Protein AF-A0A836VSX6-F1 (afdb_monomer)

Radius of gyration: 25.81 Å; Cα contacts (8 Å, |Δi|>4): 920; chains: 1; bounding box: 56×52×123 Å

Sequence (506 aa):
MKRWFGWLCLVAILVPVVARAAGPRTLFKAQDIARARQNIARYPWAQEIVAQWRRSVQKVMQEGRPFVEEMISELTPWPTYGQNCPVCVGKLSSMGECGIYRWTPDDPDKLVCKYCKTTYPNPKFPETGRLVCPRMGQSFTYYETDAERAHPEDPSGRYAFRWVRWPVHTSWSGLIRTYKTRYVVSKALPLAKLYALTGDVRYAERAAWILDRLARVYPNYLFHSYNGTYADWPPAKVAKELGRHPRAGRFPNEVIINAFGLHQRKDYAELCNGFWGAGRYSCSGGDGRVLLDMTVAYDLIREARYADSQRVLTPEMERRVVHDLILAGYEDCRNWQDINNKCGPGRALSAAVGILFNRPEGVRWAYEGFQQLMERCFHFDGCCKESPSYASMHLTLMRDIPEILRGCDAPSSAHPSPGDRTEPLRPFQHITRYRLALESMVRILAPGRRYPVIGDTHAGSGIRPIRAEILTARYGPRYAGLLEQVQGKKLSEAGSEYALWYRDPD

pLDDT: mean 92.08, std 13.98, range [32.06, 98.94]

Structure (mmCIF, N/CA/C/O backbone):
data_AF-A0A836VSX6-F1
#
_entry.id   AF-A0A836VSX6-F1
#
loop_
_atom_site.group_PDB
_atom_site.id
_atom_site.type_symbol
_atom_site.label_atom_id
_atom_site.label_alt_id
_atom_site.label_comp_id
_atom_site.label_asym_id
_atom_site.label_entity_id
_atom_site.label_seq_id
_atom_site.pdbx_PDB_ins_code
_atom_site.Cartn_x
_atom_site.Cartn_y
_atom_site.Cartn_z
_atom_site.occupancy
_atom_site.B_iso_or_equiv
_atom_site.auth_seq_id
_atom_site.auth_comp_id
_atom_site.auth_asym_id
_atom_site.auth_atom_id
_atom_site.pdbx_PDB_model_num
ATOM 1 N N . MET A 1 1 ? 4.079 -10.551 88.130 1.00 39.88 1 MET A N 1
ATOM 2 C CA . MET A 1 1 ? 3.853 -9.778 86.887 1.00 39.88 1 MET A CA 1
ATOM 3 C C . MET A 1 1 ? 4.478 -10.524 85.713 1.00 39.88 1 MET A C 1
ATOM 5 O O . MET A 1 1 ? 5.687 -10.481 85.558 1.00 39.88 1 MET A O 1
ATOM 9 N N . LYS A 1 2 ? 3.682 -11.268 84.932 1.00 35.62 2 LYS A N 1
ATOM 10 C CA . LYS A 1 2 ? 4.118 -11.909 83.678 1.00 35.62 2 LYS A CA 1
ATOM 11 C C . LYS A 1 2 ? 3.599 -11.052 82.519 1.00 35.62 2 LYS A C 1
ATOM 13 O O . LYS A 1 2 ? 2.390 -10.878 82.415 1.00 35.62 2 LYS A O 1
ATOM 18 N N . ARG A 1 3 ? 4.481 -10.509 81.676 1.00 37.66 3 ARG A N 1
ATOM 19 C CA . ARG A 1 3 ? 4.112 -9.890 80.393 1.00 37.66 3 ARG A CA 1
ATOM 20 C C . ARG A 1 3 ? 4.665 -10.751 79.263 1.00 37.66 3 ARG A C 1
ATOM 22 O O . ARG A 1 3 ? 5.870 -10.935 79.154 1.00 37.66 3 ARG A O 1
ATOM 29 N N . TRP A 1 4 ? 3.745 -11.303 78.481 1.00 34.66 4 TRP A N 1
ATOM 30 C CA . TRP A 1 4 ? 3.986 -11.963 77.204 1.00 34.66 4 TRP A CA 1
ATOM 31 C C . TRP A 1 4 ? 4.269 -10.904 76.131 1.00 34.66 4 TRP A C 1
ATOM 33 O O . TRP A 1 4 ? 3.495 -9.960 75.996 1.00 34.66 4 TRP A O 1
ATOM 43 N N . PHE A 1 5 ? 5.338 -11.076 75.355 1.00 36.16 5 PHE A N 1
ATOM 44 C CA . PHE A 1 5 ? 5.541 -10.372 74.088 1.00 36.16 5 PHE A CA 1
ATOM 45 C C . PHE A 1 5 ? 5.280 -11.369 72.957 1.00 36.16 5 PHE A C 1
ATOM 47 O O . PHE A 1 5 ? 6.060 -12.293 72.745 1.00 36.16 5 PHE A O 1
ATOM 54 N N . GLY A 1 6 ? 4.149 -11.203 72.269 1.00 34.34 6 GLY A N 1
ATOM 55 C CA . GLY A 1 6 ? 3.833 -11.934 71.047 1.00 34.34 6 GLY A CA 1
ATOM 56 C C . GLY A 1 6 ? 4.539 -11.290 69.857 1.00 34.34 6 GLY A C 1
ATOM 57 O O . GLY A 1 6 ? 4.351 -10.106 69.588 1.00 34.34 6 GLY A O 1
ATOM 58 N N . TRP A 1 7 ? 5.354 -12.069 69.152 1.00 33.53 7 TRP A N 1
ATOM 59 C CA . TRP A 1 7 ? 5.876 -11.712 67.837 1.00 33.53 7 TRP A CA 1
ATOM 60 C C . TRP A 1 7 ? 4.795 -11.969 66.780 1.00 33.53 7 TRP A C 1
ATOM 62 O O . TRP A 1 7 ? 4.388 -13.107 66.557 1.00 33.53 7 TRP A O 1
ATOM 72 N N . LEU A 1 8 ? 4.322 -10.901 66.139 1.00 33.81 8 LEU A N 1
ATOM 73 C CA . LEU A 1 8 ? 3.452 -10.951 64.966 1.00 33.81 8 LEU A CA 1
ATOM 74 C C . LEU A 1 8 ? 4.330 -11.074 63.714 1.00 33.81 8 LEU A C 1
ATOM 76 O O . LEU A 1 8 ? 4.928 -10.099 63.263 1.00 33.81 8 LEU A O 1
ATOM 80 N N . CYS A 1 9 ? 4.408 -12.280 63.151 1.00 32.19 9 CYS A N 1
ATOM 81 C CA . CYS A 1 9 ? 4.974 -12.506 61.824 1.00 32.19 9 CYS A CA 1
ATOM 82 C C . CYS A 1 9 ? 4.018 -11.948 60.758 1.00 32.19 9 CYS A C 1
ATOM 84 O O . CYS A 1 9 ? 2.983 -12.541 60.459 1.00 32.19 9 CYS A O 1
ATOM 86 N N . LEU A 1 10 ? 4.377 -10.804 60.173 1.00 33.06 10 LEU A N 1
ATOM 87 C CA . LEU A 1 10 ? 3.760 -10.263 58.963 1.00 33.06 10 LEU A CA 1
ATOM 88 C C . LEU A 1 10 ? 4.160 -11.137 57.765 1.00 33.06 10 LEU A C 1
ATOM 90 O O . LEU A 1 10 ? 5.238 -10.987 57.193 1.00 33.06 10 LEU A O 1
ATOM 94 N N . VAL A 1 11 ? 3.285 -12.069 57.388 1.00 35.38 11 VAL A N 1
ATOM 95 C CA . VAL A 1 11 ? 3.381 -12.784 56.111 1.00 35.38 11 VAL A CA 1
ATOM 96 C C . VAL A 1 11 ? 2.953 -11.815 55.011 1.00 35.38 11 VAL A C 1
ATOM 98 O O . VAL A 1 11 ? 1.766 -11.571 54.800 1.00 35.38 11 VAL A O 1
ATOM 101 N N . ALA A 1 12 ? 3.930 -11.226 54.323 1.00 34.59 12 ALA A N 1
ATOM 102 C CA . ALA A 1 12 ? 3.692 -10.474 53.101 1.00 34.59 12 ALA A CA 1
ATOM 103 C C . ALA A 1 12 ? 3.230 -11.448 52.007 1.00 34.59 12 ALA A C 1
ATOM 105 O O . ALA A 1 12 ? 4.029 -12.185 51.429 1.00 34.59 12 ALA A O 1
ATOM 106 N N . ILE A 1 13 ? 1.925 -11.467 51.733 1.00 36.47 13 ILE A N 1
ATOM 107 C CA . ILE A 1 13 ? 1.360 -12.145 50.566 1.00 36.47 13 ILE A CA 1
ATOM 108 C C . ILE A 1 13 ? 1.821 -11.357 49.336 1.00 36.47 13 ILE A C 1
ATOM 110 O O . ILE A 1 13 ? 1.217 -10.359 48.947 1.00 36.47 13 ILE A O 1
ATOM 114 N N . LEU A 1 14 ? 2.936 -11.788 48.746 1.00 33.69 14 LEU A N 1
ATOM 115 C CA . LEU A 1 14 ? 3.373 -11.364 47.422 1.00 33.69 14 LEU A CA 1
ATOM 116 C C . LEU A 1 14 ? 2.356 -11.892 46.408 1.00 33.69 14 LEU A C 1
ATOM 118 O O . LEU A 1 14 ? 2.472 -13.007 45.906 1.00 33.69 14 LEU A O 1
ATOM 122 N N . VAL A 1 15 ? 1.331 -11.088 46.121 1.00 34.12 15 VAL A N 1
ATOM 123 C CA . VAL A 1 15 ? 0.516 -11.275 44.921 1.00 34.12 15 VAL A CA 1
ATOM 124 C C . VAL A 1 15 ? 1.473 -11.111 43.740 1.00 34.12 15 VAL A C 1
ATOM 126 O O . VAL A 1 15 ? 2.077 -10.041 43.611 1.00 34.12 15 VAL A O 1
ATOM 129 N N . PRO A 1 16 ? 1.666 -12.131 42.886 1.00 32.41 16 PRO A N 1
ATOM 130 C CA . PRO A 1 16 ? 2.479 -11.956 41.702 1.00 32.41 16 PRO A CA 1
ATOM 131 C C . PRO A 1 16 ? 1.800 -10.880 40.860 1.00 32.41 16 PRO A C 1
ATOM 133 O O . PRO A 1 16 ? 0.673 -11.050 40.391 1.00 32.41 16 PRO A O 1
ATOM 136 N N . VAL A 1 17 ? 2.480 -9.747 40.684 1.00 32.06 17 VAL A N 1
ATOM 137 C CA . VAL A 1 17 ? 2.141 -8.793 39.635 1.00 32.06 17 VAL A CA 1
ATOM 138 C C . VAL A 1 17 ? 2.388 -9.541 38.334 1.00 32.06 17 VAL A C 1
ATOM 140 O O . VAL A 1 17 ? 3.502 -9.576 37.818 1.00 32.06 17 VAL A O 1
ATOM 143 N N . VAL A 1 18 ? 1.353 -10.208 37.824 1.00 32.25 18 VAL A N 1
ATOM 144 C CA . VAL A 1 18 ? 1.332 -10.669 36.443 1.00 32.25 18 VAL A CA 1
ATOM 145 C C . VAL A 1 18 ? 1.478 -9.397 35.629 1.00 32.25 18 VAL A C 1
ATOM 147 O O . VAL A 1 18 ? 0.542 -8.598 35.552 1.00 32.25 18 VAL A O 1
ATOM 150 N N . ALA A 1 19 ? 2.680 -9.158 35.105 1.00 32.47 19 ALA A N 1
ATOM 151 C CA . ALA A 1 19 ? 2.935 -8.080 34.172 1.00 32.47 19 ALA A CA 1
ATOM 152 C C . ALA A 1 19 ? 1.917 -8.239 33.044 1.00 32.47 19 ALA A C 1
ATOM 154 O O . ALA A 1 19 ? 1.994 -9.159 32.229 1.00 32.47 19 ALA A O 1
ATOM 155 N N . ARG A 1 20 ? 0.879 -7.402 33.074 1.00 38.28 20 ARG A N 1
ATOM 156 C CA . ARG A 1 20 ? -0.204 -7.432 32.104 1.00 38.28 20 ARG A CA 1
ATOM 157 C C . ARG A 1 20 ? 0.456 -7.169 30.759 1.00 38.28 20 ARG A C 1
ATOM 159 O O . ARG A 1 20 ? 0.987 -6.078 30.560 1.00 38.28 20 ARG A O 1
ATOM 166 N N . ALA A 1 21 ? 0.494 -8.183 29.893 1.00 51.09 21 ALA A N 1
ATOM 167 C CA . ALA A 1 21 ? 1.103 -8.069 28.574 1.00 51.09 21 ALA A CA 1
ATOM 168 C C . ALA A 1 21 ? 0.609 -6.773 27.922 1.00 51.09 21 ALA A C 1
ATOM 170 O O . ALA A 1 21 ? -0.602 -6.524 27.867 1.00 51.09 21 ALA A O 1
ATOM 171 N N . ALA A 1 22 ? 1.540 -5.904 27.522 1.00 67.69 22 ALA A N 1
ATOM 172 C CA . ALA A 1 22 ? 1.193 -4.607 26.964 1.00 67.69 22 ALA A CA 1
ATOM 173 C C . ALA A 1 22 ? 0.372 -4.849 25.692 1.00 67.69 22 ALA A C 1
ATOM 175 O O . ALA A 1 22 ? 0.904 -5.370 24.714 1.00 67.69 22 ALA A O 1
ATOM 176 N N . GLY A 1 23 ? -0.923 -4.519 25.725 1.00 82.50 23 GLY A N 1
ATOM 177 C CA . GLY A 1 23 ? -1.818 -4.706 24.583 1.00 82.50 23 GLY A CA 1
ATOM 178 C C . GLY A 1 23 ? -1.388 -3.879 23.361 1.00 82.50 23 GLY A C 1
ATOM 179 O O . GLY A 1 23 ? -0.467 -3.067 23.467 1.00 82.50 23 GLY A O 1
ATOM 180 N N . PRO A 1 24 ? -2.051 -4.050 22.206 1.00 93.00 24 PRO A N 1
ATOM 181 C CA . PRO A 1 24 ? -1.761 -3.268 21.006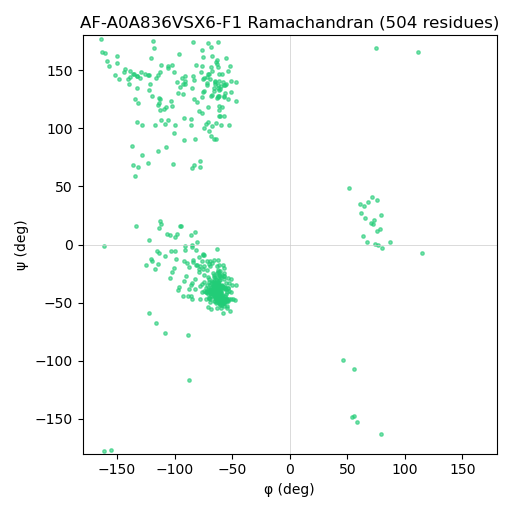 1.00 93.00 24 PRO A CA 1
ATOM 182 C C . PRO A 1 24 ? -1.847 -1.756 21.262 1.00 93.00 24 PRO A C 1
ATOM 184 O O . PRO A 1 24 ? -2.746 -1.290 21.976 1.00 93.00 24 PRO A O 1
ATOM 187 N N . ARG A 1 25 ? -0.896 -0.991 20.713 1.00 92.69 25 ARG A N 1
ATOM 188 C CA . ARG A 1 25 ? -0.694 0.440 21.031 1.00 92.69 25 ARG A CA 1
ATOM 189 C C . ARG A 1 25 ? -0.821 1.371 19.827 1.00 92.69 25 ARG A C 1
ATOM 191 O O . ARG A 1 25 ? -0.914 2.580 20.018 1.00 92.69 25 ARG A O 1
ATOM 198 N N . THR A 1 26 ? -0.837 0.835 18.609 1.00 95.06 26 THR A N 1
ATOM 199 C CA . THR A 1 26 ? -0.843 1.618 17.365 1.00 95.06 26 THR A CA 1
ATOM 200 C C . THR A 1 26 ? -2.271 1.986 16.917 1.00 95.06 26 THR A C 1
ATOM 202 O O . THR A 1 26 ? -2.973 2.738 17.604 1.00 95.06 26 THR A O 1
ATOM 205 N N . LEU A 1 27 ? -2.715 1.498 15.751 1.00 96.88 27 LEU A N 1
ATOM 206 C CA . LEU A 1 27 ? -3.986 1.868 15.116 1.00 96.88 27 LEU A CA 1
ATOM 207 C C . LEU A 1 27 ? -5.207 1.340 15.883 1.00 96.88 27 LEU A C 1
ATOM 209 O O . LEU A 1 27 ? -6.195 2.059 16.049 1.00 96.88 27 LEU A O 1
ATOM 213 N N . PHE A 1 28 ? -5.133 0.099 16.365 1.00 97.06 28 PHE A N 1
ATOM 214 C CA . PHE A 1 28 ? -6.177 -0.522 17.177 1.00 97.06 28 PHE A CA 1
ATOM 215 C C . PHE A 1 28 ? -5.675 -0.651 18.604 1.00 97.06 28 PHE A C 1
ATOM 217 O O . PHE A 1 28 ? -4.697 -1.348 18.855 1.00 97.06 28 PHE A O 1
ATOM 224 N N . LYS A 1 29 ? -6.338 0.028 19.538 1.00 94.19 29 LYS A N 1
ATOM 225 C CA . LYS A 1 29 ? -6.005 -0.029 20.965 1.00 94.19 29 LYS A CA 1
ATOM 226 C C . LYS A 1 29 ? -6.902 -1.053 21.658 1.00 94.19 29 LYS A C 1
ATOM 228 O O . LYS A 1 29 ? -7.953 -1.419 21.131 1.00 94.19 29 LYS A O 1
ATOM 233 N N . ALA A 1 30 ? -6.543 -1.483 22.868 1.00 94.19 30 ALA A N 1
ATOM 234 C CA . ALA A 1 30 ? -7.316 -2.483 23.622 1.00 94.19 30 ALA A CA 1
ATOM 235 C C . ALA A 1 30 ? -8.822 -2.148 23.724 1.00 94.19 30 ALA A C 1
ATOM 237 O O . ALA A 1 30 ? -9.672 -3.013 23.525 1.00 94.19 30 ALA A O 1
ATOM 238 N N . GLN A 1 31 ? -9.151 -0.873 23.951 1.00 94.50 31 GLN A N 1
ATOM 239 C CA . GLN A 1 31 ? -10.531 -0.377 23.986 1.00 94.50 31 GLN A CA 1
ATOM 240 C C . GLN A 1 31 ? -11.266 -0.491 22.640 1.00 94.50 31 GLN A C 1
ATOM 242 O O . GLN A 1 31 ? -12.469 -0.726 22.615 1.00 94.50 31 GLN A O 1
ATOM 247 N N . ASP A 1 32 ? -10.560 -0.350 21.516 1.00 97.19 32 ASP A N 1
ATOM 248 C CA . ASP A 1 32 ? -11.158 -0.453 20.182 1.00 97.19 32 ASP A CA 1
ATOM 249 C C . ASP A 1 32 ? -11.429 -1.926 19.833 1.00 97.19 32 ASP A C 1
ATOM 251 O O . ASP A 1 32 ? -12.450 -2.242 19.231 1.00 97.19 32 ASP A O 1
ATOM 255 N N . ILE A 1 33 ? -10.570 -2.848 20.290 1.00 97.94 33 ILE A N 1
ATOM 256 C CA . ILE A 1 33 ? -10.801 -4.299 20.187 1.00 97.94 33 ILE A CA 1
ATOM 257 C C . ILE A 1 33 ? -12.011 -4.720 21.028 1.00 97.94 33 ILE A C 1
ATOM 259 O O . ILE A 1 33 ? -12.853 -5.487 20.558 1.00 97.94 33 ILE A O 1
ATOM 263 N N . ALA A 1 34 ? -12.128 -4.206 22.257 1.00 97.31 34 ALA A N 1
ATOM 264 C CA . ALA A 1 34 ? -13.293 -4.453 23.105 1.00 97.31 34 ALA A CA 1
ATOM 265 C C . ALA A 1 34 ? -14.586 -3.941 22.447 1.00 97.31 34 ALA A C 1
ATOM 267 O O . ALA A 1 34 ? -15.565 -4.685 22.366 1.00 97.31 34 ALA A O 1
ATOM 268 N N . ARG A 1 35 ? -14.557 -2.721 21.893 1.00 97.94 35 ARG A N 1
ATOM 269 C CA . ARG A 1 35 ? -15.685 -2.138 21.156 1.00 97.94 35 ARG A CA 1
ATOM 270 C C . ARG A 1 35 ? -16.070 -2.972 19.936 1.00 97.94 35 ARG A C 1
ATOM 272 O O . ARG A 1 35 ? -17.243 -3.273 19.744 1.00 97.94 35 ARG A O 1
ATOM 279 N N . ALA A 1 36 ? -15.093 -3.423 19.153 1.00 98.56 36 ALA A N 1
ATOM 280 C CA . ALA A 1 36 ? -15.349 -4.288 18.008 1.00 98.56 36 ALA A CA 1
ATOM 281 C C . ALA A 1 36 ? -16.025 -5.603 18.402 1.00 98.56 36 ALA A C 1
ATOM 283 O O . ALA A 1 36 ? -16.973 -6.018 17.740 1.00 98.56 36 ALA A O 1
ATOM 284 N N . ARG A 1 37 ? -15.611 -6.228 19.510 1.00 98.56 37 ARG A N 1
ATOM 285 C CA . ARG A 1 37 ? -16.280 -7.429 20.038 1.00 98.56 37 ARG A CA 1
ATOM 286 C C . ARG A 1 37 ? -17.730 -7.157 20.446 1.00 98.56 37 ARG A C 1
ATOM 288 O O . ARG A 1 37 ? -18.593 -7.974 20.138 1.00 98.56 37 ARG A O 1
ATOM 295 N N . GLN A 1 38 ? -18.015 -6.014 21.070 1.00 98.31 38 GLN A N 1
ATOM 296 C CA . GLN A 1 38 ? -19.388 -5.611 21.398 1.00 98.31 38 GLN A CA 1
ATOM 297 C C . GLN A 1 38 ? -20.228 -5.382 20.135 1.00 98.31 38 GLN A C 1
ATOM 299 O O . GLN A 1 38 ? -21.338 -5.899 20.037 1.00 98.31 38 GLN A O 1
ATOM 304 N N . ASN A 1 39 ? -19.678 -4.685 19.138 1.00 98.44 39 ASN A N 1
ATOM 305 C CA . ASN A 1 39 ? -20.346 -4.474 17.855 1.00 98.44 39 ASN A CA 1
ATOM 306 C C . ASN A 1 39 ? -20.653 -5.802 17.144 1.00 98.44 39 ASN A C 1
ATOM 308 O O . ASN A 1 39 ? -21.758 -5.979 16.642 1.00 98.44 39 ASN A O 1
ATOM 312 N N . ILE A 1 40 ? -19.725 -6.765 17.154 1.00 98.44 40 ILE A N 1
ATOM 313 C CA . ILE A 1 40 ? -19.939 -8.114 16.595 1.00 98.44 40 ILE A CA 1
ATOM 314 C C . ILE A 1 40 ? -21.057 -8.857 17.333 1.00 98.44 40 ILE A C 1
ATOM 316 O O . ILE A 1 40 ? -21.870 -9.524 16.696 1.00 98.44 40 ILE A O 1
ATOM 320 N N . ALA A 1 41 ? -21.112 -8.749 18.661 1.00 98.12 41 ALA A N 1
ATOM 321 C CA . ALA A 1 41 ? -22.147 -9.405 19.455 1.00 98.12 41 ALA A CA 1
ATOM 322 C C . ALA A 1 41 ? -23.551 -8.847 19.169 1.00 98.12 41 ALA A C 1
ATOM 324 O O . ALA A 1 41 ? -24.527 -9.587 19.245 1.00 98.12 41 ALA A O 1
ATOM 325 N N . ARG A 1 42 ? -23.651 -7.558 18.827 1.00 97.75 42 ARG A N 1
ATOM 326 C CA . ARG A 1 42 ? -24.930 -6.852 18.671 1.00 97.75 42 ARG A CA 1
ATOM 327 C C . ARG A 1 42 ? -25.435 -6.776 17.234 1.00 97.75 42 ARG A C 1
ATOM 329 O O . ARG A 1 42 ? -26.641 -6.837 17.018 1.00 97.75 42 ARG A O 1
ATOM 336 N N . TYR A 1 43 ? -24.543 -6.621 16.256 1.00 98.12 43 TYR A N 1
ATOM 337 C CA . TYR A 1 43 ? -24.935 -6.187 14.917 1.00 98.12 43 TYR A CA 1
ATOM 338 C C . TYR A 1 43 ? -24.595 -7.200 13.810 1.00 98.12 43 TYR A C 1
ATOM 340 O O . TYR A 1 43 ? -23.421 -7.544 13.630 1.00 98.12 43 TYR A O 1
ATOM 348 N N . PRO A 1 44 ? -25.570 -7.592 12.961 1.00 98.00 44 PRO A N 1
ATOM 349 C CA . PRO A 1 44 ? -25.318 -8.462 11.809 1.00 98.00 44 PRO A CA 1
ATOM 350 C C . PRO A 1 44 ? -24.296 -7.891 10.815 1.00 98.00 44 PRO A C 1
ATOM 352 O O . PRO A 1 44 ? -23.469 -8.628 10.280 1.00 98.00 44 PRO A O 1
ATOM 355 N N . TRP A 1 45 ? -24.292 -6.569 10.596 1.00 97.81 45 TRP A N 1
ATOM 356 C CA . TRP A 1 45 ? -23.324 -5.930 9.695 1.00 97.81 45 TRP A CA 1
ATOM 357 C C . TRP A 1 45 ? -21.878 -6.086 10.194 1.00 97.81 45 TRP A C 1
ATOM 359 O O . TRP A 1 45 ? -20.964 -6.261 9.390 1.00 97.81 45 TRP A O 1
ATOM 369 N N . ALA A 1 46 ? -21.663 -6.077 11.514 1.00 98.50 46 ALA A N 1
ATOM 370 C CA . ALA A 1 46 ? -20.346 -6.259 12.118 1.00 98.50 46 ALA A CA 1
ATOM 371 C C . ALA A 1 46 ? -19.868 -7.713 11.982 1.00 98.50 46 ALA A C 1
ATOM 373 O O . ALA A 1 46 ? -18.706 -7.960 11.650 1.00 98.50 46 ALA A O 1
ATOM 374 N N . GLN A 1 47 ? -20.774 -8.678 12.174 1.00 98.62 47 GLN A N 1
ATOM 375 C CA . GLN A 1 47 ? -20.500 -10.103 11.956 1.00 98.62 47 GLN A CA 1
ATOM 376 C C . GLN A 1 47 ? -20.115 -10.384 10.501 1.00 98.62 47 GLN A C 1
ATOM 378 O O . GLN A 1 47 ? -19.153 -11.114 10.250 1.00 98.62 47 GLN A O 1
ATOM 383 N N . GLU A 1 48 ? -20.810 -9.761 9.548 1.00 98.50 48 GLU A N 1
ATOM 384 C CA . GLU A 1 48 ? -20.536 -9.924 8.121 1.00 98.50 48 GLU A CA 1
ATOM 385 C C . GLU A 1 48 ? -19.167 -9.354 7.718 1.00 98.50 48 GLU A C 1
ATOM 387 O O . GLU A 1 48 ? -18.455 -9.990 6.942 1.00 98.50 48 GLU A O 1
ATOM 392 N N . ILE A 1 49 ? -18.718 -8.231 8.296 1.00 98.50 49 ILE A N 1
ATOM 393 C CA . ILE A 1 49 ? -17.348 -7.723 8.076 1.00 98.50 49 ILE A CA 1
ATOM 394 C C . ILE A 1 49 ? -16.305 -8.766 8.505 1.00 98.50 49 ILE A C 1
ATOM 396 O O . ILE A 1 49 ? -15.371 -9.070 7.760 1.00 98.50 49 ILE A O 1
ATOM 400 N N . VAL A 1 50 ? -16.472 -9.361 9.689 1.00 98.69 50 VAL A N 1
ATOM 401 C CA . VAL A 1 50 ? -15.547 -10.396 10.176 1.00 98.69 50 VAL A CA 1
ATOM 402 C C . VAL A 1 50 ? -15.630 -11.657 9.311 1.00 98.69 50 VAL A C 1
ATOM 404 O O . VAL A 1 50 ? -14.603 -12.271 9.013 1.00 98.69 50 VAL A O 1
ATOM 407 N N . ALA A 1 51 ? -16.825 -12.037 8.852 1.00 98.69 51 ALA A N 1
ATOM 408 C CA . ALA A 1 51 ? -17.003 -13.150 7.924 1.00 98.69 51 ALA A CA 1
ATOM 409 C C . ALA A 1 51 ? -16.294 -12.896 6.581 1.00 98.69 51 ALA A C 1
ATOM 411 O O . ALA A 1 51 ? -15.633 -13.796 6.059 1.00 98.69 51 ALA A O 1
ATOM 412 N N . GLN A 1 52 ? -16.339 -11.668 6.057 1.00 98.50 52 GLN A N 1
ATOM 413 C CA . GLN A 1 52 ? -15.587 -11.266 4.865 1.00 98.50 52 GLN A CA 1
ATOM 414 C C . GLN A 1 52 ? -14.081 -11.398 5.070 1.00 98.50 52 GLN A C 1
ATOM 416 O O . GLN A 1 52 ? -13.398 -11.908 4.181 1.00 98.50 52 GLN A O 1
ATOM 421 N N . TRP A 1 53 ? -13.550 -11.014 6.236 1.00 98.62 53 TRP A N 1
ATOM 422 C CA . TRP A 1 53 ? -12.132 -11.225 6.534 1.00 98.62 53 TRP A CA 1
ATOM 423 C C . TRP A 1 53 ? -11.771 -12.705 6.524 1.00 98.62 53 TRP A C 1
ATOM 425 O O . TRP A 1 53 ? -10.813 -13.065 5.841 1.00 98.62 53 TRP A O 1
ATOM 435 N N . ARG A 1 54 ? -12.566 -13.564 7.182 1.00 98.75 54 ARG A N 1
ATOM 436 C CA . ARG A 1 54 ? -12.359 -15.025 7.175 1.00 98.75 54 ARG A CA 1
ATOM 437 C C . ARG A 1 54 ? -12.319 -15.582 5.751 1.00 98.75 54 ARG A C 1
ATOM 439 O O . ARG A 1 54 ? -11.368 -16.276 5.403 1.00 98.75 54 ARG A O 1
ATOM 446 N N . ARG A 1 55 ? -13.284 -15.211 4.900 1.00 98.44 55 ARG A N 1
ATOM 447 C CA . ARG A 1 55 ? -13.297 -15.611 3.478 1.00 98.44 55 ARG A CA 1
ATOM 448 C C . ARG A 1 55 ? -12.069 -15.091 2.733 1.00 98.44 55 ARG A C 1
ATOM 450 O O . ARG A 1 55 ? -11.451 -15.815 1.964 1.00 98.44 55 ARG A O 1
ATOM 457 N N . SER A 1 56 ? -11.666 -13.849 2.999 1.00 98.00 56 SER A N 1
ATOM 458 C CA . SER A 1 56 ? -10.544 -13.218 2.301 1.00 98.00 56 SER A CA 1
ATOM 459 C C . SER A 1 56 ? -9.185 -13.865 2.587 1.00 98.00 56 SER A C 1
ATOM 461 O O . SER A 1 56 ? -8.288 -13.730 1.753 1.00 98.00 56 SER A O 1
ATOM 463 N N . VAL A 1 57 ? -9.027 -14.534 3.738 1.00 98.44 57 VAL A N 1
ATOM 464 C CA . VAL A 1 57 ? -7.775 -15.184 4.171 1.00 98.44 57 VAL A CA 1
ATOM 465 C C . VAL A 1 57 ? -7.795 -16.703 4.000 1.00 98.44 57 VAL A C 1
ATOM 467 O O . VAL A 1 57 ? -6.771 -17.344 4.221 1.00 98.44 57 VAL A O 1
ATOM 470 N N . GLN A 1 58 ? -8.933 -17.277 3.599 1.00 97.81 58 GLN A N 1
ATOM 471 C CA . GLN A 1 58 ? -9.167 -18.721 3.577 1.00 97.81 58 GLN A CA 1
ATOM 472 C C . GLN A 1 58 ? -8.059 -19.498 2.860 1.00 97.81 58 GLN A C 1
ATOM 474 O O . GLN A 1 58 ? -7.539 -20.457 3.421 1.00 97.81 58 GLN A O 1
ATOM 479 N N . LYS A 1 59 ? -7.644 -19.052 1.669 1.00 97.25 59 LYS A N 1
ATOM 480 C CA . LYS A 1 59 ? -6.603 -19.743 0.902 1.00 97.25 59 LYS A CA 1
ATOM 481 C C . LYS A 1 59 ? -5.261 -19.786 1.640 1.00 97.25 59 LYS A C 1
ATOM 483 O O . LYS A 1 59 ? -4.664 -20.844 1.761 1.00 97.25 59 LYS A O 1
ATOM 488 N N . VAL A 1 60 ? -4.821 -18.669 2.226 1.00 97.25 60 VAL A N 1
ATOM 489 C CA . VAL A 1 60 ? -3.580 -18.633 3.030 1.00 97.25 60 VAL A CA 1
ATOM 490 C C . VAL A 1 60 ? -3.691 -19.527 4.269 1.00 97.25 60 VAL A C 1
ATOM 492 O O . VAL A 1 60 ? -2.709 -20.136 4.688 1.00 97.25 60 VAL A O 1
ATOM 495 N N . MET A 1 61 ? -4.886 -19.637 4.856 1.00 98.00 61 MET A N 1
ATOM 496 C CA . MET A 1 61 ? -5.119 -20.552 5.975 1.00 98.00 61 MET A CA 1
ATOM 497 C C . MET A 1 61 ? -5.017 -22.029 5.564 1.00 98.00 61 MET A C 1
ATOM 499 O O . MET A 1 61 ? -4.604 -22.834 6.396 1.00 98.00 61 MET A O 1
ATOM 503 N N . GLN A 1 62 ? -5.373 -22.369 4.320 1.00 97.38 62 GLN A N 1
ATOM 504 C CA . GLN A 1 62 ? -5.385 -23.735 3.781 1.00 97.38 62 GLN A CA 1
ATOM 505 C C . GLN A 1 62 ? -4.017 -24.196 3.249 1.00 97.38 62 GLN A C 1
ATOM 507 O O . GLN A 1 62 ? -3.586 -25.290 3.587 1.00 97.38 62 GLN A O 1
ATOM 512 N N . GLU A 1 63 ? -3.330 -23.371 2.454 1.00 94.12 63 GLU A N 1
ATOM 513 C CA . GLU A 1 63 ? -2.124 -23.771 1.697 1.00 94.12 63 GLU A CA 1
ATOM 514 C C . GLU A 1 63 ? -0.825 -23.761 2.539 1.00 94.12 63 GLU A C 1
ATOM 516 O O . GLU A 1 63 ? 0.184 -24.363 2.176 1.00 94.12 63 GLU A O 1
ATOM 521 N N . GLY A 1 64 ? -0.826 -23.081 3.691 1.00 91.00 64 GLY A N 1
ATOM 522 C CA . GLY A 1 64 ? 0.299 -23.097 4.630 1.00 91.00 64 GLY A CA 1
ATOM 523 C C . GLY A 1 64 ? 1.486 -22.189 4.261 1.00 91.00 64 GLY A C 1
ATOM 524 O O . GLY A 1 64 ? 1.370 -21.246 3.477 1.00 91.00 64 GLY A O 1
ATOM 525 N N . ARG A 1 65 ? 2.647 -22.446 4.883 1.00 97.31 65 ARG A N 1
ATOM 526 C CA . ARG A 1 65 ? 3.870 -21.633 4.738 1.00 97.31 65 ARG A CA 1
ATOM 527 C C . ARG A 1 65 ? 4.513 -21.705 3.341 1.00 97.31 65 ARG A C 1
ATOM 529 O O . ARG A 1 65 ? 4.846 -20.632 2.839 1.00 97.31 65 ARG A O 1
ATOM 536 N N . PRO A 1 66 ? 4.657 -22.878 2.687 1.00 97.69 66 PRO A N 1
ATOM 537 C CA . PRO A 1 66 ? 5.273 -22.957 1.357 1.00 97.69 66 PRO A CA 1
ATOM 538 C C . PRO A 1 66 ? 4.577 -22.072 0.316 1.00 97.69 66 PRO A C 1
ATOM 540 O O . PRO A 1 66 ? 5.241 -21.392 -0.459 1.00 97.69 66 PRO A O 1
ATOM 543 N N . PHE A 1 67 ? 3.246 -21.978 0.371 1.00 97.81 67 PHE A N 1
ATOM 544 C CA . PHE A 1 67 ? 2.479 -21.079 -0.491 1.00 97.81 67 PHE A CA 1
ATOM 545 C C . PHE A 1 67 ? 2.847 -19.604 -0.291 1.00 97.81 67 PHE A C 1
ATOM 547 O O . PHE A 1 67 ? 2.994 -18.859 -1.254 1.00 97.81 67 PHE A O 1
ATOM 554 N N . VAL A 1 68 ? 3.036 -19.157 0.954 1.00 98.31 68 VAL A N 1
ATOM 555 C CA . VAL A 1 68 ? 3.491 -17.784 1.235 1.00 98.31 68 VAL A CA 1
ATOM 556 C C . VAL A 1 68 ? 4.893 -17.545 0.669 1.00 98.31 68 VAL A C 1
ATOM 558 O O . VAL A 1 68 ? 5.153 -16.475 0.115 1.00 98.31 68 VAL A O 1
ATOM 561 N N . GLU A 1 69 ? 5.784 -18.529 0.800 1.00 97.94 69 GLU A N 1
ATOM 562 C CA . GLU A 1 69 ? 7.163 -18.448 0.314 1.00 97.94 69 GLU A CA 1
ATOM 563 C C . GLU A 1 69 ? 7.231 -18.362 -1.215 1.00 97.94 69 GLU A C 1
ATOM 565 O O . GLU A 1 69 ? 7.952 -17.509 -1.732 1.00 97.94 69 GLU A O 1
ATOM 570 N N . GLU A 1 70 ? 6.423 -19.153 -1.923 1.00 97.62 70 GLU A N 1
ATOM 571 C CA . GLU A 1 70 ? 6.325 -19.136 -3.386 1.00 97.62 70 GLU A CA 1
ATOM 572 C C . GLU A 1 70 ? 5.698 -17.836 -3.921 1.00 97.62 70 GLU A C 1
ATOM 574 O O . GLU A 1 70 ? 6.127 -17.279 -4.935 1.00 97.62 70 GLU A O 1
ATOM 579 N N . MET A 1 71 ? 4.681 -17.316 -3.231 1.00 98.38 71 MET A N 1
ATOM 580 C CA . MET A 1 71 ? 3.926 -16.147 -3.688 1.00 98.38 71 MET A CA 1
ATOM 581 C C . MET A 1 71 ? 4.676 -14.825 -3.505 1.00 98.38 71 MET A C 1
ATOM 583 O O . MET A 1 71 ? 4.347 -13.838 -4.161 1.00 98.38 71 MET A O 1
ATOM 587 N N . ILE A 1 72 ? 5.665 -14.775 -2.613 1.00 98.56 72 ILE A N 1
ATOM 588 C CA . ILE A 1 72 ? 6.494 -13.591 -2.388 1.00 98.56 72 ILE A CA 1
ATOM 589 C C . ILE A 1 72 ? 7.881 -13.872 -2.963 1.00 98.56 72 ILE A C 1
ATOM 591 O O . ILE A 1 72 ? 8.682 -14.593 -2.380 1.00 98.56 72 ILE A O 1
ATOM 595 N N . SER A 1 73 ? 8.169 -13.289 -4.119 1.00 98.00 73 SER A N 1
ATOM 596 C CA . SER A 1 73 ? 9.426 -13.498 -4.848 1.00 98.00 73 SER A CA 1
ATOM 597 C C . SER A 1 73 ? 10.615 -12.735 -4.245 1.00 98.00 73 SER A C 1
ATOM 599 O O . SER A 1 73 ? 10.440 -11.646 -3.707 1.00 98.00 73 SER A O 1
ATOM 601 N N . GLU A 1 74 ? 11.834 -13.246 -4.450 1.00 98.06 74 GLU A N 1
ATOM 602 C CA . GLU A 1 74 ? 13.102 -12.534 -4.185 1.00 98.06 74 GLU A CA 1
ATOM 603 C C . GLU A 1 74 ? 13.296 -11.301 -5.085 1.00 98.06 74 GLU A C 1
ATOM 605 O O . GLU A 1 74 ? 13.867 -10.293 -4.677 1.00 98.06 74 GLU A O 1
ATOM 610 N N . LEU A 1 75 ? 12.805 -11.370 -6.327 1.00 98.31 75 LEU A N 1
ATOM 611 C CA . LEU A 1 75 ? 12.858 -10.257 -7.274 1.00 98.31 75 LEU A CA 1
ATOM 612 C C . LEU A 1 75 ? 11.894 -9.126 -6.898 1.00 98.31 75 LEU A C 1
ATOM 614 O O . LEU A 1 75 ? 10.752 -9.365 -6.501 1.00 98.31 75 LEU A O 1
ATOM 618 N N . THR A 1 76 ? 12.328 -7.893 -7.146 1.00 98.44 76 THR A N 1
ATOM 619 C CA . THR A 1 76 ? 11.532 -6.670 -6.970 1.00 98.44 76 THR A CA 1
ATOM 620 C C . THR A 1 76 ? 10.232 -6.740 -7.783 1.00 98.44 76 THR A C 1
ATOM 622 O O . THR A 1 76 ? 10.268 -7.166 -8.945 1.00 98.44 76 THR A O 1
ATOM 625 N N . PRO A 1 77 ? 9.073 -6.322 -7.241 1.00 97.06 77 PRO A N 1
ATOM 626 C CA . PRO A 1 77 ? 7.838 -6.188 -8.009 1.00 97.06 77 PRO A CA 1
ATOM 627 C C . PRO A 1 77 ? 8.000 -5.356 -9.296 1.00 97.06 77 PRO A C 1
ATOM 629 O O . PRO A 1 77 ? 8.882 -4.508 -9.427 1.00 97.06 77 PRO A O 1
ATOM 632 N N . TRP A 1 78 ? 7.145 -5.633 -10.276 1.00 96.06 78 TRP A N 1
ATOM 633 C CA . TRP A 1 78 ? 7.026 -4.866 -11.517 1.00 96.06 78 TRP A CA 1
ATOM 634 C C . TRP A 1 78 ? 5.991 -3.736 -11.390 1.00 96.06 78 TRP A C 1
ATOM 636 O O . TRP A 1 78 ? 4.944 -3.947 -10.752 1.00 96.06 78 TRP A O 1
ATOM 646 N N . PRO A 1 79 ? 6.208 -2.569 -12.030 1.00 93.50 79 PRO A N 1
ATOM 647 C CA . PRO A 1 79 ? 5.209 -1.507 -12.092 1.00 93.50 79 PRO A CA 1
ATOM 648 C C . PRO A 1 79 ? 3.939 -1.984 -12.802 1.00 93.50 79 PRO A C 1
ATOM 650 O O . PRO A 1 79 ? 3.987 -2.542 -13.889 1.00 93.50 79 PRO A O 1
ATOM 653 N N . THR A 1 80 ? 2.767 -1.717 -12.223 1.00 92.25 80 THR A N 1
ATOM 654 C CA . THR A 1 80 ? 1.473 -2.154 -12.792 1.00 92.25 80 THR A CA 1
ATOM 655 C C . THR A 1 80 ? 0.782 -1.094 -13.656 1.00 92.25 80 THR A C 1
ATOM 657 O O . THR A 1 80 ? -0.419 -1.188 -13.906 1.00 92.25 80 THR A O 1
ATOM 660 N N . TYR A 1 81 ? 1.519 -0.063 -14.067 1.00 91.25 81 TYR A N 1
ATOM 661 C CA . TYR A 1 81 ? 1.033 1.056 -14.876 1.00 91.25 81 TYR A CA 1
ATOM 662 C C . TYR A 1 81 ? 1.429 0.865 -16.335 1.00 91.25 81 TYR A C 1
ATOM 664 O O . TYR A 1 81 ? 2.463 0.263 -16.596 1.00 91.25 81 TYR A O 1
ATOM 672 N N . GLY A 1 82 ? 0.624 1.349 -17.280 1.00 90.69 82 GLY A N 1
ATOM 673 C CA . GLY A 1 82 ? 1.032 1.330 -18.685 1.00 90.69 82 GLY A CA 1
ATOM 674 C C . GLY A 1 82 ? 1.125 -0.061 -19.311 1.00 90.69 82 GLY A C 1
ATOM 675 O O . GLY A 1 82 ? 2.027 -0.311 -20.103 1.00 90.69 82 GLY A O 1
ATOM 676 N N . GLN A 1 83 ? 0.232 -0.980 -18.944 1.00 93.00 83 GLN A N 1
ATOM 677 C CA . GLN A 1 83 ? 0.279 -2.351 -19.455 1.00 93.00 83 GLN A CA 1
ATOM 678 C C . GLN A 1 83 ? -0.354 -2.431 -20.843 1.00 93.00 83 GLN A C 1
ATOM 680 O O . GLN A 1 83 ? -1.209 -1.625 -21.199 1.00 93.00 83 GLN A O 1
ATOM 685 N N . ASN A 1 84 ? 0.058 -3.416 -21.635 1.00 95.44 84 ASN A N 1
ATOM 686 C CA . ASN A 1 84 ? -0.408 -3.596 -23.003 1.00 95.44 84 ASN A CA 1
ATOM 687 C C . ASN A 1 84 ? -0.604 -5.078 -23.292 1.00 95.44 84 ASN A C 1
ATOM 689 O O . ASN A 1 84 ? 0.177 -5.911 -22.840 1.00 95.44 84 ASN A O 1
ATOM 693 N N . CYS A 1 85 ? -1.643 -5.406 -24.058 1.00 97.06 85 CYS A N 1
ATOM 694 C CA . CYS A 1 85 ? -1.801 -6.726 -24.654 1.00 97.06 85 CYS A CA 1
ATOM 695 C C . CYS A 1 85 ? -1.529 -6.607 -26.159 1.00 97.06 85 CYS A C 1
ATOM 697 O O . CYS A 1 85 ? -2.288 -5.895 -26.821 1.00 97.06 85 CYS A O 1
ATOM 699 N N . PRO A 1 86 ? -0.506 -7.288 -26.713 1.00 96.75 86 PRO A N 1
ATOM 700 C CA . PRO A 1 86 ? -0.128 -7.147 -28.123 1.00 96.75 86 PRO A CA 1
ATOM 701 C C . PRO A 1 86 ? -1.248 -7.554 -29.091 1.00 96.75 86 PRO A C 1
ATOM 703 O O . PRO A 1 86 ? -1.317 -7.056 -30.207 1.00 96.75 86 PRO A O 1
ATOM 706 N N . VAL A 1 87 ? -2.184 -8.399 -28.647 1.00 97.25 87 VAL A N 1
ATOM 707 C CA . VAL A 1 87 ? -3.374 -8.778 -29.428 1.00 97.25 87 VAL A CA 1
ATOM 708 C C . VAL A 1 87 ? -4.424 -7.655 -29.484 1.00 97.25 87 VAL A C 1
ATOM 710 O O . VAL A 1 87 ? -5.147 -7.536 -30.473 1.00 97.25 87 VAL A O 1
ATOM 713 N N . CYS A 1 88 ? -4.538 -6.846 -28.426 1.00 96.94 88 CYS A N 1
ATOM 714 C CA . CYS A 1 88 ? -5.644 -5.898 -28.232 1.00 96.94 88 CYS A CA 1
ATOM 715 C C . CYS A 1 88 ? -5.281 -4.443 -28.503 1.00 96.94 88 CYS A C 1
ATOM 717 O O . CYS A 1 88 ? -6.172 -3.655 -28.818 1.00 96.94 88 CYS A O 1
ATOM 719 N N . VAL A 1 89 ? -4.022 -4.062 -28.302 1.00 95.31 89 VAL A N 1
ATOM 720 C CA . VAL A 1 89 ? -3.588 -2.665 -28.361 1.00 95.31 89 VAL A CA 1
ATOM 721 C C . VAL A 1 89 ? -3.937 -2.037 -29.714 1.00 95.31 89 VAL A C 1
ATOM 723 O O . VAL A 1 89 ? -3.674 -2.613 -30.767 1.00 95.31 89 VAL A O 1
ATOM 726 N N . GLY A 1 90 ? -4.611 -0.884 -29.682 1.00 92.81 90 GLY A N 1
ATOM 727 C CA . GLY A 1 90 ? -5.093 -0.191 -30.883 1.00 92.81 90 GLY A CA 1
ATOM 728 C C . GLY A 1 90 ? -6.353 -0.790 -31.526 1.00 92.81 90 GLY A C 1
ATOM 729 O O . GLY A 1 90 ? -6.825 -0.253 -32.522 1.00 92.81 90 GLY A O 1
ATOM 730 N N . LYS A 1 91 ? -6.913 -1.876 -30.972 1.00 95.69 91 LYS A N 1
ATOM 731 C CA . LYS A 1 91 ? -8.140 -2.536 -31.462 1.00 95.69 91 LYS A CA 1
ATOM 732 C C . LYS A 1 91 ? -9.228 -2.610 -30.391 1.00 95.69 91 LYS A C 1
ATOM 734 O O . LYS A 1 91 ? -10.328 -2.111 -30.578 1.00 95.69 91 LYS A O 1
ATOM 739 N N . LEU A 1 92 ? -8.907 -3.257 -29.270 1.00 96.62 92 LEU A N 1
ATOM 740 C CA . LEU A 1 92 ? -9.809 -3.519 -28.142 1.00 96.62 92 LEU A CA 1
ATOM 741 C C . LEU A 1 92 ? -9.384 -2.794 -26.861 1.00 96.62 92 LEU A C 1
ATOM 743 O O . LEU A 1 92 ? -10.172 -2.698 -25.927 1.00 96.62 92 LEU A O 1
ATOM 747 N N . SER A 1 93 ? -8.139 -2.322 -26.795 1.00 95.31 93 SER A N 1
ATOM 748 C CA . SER A 1 93 ? -7.611 -1.582 -25.651 1.00 95.31 93 SER A CA 1
ATOM 749 C C . SER A 1 93 ? -6.803 -0.377 -26.104 1.00 95.31 93 SER A C 1
ATOM 751 O O . SER A 1 93 ? -6.078 -0.437 -27.105 1.00 95.31 93 SER A O 1
ATOM 753 N N . SER A 1 94 ? -6.858 0.687 -25.309 1.00 93.00 94 SER A N 1
ATOM 754 C CA . SER A 1 94 ? -5.950 1.821 -25.460 1.00 93.00 94 SER A CA 1
ATOM 755 C C . SER A 1 94 ? -4.520 1.406 -25.117 1.00 93.00 94 SER A C 1
ATOM 757 O O . SER A 1 94 ? -4.290 0.531 -24.278 1.00 93.00 94 SER A O 1
ATOM 759 N N . MET A 1 95 ? -3.548 2.044 -25.763 1.00 93.69 95 MET A N 1
ATOM 760 C CA . MET A 1 95 ? -2.140 1.845 -25.433 1.00 93.69 95 MET A CA 1
ATOM 761 C C . MET A 1 95 ? -1.852 2.363 -24.015 1.00 93.69 95 MET A C 1
ATOM 763 O O . MET A 1 95 ? -2.282 3.456 -23.643 1.00 93.69 95 MET A O 1
ATOM 767 N N . GLY A 1 96 ? -1.166 1.552 -23.212 1.00 92.12 96 GLY A N 1
ATOM 768 C CA . GLY A 1 96 ? -0.822 1.868 -21.829 1.00 92.12 96 GLY A CA 1
ATOM 769 C C . GLY A 1 96 ? -2.002 1.810 -20.855 1.00 92.12 96 GLY A C 1
ATOM 770 O O . GLY A 1 96 ? -1.954 2.429 -19.792 1.00 92.12 96 GLY A O 1
ATOM 771 N N . GLU A 1 97 ? -3.081 1.101 -21.182 1.00 91.44 97 GLU A N 1
ATOM 772 C CA . GLU A 1 97 ? -4.207 0.954 -20.263 1.00 91.44 97 GLU A CA 1
ATOM 773 C C . GLU A 1 97 ? -3.787 0.221 -18.966 1.00 91.44 97 GLU A C 1
ATOM 775 O O . GLU A 1 97 ? -3.100 -0.803 -18.967 1.00 91.44 97 GLU A O 1
ATOM 780 N N . CYS A 1 98 ? -4.216 0.735 -17.812 1.00 88.69 98 CYS A N 1
ATOM 781 C CA . CYS A 1 98 ? -3.995 0.076 -16.524 1.00 88.69 98 CYS A CA 1
ATOM 782 C C . CYS A 1 98 ? -5.071 -0.993 -16.262 1.00 88.69 98 CYS A C 1
ATOM 784 O O . CYS A 1 98 ? -6.253 -0.782 -16.527 1.00 88.69 98 CYS A O 1
ATOM 786 N N . GLY A 1 99 ? -4.686 -2.131 -15.673 1.00 90.06 99 GLY A N 1
ATOM 787 C CA . GLY A 1 99 ? -5.647 -3.174 -15.281 1.00 90.06 99 GLY A CA 1
ATOM 788 C C . GLY A 1 99 ? -6.252 -3.945 -16.463 1.00 90.06 99 GLY A C 1
ATOM 789 O O . GLY A 1 99 ? -7.455 -4.214 -16.483 1.00 90.06 99 GLY A O 1
ATOM 790 N N . ILE A 1 100 ? -5.434 -4.278 -17.466 1.00 95.06 100 ILE A N 1
ATOM 791 C CA . ILE A 1 100 ? -5.832 -5.125 -18.607 1.00 95.06 100 ILE A CA 1
ATOM 792 C C . ILE A 1 100 ? -5.977 -6.597 -18.197 1.00 95.06 100 ILE A C 1
ATOM 794 O O . ILE A 1 100 ? -6.854 -7.301 -18.703 1.00 95.06 100 ILE A O 1
ATOM 798 N N . TYR A 1 101 ? -5.111 -7.073 -17.305 1.00 97.31 101 TYR A N 1
ATOM 799 C CA . TYR A 1 101 ? -4.984 -8.491 -16.986 1.00 97.31 101 TYR A CA 1
ATOM 800 C C . TYR A 1 101 ? -5.803 -8.884 -15.761 1.00 97.31 101 TYR A C 1
ATOM 802 O O . TYR A 1 101 ? -5.796 -8.197 -14.741 1.00 97.31 101 TYR A O 1
ATOM 810 N N . ARG A 1 102 ? -6.495 -10.017 -15.872 1.00 97.62 102 ARG A N 1
ATOM 811 C CA . ARG A 1 102 ? -7.086 -10.740 -14.749 1.00 97.62 102 ARG A CA 1
ATOM 812 C C . ARG A 1 102 ? -6.072 -11.753 -14.237 1.00 97.62 102 ARG A C 1
ATOM 814 O O . ARG A 1 102 ? -5.427 -12.431 -15.032 1.00 97.62 102 ARG A O 1
ATOM 821 N N . TRP A 1 103 ? -5.979 -11.848 -12.921 1.00 98.06 103 TRP A N 1
ATOM 822 C CA . TRP A 1 103 ? -5.137 -12.788 -12.198 1.00 98.06 103 TRP A CA 1
ATOM 823 C C . TRP A 1 103 ? -5.936 -13.328 -11.016 1.00 98.06 103 TRP A C 1
ATOM 825 O O . TRP A 1 103 ? -6.720 -12.585 -10.415 1.00 98.06 103 TRP A O 1
ATOM 835 N N . THR A 1 104 ? -5.741 -14.598 -10.681 1.00 97.38 104 THR A N 1
ATOM 836 C CA . THR A 1 104 ? -6.396 -15.245 -9.543 1.00 97.38 104 THR A CA 1
ATOM 837 C C . THR A 1 104 ? -5.381 -16.067 -8.768 1.00 97.38 104 THR A C 1
ATOM 839 O O . THR A 1 104 ? -4.513 -16.671 -9.393 1.00 97.38 104 THR A O 1
ATOM 842 N N . PRO A 1 105 ? -5.507 -16.173 -7.438 1.00 96.69 105 PRO A N 1
ATOM 843 C CA . PRO A 1 105 ? -4.576 -16.970 -6.653 1.00 96.69 105 PRO A CA 1
ATOM 844 C C . PRO A 1 105 ? -4.682 -18.481 -6.933 1.00 96.69 105 PRO A C 1
ATOM 846 O O . PRO A 1 105 ? -3.774 -19.210 -6.559 1.00 96.69 105 PRO A O 1
ATOM 849 N N . ASP A 1 106 ? -5.763 -18.953 -7.563 1.00 95.25 106 ASP A N 1
ATOM 850 C CA . ASP A 1 106 ? -5.976 -20.376 -7.879 1.00 95.25 106 ASP A CA 1
ATOM 851 C C . ASP A 1 106 ? -5.237 -20.851 -9.138 1.00 95.25 106 ASP A C 1
ATOM 853 O O . ASP A 1 106 ? -5.025 -22.045 -9.307 1.00 95.25 106 ASP A O 1
ATOM 857 N N . ASP A 1 107 ? -4.804 -19.920 -9.990 1.00 96.69 107 ASP A N 1
ATOM 858 C CA . ASP A 1 107 ? -3.916 -20.179 -11.132 1.00 96.69 107 ASP A CA 1
ATOM 859 C C . ASP A 1 107 ? -2.853 -19.070 -11.150 1.00 96.69 107 ASP A C 1
ATOM 861 O O . ASP A 1 107 ? -2.909 -18.137 -11.962 1.00 96.69 107 ASP A O 1
ATOM 865 N N . PRO A 1 108 ? -1.952 -19.076 -10.149 1.00 97.38 108 PRO A N 1
ATOM 866 C CA . PRO A 1 108 ? -1.196 -17.891 -9.774 1.00 97.38 108 PRO A CA 1
ATOM 867 C C . PRO A 1 108 ? -0.071 -17.571 -10.768 1.00 97.38 108 PRO A C 1
ATOM 869 O O . PRO A 1 108 ? 0.491 -16.481 -10.690 1.00 97.38 108 PRO A O 1
ATOM 872 N N . ASP A 1 109 ? 0.222 -18.465 -11.715 1.00 98.12 109 ASP A N 1
ATOM 873 C CA . ASP A 1 109 ? 1.250 -18.316 -12.754 1.00 98.12 109 ASP A CA 1
ATOM 874 C C . ASP A 1 109 ? 0.708 -17.838 -14.105 1.00 98.12 109 ASP A C 1
ATOM 876 O O . ASP A 1 109 ? 1.433 -17.836 -15.102 1.00 98.12 109 ASP A O 1
ATOM 880 N N . LYS A 1 110 ? -0.565 -17.423 -14.166 1.00 98.19 110 LYS A N 1
ATOM 881 C CA . LYS A 1 110 ? -1.195 -16.992 -15.417 1.00 98.19 110 LYS A CA 1
ATOM 882 C C . LYS A 1 110 ? -1.880 -15.639 -15.316 1.00 98.19 110 LYS A C 1
ATOM 884 O O . LYS A 1 110 ? -2.436 -15.244 -14.293 1.00 98.19 110 LYS A O 1
ATOM 889 N N . LEU A 1 111 ? -1.879 -14.934 -16.443 1.00 98.31 111 LEU A N 1
ATOM 890 C CA . LEU A 1 111 ? -2.615 -13.694 -16.662 1.00 98.31 111 LEU A CA 1
ATOM 891 C C . LEU A 1 111 ? -3.546 -13.848 -17.850 1.00 98.31 111 LEU A C 1
ATOM 893 O O . LEU A 1 111 ? -3.111 -14.254 -18.921 1.00 98.31 111 LEU A O 1
ATOM 897 N N . VAL A 1 112 ? -4.802 -13.439 -17.699 1.00 98.50 112 VAL A N 1
ATOM 898 C CA . VAL A 1 112 ? -5.793 -13.490 -18.782 1.00 98.50 112 VAL A CA 1
ATOM 899 C C . VAL A 1 112 ? -6.184 -12.074 -19.182 1.00 98.50 112 VAL A C 1
ATOM 901 O O . VAL A 1 112 ? -6.672 -11.298 -18.357 1.00 98.50 112 VAL A O 1
ATOM 904 N N . CYS A 1 113 ? -5.996 -11.708 -20.452 1.00 98.19 113 CYS A N 1
ATOM 905 C CA . CYS A 1 113 ? -6.448 -10.408 -20.949 1.00 98.19 113 CYS A CA 1
ATOM 906 C C . CYS A 1 113 ? -7.975 -10.283 -20.811 1.00 98.19 113 CYS A C 1
ATOM 908 O O . CYS A 1 113 ? -8.725 -11.132 -21.298 1.00 98.19 113 CYS A O 1
ATOM 910 N N . LYS A 1 114 ? -8.469 -9.201 -20.191 1.00 97.19 114 LYS A N 1
ATOM 911 C CA . LYS A 1 114 ? -9.915 -9.010 -19.981 1.00 97.19 114 LYS A CA 1
ATOM 912 C C . LYS A 1 114 ? -10.714 -8.890 -21.285 1.00 97.19 114 LYS A C 1
ATOM 914 O O . LYS A 1 114 ? -11.896 -9.235 -21.267 1.00 97.19 114 LYS A O 1
ATOM 919 N N . TYR A 1 115 ? -10.069 -8.466 -22.375 1.00 97.81 115 TYR A N 1
ATOM 920 C CA . TYR A 1 115 ? -10.669 -8.288 -23.699 1.00 97.81 115 TYR A CA 1
ATOM 921 C C . TYR A 1 115 ? -10.614 -9.579 -24.531 1.00 97.81 115 TYR A C 1
ATOM 923 O O . TYR A 1 115 ? -11.607 -10.297 -24.589 1.00 97.81 115 TYR A O 1
ATOM 931 N N . CYS A 1 116 ? -9.456 -9.920 -25.112 1.00 97.94 116 CYS A N 1
ATOM 932 C CA . CYS A 1 116 ? -9.313 -11.045 -26.049 1.00 97.94 116 CYS A CA 1
ATOM 933 C C . CYS A 1 116 ? -9.178 -12.428 -25.397 1.00 97.94 116 CYS A C 1
ATOM 935 O O . CYS A 1 116 ? -9.112 -13.425 -26.106 1.00 97.94 116 CYS A O 1
ATOM 937 N N . LYS A 1 117 ? -9.097 -12.498 -24.062 1.00 98.12 117 LYS A N 1
ATOM 938 C CA . LYS A 1 117 ? -8.914 -13.739 -23.289 1.00 98.12 117 LYS A CA 1
ATOM 939 C C . LYS A 1 117 ? -7.600 -14.487 -23.535 1.00 98.12 117 LYS A C 1
ATOM 941 O O . LYS A 1 117 ? -7.427 -15.560 -22.971 1.00 98.12 117 LYS A O 1
ATOM 946 N N . THR A 1 118 ? -6.650 -13.924 -24.288 1.00 98.44 118 THR A N 1
ATOM 947 C CA . THR A 1 118 ? -5.302 -14.499 -24.400 1.00 98.44 118 THR A CA 1
ATOM 948 C C . THR A 1 118 ? -4.673 -14.640 -23.018 1.00 98.44 118 THR A C 1
ATOM 950 O O . THR A 1 118 ? -4.652 -13.681 -22.236 1.00 98.44 118 THR A O 1
ATOM 953 N N . THR A 1 119 ? -4.146 -15.833 -22.759 1.00 98.56 119 THR A N 1
ATOM 954 C CA . THR A 1 119 ? -3.413 -16.171 -21.541 1.00 98.56 119 THR A CA 1
ATOM 955 C C . THR A 1 119 ? -1.920 -15.946 -21.741 1.00 98.56 119 THR A C 1
ATOM 957 O O . THR A 1 119 ? -1.386 -16.302 -22.794 1.00 98.56 119 THR A O 1
ATOM 960 N N . TYR A 1 120 ? -1.272 -15.369 -20.730 1.00 98.44 120 TYR A N 1
ATOM 961 C CA . TYR A 1 120 ? 0.169 -15.152 -20.647 1.00 98.44 120 TYR A CA 1
ATOM 962 C C . TYR A 1 120 ? 0.740 -15.840 -19.395 1.00 98.44 120 TYR A C 1
ATOM 964 O O . TYR A 1 120 ? 0.041 -15.848 -18.377 1.00 98.44 120 TYR A O 1
ATOM 972 N N . PRO A 1 121 ? 1.978 -16.371 -19.430 1.00 97.75 121 PRO A N 1
ATOM 973 C CA . PRO A 1 121 ? 2.929 -16.363 -20.552 1.00 97.75 121 PRO A CA 1
ATOM 974 C C . PRO A 1 121 ? 2.414 -17.083 -21.808 1.00 97.75 121 PRO A C 1
ATOM 976 O O . PRO A 1 121 ? 1.619 -18.015 -21.714 1.00 97.75 121 PRO A O 1
ATOM 979 N N . ASN A 1 122 ? 2.807 -16.603 -22.992 1.00 97.94 122 ASN A N 1
ATOM 980 C CA . ASN A 1 122 ? 2.316 -17.112 -24.273 1.00 97.94 122 ASN A CA 1
ATOM 981 C C . ASN A 1 122 ? 3.479 -17.312 -25.256 1.00 97.94 122 ASN A C 1
ATOM 983 O O . ASN A 1 122 ? 4.170 -16.335 -25.538 1.00 97.94 122 ASN A O 1
ATOM 987 N N . PRO A 1 123 ? 3.675 -18.507 -25.845 1.00 96.94 123 PRO A N 1
ATOM 988 C CA . PRO A 1 123 ? 4.779 -18.750 -26.778 1.00 96.94 123 PRO A CA 1
ATOM 989 C C . PRO A 1 123 ? 4.788 -17.846 -28.018 1.00 96.94 123 PRO A C 1
ATOM 991 O O . PRO A 1 123 ? 5.849 -17.595 -28.574 1.00 96.94 123 PRO A O 1
ATOM 994 N N . LYS A 1 124 ? 3.626 -17.328 -28.450 1.00 97.25 124 LYS A N 1
ATOM 995 C CA . LYS A 1 124 ? 3.542 -16.376 -29.575 1.00 97.25 124 LYS A CA 1
ATOM 996 C C . LYS A 1 124 ? 4.028 -14.972 -29.214 1.00 97.25 124 LYS A C 1
ATOM 998 O O . LYS A 1 124 ? 4.296 -14.172 -30.101 1.00 97.25 124 LYS A O 1
ATOM 1003 N N . PHE A 1 125 ? 4.103 -14.667 -27.922 1.00 96.81 125 PHE A N 1
ATOM 1004 C CA . PHE A 1 125 ? 4.513 -13.371 -27.395 1.00 96.81 125 PHE A CA 1
ATOM 1005 C C . PHE A 1 125 ? 5.556 -13.588 -26.286 1.00 96.81 125 PHE A C 1
ATOM 1007 O O . PHE A 1 125 ? 5.252 -13.364 -25.114 1.00 96.81 125 PHE A O 1
ATOM 1014 N N . PRO A 1 126 ? 6.757 -14.094 -26.618 1.00 96.50 126 PRO A N 1
ATOM 1015 C CA . PRO A 1 126 ? 7.780 -14.379 -25.618 1.00 96.50 126 PRO A CA 1
ATOM 1016 C C . PRO A 1 126 ? 8.365 -13.087 -25.030 1.00 96.50 126 PRO A C 1
ATOM 1018 O O . PRO A 1 126 ? 8.508 -12.080 -25.723 1.00 96.50 126 PRO A O 1
ATOM 1021 N N . GLU A 1 127 ? 8.738 -13.120 -23.750 1.00 97.44 127 GLU A N 1
ATOM 1022 C CA . GLU A 1 127 ? 9.516 -12.046 -23.122 1.00 97.44 127 GLU A CA 1
ATOM 1023 C C . GLU A 1 127 ? 11.004 -12.227 -23.438 1.00 97.44 127 GLU A C 1
ATOM 1025 O O . GLU A 1 127 ? 11.714 -12.939 -22.729 1.00 97.44 127 GLU A O 1
ATOM 1030 N N . THR A 1 128 ? 11.458 -11.620 -24.533 1.00 94.31 128 THR A N 1
ATOM 1031 C CA . THR A 1 128 ? 12.857 -11.684 -24.991 1.00 94.31 128 THR A CA 1
ATOM 1032 C C . THR A 1 128 ? 13.728 -10.569 -24.428 1.00 94.31 128 THR A C 1
ATOM 1034 O O . THR A 1 128 ? 14.932 -10.759 -24.264 1.00 94.31 128 THR A O 1
ATOM 1037 N N . GLY A 1 129 ? 13.122 -9.427 -24.101 1.00 95.25 129 GLY A N 1
ATOM 1038 C CA . GLY A 1 129 ? 13.825 -8.277 -23.558 1.00 95.25 129 GLY A CA 1
ATOM 1039 C C . GLY A 1 129 ? 14.288 -8.536 -22.129 1.00 95.25 129 GLY A C 1
ATOM 1040 O O . GLY A 1 129 ? 13.622 -9.236 -21.359 1.00 95.25 129 GLY A O 1
ATOM 1041 N N . ARG A 1 130 ? 15.433 -7.956 -21.758 1.00 96.19 130 ARG A N 1
ATOM 1042 C CA . ARG A 1 130 ? 16.043 -8.125 -20.433 1.00 96.19 130 ARG A CA 1
ATOM 1043 C C . ARG A 1 130 ? 16.471 -6.785 -19.842 1.00 96.19 130 ARG A C 1
ATOM 1045 O O . ARG A 1 130 ? 17.102 -5.975 -20.508 1.00 96.19 130 ARG A O 1
ATOM 1052 N N . LEU A 1 131 ? 16.154 -6.567 -18.567 1.00 96.25 131 LEU A N 1
ATOM 1053 C CA . LEU A 1 131 ? 16.620 -5.439 -17.758 1.00 96.25 131 LEU A CA 1
ATOM 1054 C C . LEU A 1 131 ? 17.507 -5.982 -16.637 1.00 96.25 131 LEU A C 1
ATOM 1056 O O . LEU A 1 131 ? 17.048 -6.804 -15.844 1.00 96.25 131 LEU A O 1
ATOM 1060 N N . VAL A 1 132 ? 18.771 -5.561 -16.586 1.00 97.94 132 VAL A N 1
ATOM 1061 C CA . VAL A 1 132 ? 19.771 -6.096 -15.650 1.00 97.94 132 VAL A CA 1
ATOM 1062 C C . VAL A 1 132 ? 20.176 -5.017 -14.651 1.00 97.94 132 VAL A C 1
ATOM 1064 O O . VAL A 1 132 ? 20.598 -3.933 -15.039 1.00 97.94 132 VAL A O 1
ATOM 1067 N N . CYS A 1 133 ? 20.067 -5.342 -13.368 1.00 98.25 133 CYS A N 1
ATOM 1068 C CA . CYS A 1 133 ? 20.484 -4.533 -12.228 1.00 98.25 133 CYS A CA 1
ATOM 1069 C C . CYS A 1 133 ? 21.635 -5.272 -11.519 1.00 98.25 133 CYS A C 1
ATOM 1071 O O . CYS A 1 133 ? 21.386 -6.030 -10.575 1.00 98.25 133 CYS A O 1
ATOM 1073 N N . PRO A 1 134 ? 22.877 -5.175 -12.034 1.00 97.44 134 PRO A N 1
ATOM 1074 C CA . PRO A 1 134 ? 23.993 -5.996 -11.573 1.00 97.44 134 PRO A CA 1
ATOM 1075 C C . PRO A 1 134 ? 24.436 -5.707 -10.134 1.00 97.44 134 PRO A C 1
ATOM 1077 O O . PRO A 1 134 ? 24.854 -6.638 -9.449 1.00 97.44 134 PRO A O 1
ATOM 1080 N N . ARG A 1 135 ? 24.340 -4.464 -9.639 1.00 97.44 135 ARG A N 1
ATOM 1081 C CA . ARG A 1 135 ? 24.816 -4.096 -8.290 1.00 97.44 135 ARG A CA 1
ATOM 1082 C C . ARG A 1 135 ? 24.016 -4.788 -7.194 1.00 97.44 135 ARG A C 1
ATOM 1084 O O . ARG A 1 135 ? 24.578 -5.149 -6.166 1.00 97.44 135 ARG A O 1
ATOM 1091 N N . MET A 1 136 ? 22.723 -4.975 -7.426 1.00 97.50 136 MET A N 1
ATOM 1092 C CA . MET A 1 136 ? 21.808 -5.670 -6.521 1.00 97.50 136 MET A CA 1
ATOM 1093 C C . MET A 1 136 ? 21.458 -7.086 -7.011 1.00 97.50 136 MET A C 1
ATOM 1095 O O . MET A 1 136 ? 20.580 -7.740 -6.448 1.00 97.50 136 MET A O 1
ATOM 1099 N N . GLY A 1 137 ? 22.124 -7.565 -8.069 1.00 97.75 137 GLY A N 1
ATOM 1100 C CA . GLY A 1 137 ? 22.014 -8.937 -8.565 1.00 97.75 137 GLY A CA 1
ATOM 1101 C C . GLY A 1 137 ? 20.634 -9.326 -9.103 1.00 97.75 137 GLY A C 1
ATOM 1102 O O . GLY A 1 137 ? 20.235 -10.478 -8.956 1.00 97.75 137 GLY A O 1
ATOM 1103 N N . GLN A 1 138 ? 19.885 -8.397 -9.707 1.00 98.25 138 GLN A N 1
ATOM 1104 C CA . GLN A 1 138 ? 18.545 -8.676 -10.241 1.00 98.25 138 GLN A CA 1
ATOM 1105 C C . GLN A 1 138 ? 18.489 -8.603 -11.767 1.00 98.25 138 GLN A C 1
ATOM 1107 O O . GLN A 1 138 ? 19.209 -7.854 -12.422 1.00 98.25 138 GLN A O 1
ATOM 1112 N N . SER A 1 139 ? 17.614 -9.411 -12.359 1.00 98.06 139 SER A N 1
ATOM 1113 C CA . SER A 1 139 ? 17.300 -9.377 -13.786 1.00 98.06 139 SER A CA 1
ATOM 1114 C C . SER A 1 139 ? 15.803 -9.570 -13.976 1.00 98.06 139 SER A C 1
ATOM 1116 O O . SER A 1 139 ? 15.196 -10.419 -13.324 1.00 98.06 139 SER A O 1
ATOM 1118 N N . PHE A 1 140 ? 15.221 -8.800 -14.886 1.00 97.94 140 PHE A N 1
ATOM 1119 C CA . PHE A 1 140 ? 13.806 -8.868 -15.232 1.00 97.94 140 PHE A CA 1
ATOM 1120 C C . PHE A 1 140 ? 13.654 -9.078 -16.732 1.00 97.94 140 PHE A C 1
ATOM 1122 O O . PHE A 1 140 ? 14.457 -8.561 -17.507 1.00 97.94 140 PHE A O 1
ATOM 1129 N N . THR A 1 141 ? 12.619 -9.807 -17.132 1.00 97.75 141 THR A N 1
ATOM 1130 C CA . THR A 1 141 ? 12.257 -9.996 -18.537 1.00 97.75 141 THR A CA 1
ATOM 1131 C C . THR A 1 141 ? 11.021 -9.188 -18.885 1.00 97.75 141 THR A C 1
ATOM 1133 O O . THR A 1 141 ? 10.185 -8.905 -18.023 1.00 97.75 141 THR A O 1
ATOM 1136 N N . TYR A 1 142 ? 10.905 -8.788 -20.143 1.00 97.06 142 TYR A N 1
ATOM 1137 C CA . TYR A 1 142 ? 9.747 -8.065 -20.646 1.00 97.06 142 TYR A CA 1
ATOM 1138 C C . TYR A 1 142 ? 9.507 -8.368 -22.124 1.00 97.06 142 TYR A C 1
ATOM 1140 O O . TYR A 1 142 ? 10.372 -8.879 -22.836 1.00 97.06 142 TYR A O 1
ATOM 1148 N N . TYR A 1 143 ? 8.296 -8.073 -22.579 1.00 97.12 143 TYR A N 1
ATOM 1149 C CA . TYR A 1 143 ? 7.918 -8.205 -23.975 1.00 97.12 143 TYR A CA 1
ATOM 1150 C C . TYR A 1 143 ? 8.351 -6.984 -24.781 1.00 97.12 143 TYR A C 1
ATOM 1152 O O . TYR A 1 143 ? 7.950 -5.859 -24.472 1.00 97.12 143 TYR A O 1
ATOM 1160 N N . GLU A 1 144 ? 9.100 -7.244 -25.846 1.00 96.44 144 GLU A N 1
ATOM 1161 C CA . GLU A 1 144 ? 9.383 -6.307 -26.932 1.00 96.44 144 GLU A CA 1
ATOM 1162 C C . GLU A 1 144 ? 8.365 -6.521 -28.055 1.00 96.44 144 GLU A C 1
ATOM 1164 O O . GLU A 1 144 ? 7.956 -7.652 -28.342 1.00 96.44 144 GLU A O 1
ATOM 1169 N N . THR A 1 145 ? 7.944 -5.453 -28.718 1.00 95.38 145 THR A N 1
ATOM 1170 C CA . THR A 1 145 ? 7.125 -5.567 -29.930 1.00 95.38 145 THR A CA 1
ATOM 1171 C C . THR A 1 145 ? 7.924 -6.174 -31.089 1.00 95.38 145 THR A C 1
ATOM 1173 O O . THR A 1 145 ? 9.155 -6.182 -31.084 1.00 95.38 145 THR A O 1
ATOM 1176 N N . ASP A 1 146 ? 7.231 -6.667 -32.122 1.00 94.31 146 ASP A N 1
ATOM 1177 C CA . ASP A 1 146 ? 7.898 -7.122 -33.354 1.00 94.31 146 ASP A CA 1
ATOM 1178 C C . ASP A 1 146 ? 8.714 -5.996 -34.005 1.00 94.31 146 ASP A C 1
ATOM 1180 O O . ASP A 1 146 ? 9.802 -6.236 -34.521 1.00 94.31 146 ASP A O 1
ATOM 1184 N N . ALA A 1 147 ? 8.216 -4.758 -33.931 1.00 94.88 147 ALA A N 1
ATOM 1185 C CA . ALA A 1 147 ? 8.903 -3.587 -34.459 1.00 94.88 147 ALA A CA 1
ATOM 1186 C C . ALA A 1 147 ? 10.172 -3.244 -33.664 1.00 94.88 147 ALA A C 1
ATOM 1188 O O . ALA A 1 147 ? 11.175 -2.901 -34.276 1.00 94.88 147 ALA A O 1
ATOM 1189 N N . GLU A 1 148 ? 10.160 -3.371 -32.333 1.00 96.00 148 GLU A N 1
ATOM 1190 C CA . GLU A 1 148 ? 11.376 -3.222 -31.518 1.00 96.00 148 GLU A CA 1
ATOM 1191 C C . GLU A 1 148 ? 12.406 -4.303 -31.848 1.00 96.00 148 GLU A C 1
ATOM 1193 O O . GLU A 1 148 ? 13.564 -3.985 -32.094 1.00 96.00 148 GLU A O 1
ATOM 1198 N N . ARG A 1 149 ? 11.984 -5.571 -31.946 1.00 94.31 149 ARG A N 1
ATOM 1199 C CA . ARG A 1 149 ? 12.890 -6.674 -32.314 1.00 94.31 149 ARG A CA 1
ATOM 1200 C C . ARG A 1 149 ? 13.507 -6.518 -33.702 1.00 94.31 149 ARG A C 1
ATOM 1202 O O . ARG A 1 149 ? 14.605 -7.014 -33.926 1.00 94.31 149 ARG A O 1
ATOM 1209 N N . ALA A 1 150 ? 12.801 -5.874 -34.629 1.00 96.12 150 ALA A N 1
ATOM 1210 C CA . ALA A 1 150 ? 13.305 -5.593 -35.969 1.00 96.12 150 ALA A CA 1
ATOM 1211 C C . ALA A 1 150 ? 14.317 -4.431 -36.014 1.00 96.12 150 ALA A C 1
ATOM 1213 O O . ALA A 1 150 ? 14.995 -4.288 -37.027 1.00 96.12 150 ALA A O 1
ATOM 1214 N N . HIS A 1 151 ? 14.423 -3.631 -34.944 1.00 95.25 151 HIS A N 1
ATOM 1215 C CA . HIS A 1 151 ? 15.319 -2.470 -34.845 1.00 95.25 151 HIS A CA 1
ATOM 1216 C C . HIS A 1 151 ? 16.069 -2.459 -33.496 1.00 95.25 151 HIS A C 1
ATOM 1218 O O . HIS A 1 151 ? 15.915 -1.519 -32.708 1.00 95.25 151 HIS A O 1
ATOM 1224 N N . PRO A 1 152 ? 16.850 -3.510 -33.174 1.00 91.88 152 PRO A N 1
ATOM 1225 C CA . PRO A 1 152 ? 17.529 -3.635 -31.880 1.00 91.88 152 PRO A CA 1
ATOM 1226 C C . PRO A 1 152 ? 18.570 -2.531 -31.622 1.00 91.88 152 PRO A C 1
ATOM 1228 O O . PRO A 1 152 ? 18.973 -2.309 -30.482 1.00 91.88 152 PRO A O 1
ATOM 1231 N N . GLU A 1 153 ? 19.021 -1.841 -32.668 1.00 91.69 153 GLU A N 1
ATOM 1232 C CA . GLU A 1 153 ? 19.957 -0.722 -32.609 1.00 91.69 153 GLU A CA 1
ATOM 1233 C C . GLU A 1 153 ? 19.326 0.617 -32.192 1.00 91.69 153 GLU A C 1
ATOM 1235 O O . GLU A 1 153 ? 20.071 1.561 -31.926 1.00 91.69 153 GLU A O 1
ATOM 1240 N N . ASP A 1 154 ? 17.990 0.725 -32.132 1.00 90.50 154 ASP A N 1
ATOM 1241 C CA . ASP A 1 154 ? 17.275 1.950 -31.748 1.00 90.50 154 ASP A CA 1
ATOM 1242 C C . ASP A 1 154 ? 16.798 1.896 -30.278 1.00 90.50 154 ASP A C 1
ATOM 1244 O O . ASP A 1 154 ? 15.700 1.409 -29.985 1.00 90.50 154 ASP A O 1
ATOM 1248 N N . PRO A 1 155 ? 17.560 2.466 -29.323 1.00 83.88 155 PRO A N 1
ATOM 1249 C CA . PRO A 1 155 ? 17.188 2.466 -27.911 1.00 83.88 155 PRO A CA 1
ATOM 1250 C C . PRO A 1 155 ? 16.167 3.559 -27.552 1.00 83.88 155 PRO A C 1
ATOM 1252 O O . PRO A 1 155 ? 15.823 3.709 -26.380 1.00 83.88 155 PRO A O 1
ATOM 1255 N N . SER A 1 156 ? 15.680 4.359 -28.511 1.00 89.25 156 SER A N 1
ATOM 1256 C CA . SE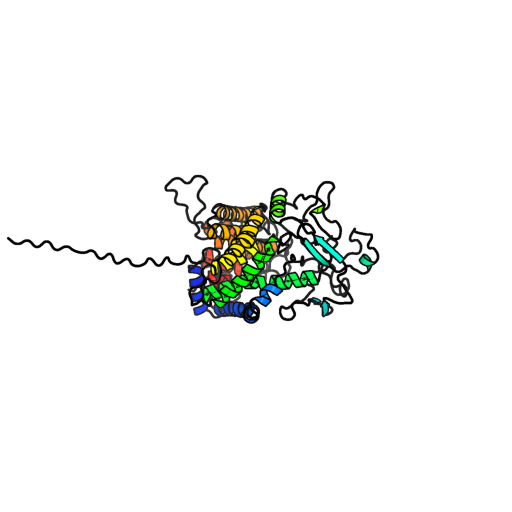R A 1 156 ? 14.831 5.529 -28.227 1.00 89.25 156 SER A CA 1
ATOM 1257 C C . SER A 1 156 ? 13.431 5.175 -27.713 1.00 89.25 156 SER A C 1
ATOM 1259 O O . SER A 1 156 ? 12.693 6.049 -27.243 1.00 89.25 156 SER A O 1
ATOM 1261 N N . GLY A 1 157 ? 13.025 3.907 -27.842 1.00 92.88 157 GLY A N 1
ATOM 1262 C CA . GLY A 1 157 ? 11.665 3.455 -27.551 1.00 92.88 157 GLY A CA 1
ATOM 1263 C C . GLY A 1 157 ? 10.636 3.939 -28.577 1.00 92.88 157 GLY A C 1
ATOM 1264 O O . GLY A 1 157 ? 9.437 3.948 -28.292 1.00 92.88 157 GLY A O 1
ATOM 1265 N N . ARG A 1 158 ? 11.069 4.360 -29.775 1.00 94.62 158 ARG A N 1
ATOM 1266 C CA . ARG A 1 158 ? 10.182 4.779 -30.874 1.00 94.62 158 ARG A CA 1
ATOM 1267 C C . ARG A 1 158 ? 9.149 3.712 -31.234 1.00 94.62 158 ARG A C 1
ATOM 1269 O O . ARG A 1 158 ? 7.994 4.061 -31.472 1.00 94.62 158 ARG A O 1
ATOM 1276 N N . TYR A 1 159 ? 9.575 2.452 -31.253 1.00 95.00 159 TYR A N 1
ATOM 1277 C CA . TYR A 1 159 ? 8.761 1.294 -31.625 1.00 95.00 159 TYR A CA 1
ATOM 1278 C C . TYR A 1 159 ? 8.047 0.637 -30.436 1.00 95.00 159 TYR A C 1
ATOM 1280 O O . TYR A 1 159 ? 7.241 -0.270 -30.628 1.00 95.00 159 TYR A O 1
ATOM 1288 N N . ALA A 1 160 ? 8.307 1.110 -29.216 1.00 95.06 160 ALA A N 1
ATOM 1289 C CA . ALA A 1 160 ? 7.705 0.573 -28.008 1.00 95.06 160 ALA A CA 1
ATOM 1290 C C . ALA A 1 160 ? 6.243 0.995 -27.844 1.00 95.06 160 ALA A C 1
ATOM 1292 O O . ALA A 1 160 ? 5.778 2.012 -28.375 1.00 95.06 160 ALA A O 1
ATOM 1293 N N . PHE A 1 161 ? 5.523 0.254 -27.001 1.00 94.75 161 PHE A N 1
ATOM 1294 C CA . PHE A 1 161 ? 4.258 0.747 -26.472 1.00 94.75 161 PHE A CA 1
ATOM 1295 C C . PHE A 1 161 ? 4.463 2.000 -25.622 1.00 94.75 161 PHE A C 1
ATOM 1297 O O . PHE A 1 161 ? 5.542 2.264 -25.093 1.00 94.75 161 PHE A O 1
ATOM 1304 N N . ARG A 1 162 ? 3.390 2.776 -25.455 1.00 93.50 162 ARG A N 1
ATOM 1305 C CA . ARG A 1 162 ? 3.403 4.033 -24.711 1.00 93.50 162 ARG A CA 1
ATOM 1306 C C . ARG A 1 162 ? 2.393 4.046 -23.583 1.00 93.50 162 ARG A C 1
ATOM 1308 O O . ARG A 1 162 ? 1.290 3.522 -23.694 1.00 93.50 162 ARG A O 1
ATOM 1315 N N . TRP A 1 163 ? 2.765 4.722 -22.508 1.00 92.69 163 TRP A N 1
ATOM 1316 C CA . TRP A 1 163 ? 1.849 5.117 -21.452 1.00 92.69 163 TRP A CA 1
ATOM 1317 C C . TRP A 1 163 ? 2.062 6.587 -21.127 1.00 92.69 163 TRP A C 1
ATOM 1319 O O . TRP A 1 163 ? 3.166 7.018 -20.782 1.00 92.69 163 TRP A O 1
ATOM 1329 N N . VAL A 1 164 ? 0.991 7.369 -21.271 1.00 88.62 164 VAL A N 1
ATOM 1330 C CA . VAL A 1 164 ? 1.068 8.833 -21.299 1.00 88.62 164 VAL A CA 1
ATOM 1331 C C . VAL A 1 164 ? 2.050 9.257 -22.401 1.00 88.62 164 VAL A C 1
ATOM 1333 O O . VAL A 1 164 ? 1.744 9.094 -23.577 1.00 88.62 164 VAL A O 1
ATOM 1336 N N . ARG A 1 165 ? 3.246 9.739 -22.046 1.00 89.12 165 ARG A N 1
ATOM 1337 C CA . ARG A 1 165 ? 4.292 10.138 -23.000 1.00 89.12 165 ARG A CA 1
ATOM 1338 C C . ARG A 1 165 ? 5.492 9.191 -23.040 1.00 89.12 165 ARG A C 1
ATOM 1340 O O . ARG A 1 165 ? 6.343 9.354 -23.910 1.00 89.12 165 ARG A O 1
ATOM 1347 N N . TRP A 1 166 ? 5.592 8.247 -22.105 1.00 93.38 166 TRP A N 1
ATOM 1348 C CA . TRP A 1 166 ? 6.780 7.406 -21.952 1.00 93.38 166 TRP A CA 1
ATOM 1349 C C . TRP A 1 166 ? 6.678 6.125 -22.779 1.00 93.38 166 TRP A C 1
ATOM 1351 O O . TRP A 1 166 ? 5.597 5.529 -22.797 1.00 93.38 166 TRP A O 1
ATOM 1361 N N . PRO A 1 167 ? 7.780 5.679 -23.411 1.00 95.06 167 PRO A N 1
ATOM 1362 C CA . PRO A 1 167 ? 7.881 4.301 -23.863 1.00 95.06 167 PRO A CA 1
ATOM 1363 C C . PRO A 1 167 ? 7.880 3.372 -22.641 1.00 95.06 167 PRO A C 1
ATOM 1365 O O . PRO A 1 167 ? 8.475 3.691 -21.607 1.00 95.06 167 PRO A O 1
ATOM 1368 N N . VAL A 1 168 ? 7.154 2.261 -22.732 1.00 94.19 168 VAL A N 1
ATOM 1369 C CA . VAL A 1 168 ? 6.990 1.286 -21.649 1.00 94.19 168 VAL A CA 1
ATOM 1370 C C . VAL A 1 168 ? 6.919 -0.131 -22.204 1.00 94.19 168 VAL A C 1
ATOM 1372 O O . VAL A 1 168 ? 6.351 -0.367 -23.271 1.00 94.19 168 VAL A O 1
ATOM 1375 N N . HIS A 1 169 ? 7.407 -1.091 -21.423 1.00 94.00 169 HIS A N 1
ATOM 1376 C CA . HIS A 1 169 ? 7.221 -2.513 -21.697 1.00 94.00 169 HIS A CA 1
ATOM 1377 C C . HIS A 1 169 ? 6.196 -3.144 -20.761 1.00 94.00 169 HIS A C 1
ATOM 1379 O O . HIS A 1 169 ? 5.996 -2.716 -19.623 1.00 94.00 169 HIS A O 1
ATOM 1385 N N . THR A 1 170 ? 5.564 -4.213 -21.242 1.00 95.12 170 THR A N 1
ATOM 1386 C CA . THR A 1 170 ? 4.783 -5.123 -20.397 1.00 95.12 170 THR A CA 1
ATOM 1387 C C . THR A 1 170 ? 5.652 -6.316 -20.025 1.00 95.12 170 THR A C 1
ATOM 1389 O O . THR A 1 170 ? 6.255 -6.933 -20.895 1.00 95.12 170 THR A O 1
ATOM 1392 N N . SER A 1 171 ? 5.691 -6.645 -18.736 1.00 96.75 171 SER A N 1
ATOM 1393 C CA . SER A 1 171 ? 6.292 -7.874 -18.216 1.00 96.75 171 SER A CA 1
ATOM 1394 C C . SER A 1 171 ? 5.190 -8.685 -17.548 1.00 96.75 171 SER A C 1
ATOM 1396 O O . SER A 1 171 ? 4.749 -8.355 -16.451 1.00 96.75 171 SER A O 1
ATOM 1398 N N . TRP A 1 172 ? 4.692 -9.722 -18.207 1.00 98.19 172 TRP A N 1
ATOM 1399 C CA . TRP A 1 172 ? 3.793 -10.707 -17.618 1.00 98.19 172 TRP A CA 1
ATOM 1400 C C . TRP A 1 172 ? 4.444 -11.457 -16.462 1.00 98.19 172 TRP A C 1
ATOM 1402 O O . TRP A 1 172 ? 3.790 -11.607 -15.434 1.00 98.19 172 TRP A O 1
ATOM 1412 N N . SER A 1 173 ? 5.714 -11.859 -16.567 1.00 97.94 173 SER A N 1
ATOM 1413 C CA . SER A 1 173 ? 6.428 -12.487 -15.440 1.00 97.94 173 SER A CA 1
ATOM 1414 C C . SER A 1 173 ? 6.526 -11.534 -14.240 1.00 97.94 173 SER A C 1
ATOM 1416 O O . SER A 1 173 ? 6.277 -11.912 -13.091 1.00 97.94 173 SER A O 1
ATOM 1418 N N . GLY A 1 174 ? 6.805 -10.257 -14.505 1.00 97.44 174 GLY A N 1
ATOM 1419 C CA . GLY A 1 174 ? 6.815 -9.182 -13.525 1.00 97.44 174 GLY A CA 1
ATOM 1420 C C . GLY A 1 174 ? 5.444 -8.901 -12.914 1.00 97.44 174 GLY A C 1
ATOM 1421 O O . GLY A 1 174 ? 5.328 -8.767 -11.696 1.00 97.44 174 GLY A O 1
ATOM 1422 N N . LEU A 1 175 ? 4.394 -8.835 -13.732 1.00 97.50 175 LEU A N 1
ATOM 1423 C CA . LEU A 1 175 ? 3.020 -8.625 -13.280 1.00 97.50 175 LEU A CA 1
ATOM 1424 C C . LEU A 1 175 ? 2.511 -9.794 -12.433 1.00 97.50 175 LEU A C 1
ATOM 1426 O O . LEU A 1 175 ? 1.917 -9.547 -11.385 1.00 97.50 175 LEU A O 1
ATOM 1430 N N . ILE A 1 176 ? 2.764 -11.038 -12.853 1.00 98.56 176 ILE A N 1
ATOM 1431 C CA . ILE A 1 176 ? 2.452 -12.254 -12.087 1.00 98.56 176 ILE A CA 1
ATOM 1432 C C . ILE A 1 176 ? 3.087 -12.155 -10.708 1.00 98.56 176 ILE A C 1
ATOM 1434 O O . ILE A 1 176 ? 2.382 -12.221 -9.702 1.00 98.56 176 ILE A O 1
ATOM 1438 N N . ARG A 1 177 ? 4.396 -11.889 -10.659 1.00 98.00 177 ARG A N 1
ATOM 1439 C CA . ARG A 1 177 ? 5.127 -11.684 -9.408 1.00 98.00 177 ARG A CA 1
ATOM 1440 C C . ARG A 1 177 ? 4.480 -10.605 -8.540 1.00 98.00 177 ARG A C 1
ATOM 1442 O O . ARG A 1 177 ? 4.233 -10.830 -7.358 1.00 98.00 177 ARG A O 1
ATOM 1449 N N . THR A 1 178 ? 4.163 -9.444 -9.114 1.00 97.75 178 THR A N 1
ATOM 1450 C CA . THR A 1 178 ? 3.514 -8.356 -8.375 1.00 97.75 178 THR A CA 1
ATOM 1451 C C . THR A 1 178 ? 2.149 -8.765 -7.828 1.00 97.75 178 THR A C 1
ATOM 1453 O O . THR A 1 178 ? 1.825 -8.414 -6.694 1.00 97.75 178 THR A O 1
ATOM 1456 N N . TYR A 1 179 ? 1.332 -9.490 -8.593 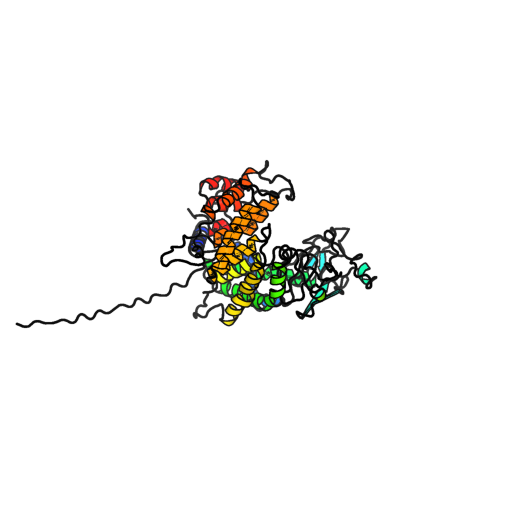1.00 98.25 179 TYR A N 1
ATOM 1457 C CA . TYR A 1 179 ? 0.010 -9.920 -8.143 1.00 98.25 179 TYR A CA 1
ATOM 1458 C C . TYR A 1 179 ? 0.071 -11.027 -7.092 1.00 98.25 179 TYR A C 1
ATOM 1460 O O . TYR A 1 179 ? -0.644 -10.907 -6.094 1.00 98.25 179 TYR A O 1
ATOM 1468 N N . LYS A 1 180 ? 0.971 -12.012 -7.237 1.00 98.69 180 LYS A N 1
ATOM 1469 C CA . LYS A 1 180 ? 1.245 -13.019 -6.201 1.00 98.69 180 LYS A CA 1
ATOM 1470 C C . LYS A 1 180 ? 1.614 -12.335 -4.875 1.00 98.69 180 LYS A C 1
ATOM 1472 O O . LYS A 1 180 ? 0.915 -12.501 -3.867 1.00 98.69 180 LYS A O 1
ATOM 1477 N N . THR A 1 181 ? 2.621 -11.456 -4.908 1.00 98.31 181 THR A N 1
ATOM 1478 C CA . THR A 1 181 ? 3.103 -10.738 -3.722 1.00 98.31 181 THR A CA 1
ATOM 1479 C C . THR A 1 181 ? 2.014 -9.838 -3.123 1.00 98.31 181 THR A C 1
ATOM 1481 O O . THR A 1 181 ? 1.801 -9.846 -1.910 1.00 98.31 181 THR A O 1
ATOM 1484 N N . ARG A 1 182 ? 1.280 -9.067 -3.943 1.00 97.75 182 ARG A N 1
ATOM 1485 C CA . ARG A 1 182 ? 0.182 -8.196 -3.472 1.00 97.75 182 ARG A CA 1
ATOM 1486 C C . ARG A 1 182 ? -0.951 -8.973 -2.831 1.00 97.75 182 ARG A C 1
ATOM 1488 O O . ARG A 1 182 ? -1.459 -8.548 -1.794 1.00 97.75 182 ARG A O 1
ATOM 1495 N N . TYR A 1 183 ? -1.333 -10.103 -3.417 1.00 98.44 183 TYR A N 1
ATOM 1496 C CA . TYR A 1 183 ? -2.387 -10.939 -2.868 1.00 98.44 183 TYR A CA 1
ATOM 1497 C C . TYR A 1 183 ? -2.038 -11.407 -1.457 1.00 98.44 183 TYR A C 1
ATOM 1499 O O . TYR A 1 183 ? -2.816 -11.142 -0.542 1.00 98.44 183 TYR A O 1
ATOM 1507 N N . VAL A 1 184 ? -0.873 -12.033 -1.265 1.00 98.44 184 VAL A N 1
ATOM 1508 C CA . VAL A 1 184 ? -0.493 -12.608 0.034 1.00 98.44 184 VAL A CA 1
ATOM 1509 C C . VAL A 1 184 ? -0.202 -11.528 1.072 1.00 98.44 184 VAL A C 1
ATOM 1511 O O . VAL A 1 184 ? -0.756 -11.584 2.168 1.00 98.44 184 VAL A O 1
ATOM 1514 N N . VAL A 1 185 ? 0.568 -10.489 0.730 1.00 98.62 185 VAL A N 1
ATOM 1515 C CA . VAL A 1 185 ? 0.876 -9.395 1.670 1.00 98.62 185 VAL A CA 1
ATOM 1516 C C . VAL A 1 185 ? -0.396 -8.687 2.147 1.00 98.62 185 VAL A C 1
ATOM 1518 O O . VAL A 1 185 ? -0.513 -8.369 3.329 1.00 98.62 185 VAL A O 1
ATOM 1521 N N . SER A 1 186 ? -1.413 -8.537 1.286 1.00 98.38 186 SER A N 1
ATOM 1522 C CA . SER A 1 186 ? -2.702 -7.946 1.687 1.00 98.38 186 SER A CA 1
ATOM 1523 C C . SER A 1 186 ? -3.458 -8.740 2.765 1.00 98.38 186 SER A C 1
ATOM 1525 O O . SER A 1 186 ? -4.410 -8.216 3.346 1.00 98.38 186 SER A O 1
ATOM 1527 N N . LYS A 1 187 ? -3.065 -9.992 3.052 1.00 98.75 187 LYS A N 1
ATOM 1528 C CA . LYS A 1 187 ? -3.722 -10.850 4.051 1.00 98.75 187 LYS A CA 1
ATOM 1529 C C . LYS A 1 187 ? -3.181 -10.673 5.461 1.00 98.75 187 LYS A C 1
ATOM 1531 O O . LYS A 1 187 ? -3.903 -11.000 6.399 1.00 98.75 187 LYS A O 1
ATOM 1536 N N . ALA A 1 188 ? -1.977 -10.122 5.633 1.00 98.81 188 ALA A N 1
ATOM 1537 C CA . ALA A 1 188 ? -1.346 -10.016 6.949 1.00 98.81 188 ALA A CA 1
ATOM 1538 C C . ALA A 1 188 ? -2.209 -9.233 7.954 1.00 98.81 188 ALA A C 1
ATOM 1540 O O . ALA A 1 188 ? -2.447 -9.704 9.064 1.00 98.81 188 ALA A O 1
ATOM 1541 N N . LEU A 1 189 ? -2.746 -8.073 7.556 1.00 98.81 189 LEU A N 1
ATOM 1542 C CA . LEU A 1 189 ? -3.566 -7.254 8.449 1.00 98.81 189 LEU A CA 1
ATOM 1543 C C . LEU A 1 189 ? -4.946 -7.880 8.756 1.00 98.81 189 LEU A C 1
ATOM 1545 O O . LEU A 1 189 ? -5.312 -7.910 9.931 1.00 98.81 189 LEU A O 1
ATOM 1549 N N . PRO A 1 190 ? -5.720 -8.411 7.784 1.00 98.88 190 PRO A N 1
ATOM 1550 C CA . PRO A 1 190 ? -6.926 -9.188 8.084 1.00 98.88 190 PRO A CA 1
ATOM 1551 C C . PRO A 1 190 ? -6.682 -10.380 9.022 1.00 98.88 190 PRO A C 1
ATOM 1553 O O . PRO A 1 190 ? -7.452 -10.570 9.960 1.00 98.88 190 PRO A O 1
ATOM 1556 N N . LEU A 1 191 ? -5.602 -11.143 8.821 1.00 98.94 191 LEU A N 1
ATOM 1557 C CA . LEU A 1 191 ? -5.207 -12.240 9.715 1.00 98.94 191 LEU A CA 1
ATOM 1558 C C . LEU A 1 191 ? -4.941 -11.727 11.138 1.00 98.94 191 LEU A C 1
ATOM 1560 O O . LEU A 1 191 ? -5.509 -12.235 12.102 1.00 98.94 191 LEU A O 1
ATOM 1564 N N . ALA A 1 192 ? -4.151 -10.664 11.277 1.00 98.88 192 ALA A N 1
ATOM 1565 C CA . ALA A 1 192 ? -3.848 -10.070 12.574 1.00 98.88 192 ALA A CA 1
ATOM 1566 C C . ALA A 1 192 ? -5.098 -9.512 13.286 1.00 98.88 192 ALA A C 1
ATOM 1568 O O . ALA A 1 192 ? -5.258 -9.683 14.494 1.00 98.88 192 ALA A O 1
ATOM 1569 N N . LYS A 1 193 ? -6.035 -8.903 12.545 1.00 98.88 193 LYS A N 1
ATOM 1570 C CA . LYS A 1 193 ? -7.338 -8.458 13.074 1.00 98.88 193 LYS A CA 1
ATOM 1571 C C . LYS A 1 193 ? -8.198 -9.630 13.541 1.00 98.88 193 LYS A C 1
ATOM 1573 O O . LYS A 1 193 ? -8.814 -9.548 14.602 1.00 98.88 193 LYS A O 1
ATOM 1578 N N . LEU A 1 194 ? -8.231 -10.724 12.777 1.00 98.88 194 LEU A N 1
ATOM 1579 C CA . LEU A 1 194 ? -8.935 -11.945 13.169 1.00 98.88 194 LEU A CA 1
ATOM 1580 C C . LEU A 1 194 ? -8.349 -12.528 14.456 1.00 98.88 194 LEU A C 1
ATOM 1582 O O . LEU A 1 194 ? -9.118 -12.849 15.361 1.00 98.88 194 LEU A O 1
ATOM 1586 N N . TYR A 1 195 ? -7.021 -12.587 14.587 1.00 98.81 195 TYR A N 1
ATOM 1587 C CA . TYR A 1 195 ? -6.367 -12.966 15.841 1.00 98.81 195 TYR A CA 1
ATOM 1588 C C . TYR A 1 195 ? -6.790 -12.048 16.996 1.00 98.81 195 TYR A C 1
ATOM 1590 O O . TYR A 1 195 ? -7.265 -12.531 18.021 1.00 98.81 195 TYR A O 1
ATOM 1598 N N . ALA A 1 196 ? -6.723 -10.728 16.810 1.00 98.44 196 ALA A N 1
ATOM 1599 C CA . ALA A 1 196 ? -7.083 -9.764 17.848 1.00 98.44 196 ALA A CA 1
ATOM 1600 C C . ALA A 1 196 ? -8.532 -9.928 18.345 1.00 98.44 196 ALA A C 1
ATOM 1602 O O . ALA A 1 196 ? -8.807 -9.781 19.536 1.00 98.44 196 ALA A O 1
ATOM 1603 N N . LEU A 1 197 ? -9.470 -10.261 17.456 1.00 98.50 197 LEU A N 1
ATOM 1604 C CA . LEU A 1 197 ? -10.877 -10.434 17.821 1.00 98.50 197 LEU A CA 1
ATOM 1605 C C . LEU A 1 197 ? -11.190 -11.812 18.402 1.00 98.50 197 LEU A C 1
ATOM 1607 O O . LEU A 1 197 ? -11.986 -11.883 19.338 1.00 98.50 197 LEU A O 1
ATOM 1611 N N . THR A 1 198 ? -10.575 -12.873 17.877 1.00 97.94 198 THR A N 1
ATOM 1612 C CA . THR A 1 198 ? -10.947 -14.269 18.178 1.00 97.94 198 THR A CA 1
ATOM 1613 C C . THR A 1 198 ? -10.020 -14.971 19.166 1.00 97.94 198 THR A C 1
ATOM 1615 O O . THR A 1 198 ? -10.444 -15.929 19.799 1.00 97.94 198 THR A O 1
ATOM 1618 N N . GLY A 1 199 ? -8.768 -14.526 19.292 1.00 97.06 199 GLY A N 1
ATOM 1619 C CA . GLY A 1 199 ? -7.723 -15.227 20.042 1.00 97.06 199 GLY A CA 1
ATOM 1620 C C . GLY A 1 199 ? -7.169 -16.479 19.349 1.00 97.06 199 GLY A C 1
ATOM 1621 O O . GLY A 1 199 ? -6.283 -17.123 19.901 1.00 97.06 199 GLY A O 1
ATOM 1622 N N . ASP A 1 200 ? -7.645 -16.836 18.149 1.00 98.19 200 ASP A N 1
ATOM 1623 C CA . ASP A 1 200 ? -7.173 -18.026 17.434 1.00 98.19 200 ASP A CA 1
ATOM 1624 C C . ASP A 1 200 ? -5.754 -17.801 16.888 1.00 98.19 200 ASP A C 1
ATOM 1626 O O . ASP A 1 200 ? -5.543 -17.102 15.889 1.00 98.19 200 ASP A O 1
ATOM 1630 N N . VAL A 1 201 ? -4.777 -18.408 17.570 1.00 98.56 201 VAL A N 1
ATOM 1631 C CA . VAL A 1 201 ? -3.338 -18.279 17.297 1.00 98.56 201 VAL A CA 1
ATOM 1632 C C . VAL A 1 201 ? -2.962 -18.666 15.867 1.00 98.56 201 VAL A C 1
ATOM 1634 O O . VAL A 1 201 ? -1.989 -18.142 15.327 1.00 98.56 201 VAL A O 1
ATOM 1637 N N . ARG A 1 202 ? -3.760 -19.505 15.193 1.00 98.50 202 ARG A N 1
ATOM 1638 C CA . ARG A 1 202 ? -3.488 -19.899 13.806 1.00 98.50 202 ARG A CA 1
ATOM 1639 C C . ARG A 1 202 ? -3.467 -18.688 12.883 1.00 98.50 202 ARG A C 1
ATOM 1641 O O . ARG A 1 202 ? -2.633 -18.643 11.983 1.00 98.50 202 ARG A O 1
ATOM 1648 N N . TYR A 1 203 ? -4.320 -17.687 13.114 1.00 98.81 203 TYR A N 1
ATOM 1649 C CA . TYR A 1 203 ? -4.289 -16.451 12.328 1.00 98.81 203 TYR A CA 1
ATOM 1650 C C . TYR A 1 203 ? -3.007 -15.643 12.565 1.00 98.81 203 TYR A C 1
ATOM 1652 O O . TYR A 1 203 ? -2.430 -15.131 11.604 1.00 98.81 203 TYR A O 1
ATOM 1660 N N . ALA A 1 204 ? -2.536 -15.560 13.815 1.00 98.81 204 ALA A N 1
ATOM 1661 C CA . ALA A 1 204 ? -1.268 -14.907 14.137 1.00 98.81 204 ALA A CA 1
ATOM 1662 C C . ALA A 1 204 ? -0.087 -15.617 13.466 1.00 98.81 204 ALA A C 1
ATOM 1664 O O . ALA A 1 204 ? 0.778 -14.954 12.902 1.00 98.81 204 ALA A O 1
ATOM 1665 N N . GLU A 1 205 ? -0.086 -16.950 13.452 1.00 98.75 205 GLU A N 1
ATOM 1666 C CA . GLU A 1 205 ? 0.940 -17.753 12.782 1.00 98.75 205 GLU A CA 1
ATOM 1667 C C . GLU A 1 205 ? 1.016 -17.451 11.278 1.00 98.75 205 GLU A C 1
ATOM 1669 O O . GLU A 1 205 ? 2.095 -17.150 10.765 1.00 98.75 205 GLU A O 1
ATOM 1674 N N . ARG A 1 206 ? -0.123 -17.420 10.567 1.00 98.75 206 ARG A N 1
ATOM 1675 C CA . ARG A 1 206 ? -0.121 -17.106 9.123 1.00 98.75 206 ARG A CA 1
ATOM 1676 C C . ARG A 1 206 ? 0.309 -15.661 8.868 1.00 98.75 206 ARG A C 1
ATOM 1678 O O . ARG A 1 206 ? 1.029 -15.405 7.904 1.00 98.75 206 ARG A O 1
ATOM 1685 N N . ALA A 1 207 ? -0.092 -14.718 9.724 1.00 98.88 207 ALA A N 1
ATOM 1686 C CA . ALA A 1 207 ? 0.376 -13.336 9.630 1.00 98.88 207 ALA A CA 1
ATOM 1687 C C . ALA A 1 207 ? 1.900 -13.247 9.829 1.00 98.88 207 ALA A C 1
ATOM 1689 O O . ALA A 1 207 ? 2.575 -12.565 9.058 1.00 98.88 207 ALA A O 1
ATOM 1690 N N . ALA A 1 208 ? 2.451 -13.979 10.802 1.00 98.88 208 ALA A N 1
ATOM 1691 C CA . ALA A 1 208 ? 3.884 -14.030 11.071 1.00 98.88 208 ALA A CA 1
ATOM 1692 C C . ALA A 1 208 ? 4.682 -14.609 9.893 1.00 98.88 208 ALA A C 1
ATOM 1694 O O . ALA A 1 208 ? 5.742 -14.079 9.574 1.00 98.88 208 ALA A O 1
ATOM 1695 N N . TRP A 1 209 ? 4.173 -15.635 9.200 1.00 98.81 209 TRP A N 1
ATOM 1696 C CA . TRP A 1 209 ? 4.825 -16.170 7.996 1.00 98.81 209 TRP A CA 1
ATOM 1697 C C . TRP A 1 209 ? 4.904 -15.144 6.865 1.00 98.81 209 TRP A C 1
ATOM 1699 O O . TRP A 1 209 ? 5.947 -15.022 6.226 1.00 98.81 209 TRP A O 1
ATOM 1709 N N . ILE A 1 210 ? 3.834 -14.377 6.636 1.00 98.88 210 ILE A N 1
ATOM 1710 C CA . ILE A 1 210 ? 3.818 -13.322 5.612 1.00 98.88 210 ILE A CA 1
ATOM 1711 C C . ILE A 1 210 ? 4.812 -12.215 5.964 1.00 98.88 210 ILE A C 1
ATOM 1713 O O . ILE A 1 210 ? 5.587 -11.793 5.104 1.00 98.88 210 ILE A O 1
ATOM 1717 N N . LEU A 1 211 ? 4.806 -11.763 7.222 1.00 98.94 211 LEU A N 1
ATOM 1718 C CA . LEU A 1 211 ? 5.731 -10.741 7.709 1.00 98.94 211 LEU A CA 1
ATOM 1719 C C . LEU A 1 211 ? 7.188 -11.207 7.585 1.00 98.94 211 LEU A C 1
ATOM 1721 O O . LEU A 1 211 ? 8.009 -10.470 7.046 1.00 98.94 211 LEU A O 1
ATOM 1725 N N . ASP A 1 212 ? 7.504 -12.429 8.026 1.00 98.88 212 ASP A N 1
ATOM 1726 C CA . ASP A 1 212 ? 8.855 -13.004 7.942 1.00 98.88 212 ASP A CA 1
ATOM 1727 C C . ASP A 1 212 ? 9.307 -13.162 6.488 1.00 98.88 212 ASP A C 1
ATOM 1729 O O . ASP A 1 212 ? 10.429 -12.788 6.146 1.00 98.88 212 ASP A O 1
ATOM 1733 N N . ARG A 1 213 ? 8.435 -13.666 5.604 1.00 98.81 213 ARG A N 1
ATOM 1734 C CA . ARG A 1 213 ? 8.777 -13.837 4.189 1.00 98.81 213 ARG A CA 1
ATOM 1735 C C . ARG A 1 213 ? 9.043 -12.497 3.513 1.00 98.81 213 ARG A C 1
ATOM 1737 O O . ARG A 1 213 ? 10.057 -12.364 2.830 1.00 98.81 213 ARG A O 1
ATOM 1744 N N . LEU A 1 214 ? 8.180 -11.504 3.730 1.00 98.81 214 LEU A N 1
ATOM 1745 C CA . LEU A 1 214 ? 8.394 -10.164 3.190 1.00 98.81 214 LEU A CA 1
ATOM 1746 C C . LEU A 1 214 ? 9.674 -9.537 3.761 1.00 98.81 214 LEU A C 1
ATOM 1748 O O . LEU A 1 214 ? 10.430 -8.934 3.010 1.00 98.81 214 LEU A O 1
ATOM 1752 N N . ALA A 1 215 ? 9.966 -9.727 5.050 1.00 98.88 215 ALA A N 1
ATOM 1753 C CA . ALA A 1 215 ? 11.173 -9.195 5.680 1.00 98.88 215 ALA A CA 1
ATOM 1754 C C . ALA A 1 215 ? 12.481 -9.791 5.143 1.00 98.88 215 ALA A C 1
ATOM 1756 O O . ALA A 1 215 ? 13.497 -9.103 5.142 1.00 98.88 215 ALA A O 1
ATOM 1757 N N . ARG A 1 216 ? 12.472 -11.035 4.651 1.00 98.75 216 ARG A N 1
ATOM 1758 C CA . ARG A 1 216 ? 13.650 -11.645 4.009 1.00 98.75 216 ARG A CA 1
ATOM 1759 C C . ARG A 1 216 ? 13.972 -11.012 2.654 1.00 98.75 216 ARG A C 1
ATOM 1761 O O . ARG A 1 216 ? 15.140 -10.797 2.357 1.00 98.75 216 ARG A O 1
ATOM 1768 N N . VAL A 1 217 ? 12.949 -10.702 1.855 1.00 98.62 217 VAL A N 1
ATOM 1769 C CA . VAL A 1 217 ? 13.133 -10.209 0.474 1.00 98.62 217 VAL A CA 1
ATOM 1770 C C . VAL A 1 217 ? 13.201 -8.689 0.388 1.00 98.62 217 VAL A C 1
ATOM 1772 O O . VAL A 1 217 ? 13.898 -8.144 -0.469 1.00 98.62 217 VAL A O 1
ATOM 1775 N N . TYR A 1 218 ? 12.492 -7.989 1.283 1.00 98.56 218 TYR A N 1
ATOM 1776 C CA . TYR A 1 218 ? 12.353 -6.538 1.238 1.00 98.56 218 TYR A CA 1
ATOM 1777 C C . TYR A 1 218 ? 13.713 -5.840 1.169 1.00 98.56 218 TYR A C 1
ATOM 1779 O O . TYR A 1 218 ? 13.850 -5.038 0.247 1.00 98.56 218 TYR A O 1
ATOM 1787 N N . PRO A 1 219 ? 14.745 -6.176 1.987 1.00 97.94 219 PRO A N 1
ATOM 1788 C CA . PRO A 1 219 ? 16.098 -5.608 1.910 1.00 97.94 219 PRO A CA 1
ATOM 1789 C C . PRO A 1 219 ? 16.702 -5.531 0.505 1.00 97.94 219 PRO A C 1
ATOM 1791 O O . PRO A 1 219 ? 17.387 -4.554 0.207 1.00 97.94 219 PRO A O 1
ATOM 1794 N N . ASN A 1 220 ? 16.403 -6.506 -0.359 1.00 98.06 220 ASN A N 1
ATOM 1795 C CA . ASN A 1 220 ? 16.918 -6.557 -1.722 1.00 98.06 220 ASN A CA 1
ATOM 1796 C C . ASN A 1 220 ? 15.997 -5.881 -2.753 1.00 98.06 220 ASN A C 1
ATOM 1798 O O . ASN A 1 220 ? 16.429 -5.619 -3.869 1.00 98.06 220 ASN A O 1
ATOM 1802 N N . TYR A 1 221 ? 14.740 -5.568 -2.426 1.00 98.56 221 TYR A N 1
ATOM 1803 C CA . TYR A 1 221 ? 13.836 -4.893 -3.363 1.00 98.56 221 TYR A CA 1
ATOM 1804 C C . TYR A 1 221 ? 14.334 -3.492 -3.735 1.00 98.56 221 TYR A C 1
ATOM 1806 O O . TYR A 1 221 ? 14.551 -2.639 -2.867 1.00 98.56 221 TYR A O 1
ATOM 1814 N N . LEU A 1 222 ? 14.455 -3.267 -5.044 1.00 98.56 222 LEU A N 1
ATOM 1815 C CA . LEU A 1 222 ? 14.907 -2.032 -5.673 1.00 98.56 222 LEU A CA 1
ATOM 1816 C C . LEU A 1 222 ? 13.819 -0.967 -5.631 1.00 98.56 222 LEU A C 1
ATOM 1818 O O . LEU A 1 222 ? 12.646 -1.243 -5.894 1.00 98.56 222 LEU A O 1
ATOM 1822 N N . PHE A 1 223 ? 14.223 0.282 -5.424 1.00 98.31 223 PHE A N 1
ATOM 1823 C CA . PHE A 1 223 ? 13.348 1.404 -5.736 1.00 98.31 223 PHE A CA 1
ATOM 1824 C C . PHE A 1 223 ? 13.042 1.421 -7.236 1.00 98.31 223 PHE A C 1
ATOM 1826 O O . PHE A 1 223 ? 13.955 1.424 -8.063 1.00 98.31 223 PHE A O 1
ATOM 1833 N N . HIS A 1 224 ? 11.759 1.452 -7.580 1.00 97.56 224 HIS A N 1
ATOM 1834 C CA . HIS A 1 224 ? 11.302 1.470 -8.962 1.00 97.56 224 HIS A CA 1
ATOM 1835 C C . HIS A 1 224 ? 10.068 2.352 -9.136 1.00 97.56 224 HIS A C 1
ATOM 1837 O O . HIS A 1 224 ? 9.266 2.522 -8.214 1.00 97.56 224 HIS A O 1
ATOM 1843 N N . SER A 1 225 ? 9.920 2.926 -10.328 1.00 95.31 225 SER A N 1
ATOM 1844 C CA . SER A 1 225 ? 8.846 3.869 -10.650 1.00 95.31 225 SER A CA 1
ATOM 1845 C C . SER A 1 225 ? 7.919 3.370 -11.757 1.00 95.31 225 SER A C 1
ATOM 1847 O O . SER A 1 225 ? 8.196 2.386 -12.445 1.00 95.31 225 SER A O 1
ATOM 1849 N N . TYR A 1 226 ? 6.796 4.069 -11.934 1.00 90.69 226 TYR A N 1
ATOM 1850 C CA . TYR A 1 226 ? 5.695 3.669 -12.816 1.00 90.69 226 TYR A CA 1
ATOM 1851 C C . TYR A 1 226 ? 6.096 3.334 -14.255 1.00 90.69 226 TYR A C 1
ATOM 1853 O O . TYR A 1 226 ? 5.445 2.510 -14.888 1.00 90.69 226 TYR A O 1
ATOM 1861 N N . ASN A 1 227 ? 7.111 4.020 -14.785 1.00 91.50 227 ASN A N 1
ATOM 1862 C CA . ASN A 1 227 ? 7.504 3.933 -16.189 1.00 91.50 227 ASN A CA 1
ATOM 1863 C C . ASN A 1 227 ? 8.626 2.904 -16.433 1.00 91.50 227 ASN A C 1
ATOM 1865 O O . ASN A 1 227 ? 9.282 2.956 -17.469 1.00 91.50 227 ASN A O 1
ATOM 1869 N N . GLY A 1 228 ? 8.877 2.006 -15.474 1.00 92.56 228 GLY A N 1
ATOM 1870 C CA . GLY A 1 228 ? 9.896 0.959 -15.605 1.00 92.56 228 GLY A CA 1
ATOM 1871 C C . GLY A 1 228 ? 11.324 1.441 -15.350 1.00 92.56 228 GLY A C 1
ATOM 1872 O O . GLY A 1 228 ? 12.267 0.866 -15.883 1.00 92.56 228 GLY A O 1
ATOM 1873 N N . THR A 1 229 ? 11.504 2.511 -14.573 1.00 95.94 229 THR A N 1
ATOM 1874 C CA . THR A 1 229 ? 12.836 2.953 -14.120 1.00 95.94 229 THR A CA 1
ATOM 1875 C C . THR A 1 229 ? 13.154 2.328 -12.768 1.00 95.94 229 THR A C 1
ATOM 1877 O O . THR A 1 229 ? 12.342 2.462 -11.849 1.00 95.94 229 THR A O 1
ATOM 1880 N N . TYR A 1 230 ? 14.326 1.708 -12.642 1.00 98.00 230 TYR A N 1
ATOM 1881 C CA . TYR A 1 230 ? 14.850 1.079 -11.429 1.00 98.00 230 TYR A CA 1
ATOM 1882 C C . TYR A 1 230 ? 16.122 1.793 -10.957 1.00 98.00 230 TYR A C 1
ATOM 1884 O O . TYR A 1 230 ? 16.937 2.209 -11.776 1.00 98.00 230 TYR A O 1
ATOM 1892 N N . ALA A 1 231 ? 16.313 1.912 -9.644 1.00 98.44 231 ALA A N 1
ATOM 1893 C CA . ALA A 1 231 ? 17.578 2.340 -9.050 1.00 98.44 231 ALA A CA 1
ATOM 1894 C C . ALA A 1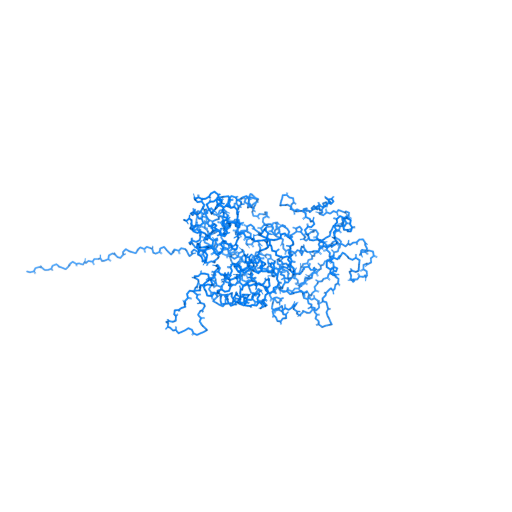 231 ? 18.355 1.114 -8.550 1.00 98.44 231 ALA A C 1
ATOM 1896 O O . ALA A 1 231 ? 18.034 0.572 -7.492 1.00 98.44 231 ALA A O 1
ATOM 1897 N N . ASP A 1 232 ? 19.370 0.683 -9.300 1.00 98.56 232 ASP A N 1
ATOM 1898 C CA . ASP A 1 232 ? 20.251 -0.444 -8.977 1.00 98.56 232 ASP A CA 1
ATOM 1899 C C . ASP A 1 232 ? 21.302 -0.047 -7.927 1.00 98.56 232 ASP A C 1
ATOM 1901 O O . ASP A 1 232 ? 22.481 0.185 -8.205 1.00 98.56 232 ASP A O 1
ATOM 1905 N N . TRP A 1 233 ? 20.843 0.137 -6.691 1.00 98.25 233 TRP A N 1
ATOM 1906 C CA . TRP A 1 233 ? 21.675 0.593 -5.582 1.00 98.25 233 TRP A CA 1
ATOM 1907 C C . TRP A 1 233 ? 21.048 0.206 -4.236 1.00 98.25 233 TRP A C 1
ATOM 1909 O O . TRP A 1 233 ? 19.830 0.020 -4.174 1.00 98.25 233 TRP A O 1
ATOM 1919 N N . PRO A 1 234 ? 21.825 0.124 -3.133 1.00 98.06 234 PRO A N 1
ATOM 1920 C CA . PRO A 1 234 ? 21.270 -0.187 -1.822 1.00 98.06 234 PRO A CA 1
ATOM 1921 C C . PRO A 1 234 ? 20.115 0.763 -1.457 1.00 98.06 234 PRO A C 1
ATOM 1923 O O . PRO A 1 234 ? 20.331 1.982 -1.441 1.00 98.06 234 PRO A O 1
ATOM 1926 N N . PRO A 1 235 ? 18.912 0.255 -1.121 1.00 97.88 235 PRO A N 1
ATOM 1927 C CA . PRO A 1 235 ? 17.711 1.084 -0.984 1.00 97.88 235 PRO A CA 1
ATOM 1928 C C . PRO A 1 235 ? 17.840 2.238 0.014 1.00 97.88 235 PRO A C 1
ATOM 1930 O O . PRO A 1 235 ? 17.410 3.349 -0.279 1.00 97.88 235 PRO A O 1
ATOM 1933 N N . ALA A 1 236 ? 18.540 2.027 1.132 1.00 97.81 236 ALA A N 1
ATOM 1934 C CA . ALA A 1 236 ? 18.794 3.082 2.113 1.00 97.81 236 ALA A CA 1
ATOM 1935 C C . ALA A 1 236 ? 19.639 4.243 1.549 1.00 97.81 236 ALA A C 1
ATOM 1937 O O . ALA A 1 236 ? 19.494 5.387 1.980 1.00 97.81 236 ALA A O 1
ATOM 1938 N N . LYS A 1 237 ? 20.537 3.977 0.588 1.00 98.25 237 LYS A N 1
ATOM 1939 C CA . LYS A 1 237 ? 21.285 5.031 -0.117 1.00 98.25 237 LYS A CA 1
ATOM 1940 C C . LYS A 1 237 ? 20.387 5.751 -1.119 1.00 98.25 237 LYS A C 1
ATOM 1942 O O . LYS A 1 237 ? 20.431 6.976 -1.181 1.00 98.25 237 LYS A O 1
ATOM 1947 N N . VAL A 1 238 ? 19.528 5.008 -1.825 1.00 98.38 238 VAL A N 1
ATOM 1948 C CA . VAL A 1 238 ? 18.530 5.591 -2.734 1.00 98.38 238 VAL A CA 1
ATOM 1949 C C . VAL A 1 238 ? 17.601 6.542 -1.984 1.00 98.38 238 VAL A C 1
ATOM 1951 O O . VAL A 1 238 ? 17.458 7.693 -2.384 1.00 98.38 238 VAL A O 1
ATOM 1954 N N . ALA A 1 239 ? 17.030 6.104 -0.861 1.00 98.00 239 ALA A N 1
ATOM 1955 C CA . ALA A 1 239 ? 16.127 6.909 -0.048 1.00 98.00 239 ALA A CA 1
ATOM 1956 C C . ALA A 1 239 ? 16.780 8.210 0.450 1.00 98.00 239 ALA A C 1
ATOM 1958 O O . ALA A 1 239 ? 16.169 9.273 0.361 1.00 98.00 239 ALA A O 1
ATOM 1959 N N . LYS A 1 240 ? 18.036 8.151 0.915 1.00 98.19 240 LYS A N 1
ATOM 1960 C CA . LYS A 1 240 ? 18.800 9.342 1.327 1.00 98.19 240 LYS A CA 1
ATOM 1961 C C . LYS A 1 240 ? 19.007 10.324 0.179 1.00 98.19 240 LYS A C 1
ATOM 1963 O O . LYS A 1 240 ? 18.857 11.527 0.374 1.00 98.19 240 LYS A O 1
ATOM 1968 N N . GLU A 1 241 ? 19.331 9.823 -1.007 1.00 98.19 241 GLU A N 1
ATOM 1969 C CA . GLU A 1 241 ? 19.545 10.665 -2.184 1.00 98.19 241 GLU A CA 1
ATOM 1970 C C . GLU A 1 241 ? 18.246 11.315 -2.668 1.00 98.19 241 GLU A C 1
ATOM 1972 O O . GLU A 1 241 ? 18.212 12.509 -2.963 1.00 98.19 241 GLU A O 1
ATOM 1977 N N . LEU A 1 242 ? 17.142 10.562 -2.645 1.00 97.00 242 LEU A N 1
ATOM 1978 C CA . LEU A 1 242 ? 15.808 11.118 -2.854 1.00 97.00 242 LEU A CA 1
ATOM 1979 C C . LEU A 1 242 ? 15.478 12.188 -1.807 1.00 97.00 242 LEU A C 1
ATOM 1981 O O . LEU A 1 242 ? 14.895 13.201 -2.158 1.00 97.00 242 LEU A O 1
ATOM 1985 N N . GLY A 1 243 ? 15.876 12.018 -0.544 1.00 96.12 243 GLY A N 1
ATOM 1986 C CA . GLY A 1 243 ? 15.679 13.041 0.489 1.00 96.12 243 GLY A CA 1
ATOM 1987 C C . GLY A 1 243 ? 16.484 14.321 0.258 1.00 96.12 243 GLY A C 1
ATOM 1988 O O . GLY A 1 243 ? 15.989 15.414 0.524 1.00 96.12 243 GLY A O 1
ATOM 1989 N N . ARG A 1 244 ? 17.707 14.206 -0.274 1.00 97.06 244 ARG A N 1
ATOM 1990 C CA . ARG A 1 244 ? 18.556 15.355 -0.645 1.00 97.06 244 ARG A CA 1
ATOM 1991 C C . ARG A 1 244 ? 18.046 16.087 -1.883 1.00 97.06 244 ARG A C 1
ATOM 1993 O O . ARG A 1 244 ? 18.148 17.309 -1.956 1.00 97.06 244 ARG A O 1
ATOM 2000 N N . HIS A 1 245 ? 17.472 15.350 -2.833 1.00 96.31 245 HIS A N 1
ATOM 2001 C CA . HIS A 1 245 ? 16.907 15.890 -4.069 1.00 96.31 245 HIS A CA 1
ATOM 2002 C C . HIS A 1 245 ? 15.458 15.394 -4.279 1.00 96.31 245 HIS A C 1
ATOM 2004 O O . HIS A 1 245 ? 15.218 14.537 -5.135 1.00 96.31 245 HIS A O 1
ATOM 2010 N N . PRO A 1 246 ? 14.470 15.964 -3.552 1.00 88.75 246 PRO A N 1
ATOM 2011 C CA . PRO A 1 246 ? 13.107 15.421 -3.387 1.00 88.75 246 PRO A CA 1
ATOM 2012 C C . PRO A 1 246 ? 12.330 15.089 -4.660 1.00 88.75 246 PRO A C 1
ATOM 2014 O O . PRO A 1 246 ? 11.508 14.174 -4.669 1.00 88.75 246 PRO A O 1
ATOM 2017 N N . ARG A 1 247 ? 12.602 15.801 -5.758 1.00 90.62 247 ARG A N 1
ATOM 2018 C CA . ARG A 1 247 ? 11.866 15.621 -7.013 1.00 90.62 247 ARG A CA 1
ATOM 2019 C C . ARG A 1 247 ? 12.106 14.253 -7.653 1.00 90.62 247 ARG A C 1
ATOM 2021 O O . ARG A 1 247 ? 11.158 13.664 -8.165 1.00 90.62 247 ARG A O 1
ATOM 2028 N N . ALA A 1 248 ? 13.353 13.784 -7.672 1.00 95.31 248 ALA A N 1
ATOM 2029 C CA . ALA A 1 248 ? 13.723 12.562 -8.388 1.00 95.31 248 ALA A CA 1
ATOM 2030 C C . ALA A 1 248 ? 15.057 11.928 -7.955 1.00 95.31 248 ALA A C 1
ATOM 2032 O O . ALA A 1 248 ? 15.424 10.887 -8.492 1.00 95.31 248 ALA A O 1
ATOM 2033 N N . GLY A 1 249 ? 15.784 12.516 -7.001 1.00 97.12 249 GLY A N 1
ATOM 2034 C CA . GLY A 1 249 ? 17.167 12.142 -6.697 1.00 97.12 249 GLY A CA 1
ATOM 2035 C C . GLY A 1 249 ? 18.165 12.644 -7.743 1.00 97.12 249 GLY A C 1
ATOM 2036 O O . GLY A 1 249 ? 17.779 13.108 -8.817 1.00 97.12 249 GLY A O 1
ATOM 2037 N N . ARG A 1 250 ? 19.458 12.544 -7.425 1.00 98.06 250 ARG A N 1
ATOM 2038 C CA . ARG A 1 250 ? 20.557 12.720 -8.380 1.00 98.06 250 ARG A CA 1
ATOM 2039 C C . ARG A 1 250 ? 21.541 11.574 -8.213 1.00 98.06 250 ARG A C 1
ATOM 2041 O O . ARG A 1 250 ? 22.277 11.502 -7.240 1.00 98.06 250 ARG A O 1
ATOM 2048 N N . PHE A 1 251 ? 21.528 10.649 -9.156 1.00 98.50 251 PHE A N 1
ATOM 2049 C CA . PHE A 1 251 ? 22.307 9.422 -9.070 1.00 98.50 251 PHE A CA 1
ATOM 2050 C C . PHE A 1 251 ? 23.426 9.411 -10.110 1.00 98.50 251 PHE A C 1
ATOM 2052 O O . PHE A 1 251 ? 23.272 10.034 -11.158 1.00 98.50 251 PHE A O 1
ATOM 2059 N N . PRO A 1 252 ? 24.522 8.671 -9.885 1.00 98.19 252 PRO A N 1
ATOM 2060 C CA . PRO A 1 252 ? 25.402 8.270 -10.978 1.00 98.19 252 PRO A CA 1
ATOM 2061 C C . PRO A 1 252 ? 24.595 7.612 -12.108 1.00 98.19 252 PRO A C 1
ATOM 2063 O O . PRO A 1 252 ? 23.648 6.870 -11.835 1.00 98.19 252 PRO A O 1
ATOM 2066 N N . ASN A 1 253 ? 24.946 7.885 -13.364 1.00 98.00 253 ASN A N 1
ATOM 2067 C CA . ASN A 1 253 ? 24.160 7.454 -14.528 1.00 98.00 253 ASN A CA 1
ATOM 2068 C C . ASN A 1 253 ? 23.938 5.935 -14.568 1.00 98.00 253 ASN A C 1
ATOM 2070 O O . ASN A 1 253 ? 22.848 5.468 -14.895 1.00 98.00 253 ASN A O 1
ATOM 2074 N N . GLU A 1 254 ? 24.938 5.163 -14.144 1.00 96.88 254 GLU A N 1
ATOM 2075 C CA . GLU A 1 254 ? 24.903 3.704 -14.110 1.00 96.88 254 GLU A CA 1
ATOM 2076 C C . GLU A 1 254 ? 24.038 3.114 -12.981 1.00 96.88 254 GLU A C 1
ATOM 2078 O O . GLU A 1 254 ? 23.816 1.907 -12.949 1.00 96.88 254 GLU A O 1
ATOM 2083 N N . VAL A 1 255 ? 23.551 3.932 -12.038 1.00 98.06 255 VAL A N 1
ATOM 2084 C CA . VAL A 1 255 ? 22.593 3.495 -11.004 1.00 98.06 255 VAL A CA 1
ATOM 2085 C C . VAL A 1 255 ? 21.181 3.387 -11.566 1.00 98.06 255 VAL A C 1
ATOM 2087 O O . VAL A 1 255 ? 20.410 2.533 -11.129 1.00 98.06 255 VAL A O 1
ATOM 2090 N N . ILE A 1 256 ? 20.805 4.278 -12.482 1.00 98.38 256 ILE A N 1
ATOM 2091 C CA . ILE A 1 256 ? 19.435 4.351 -12.982 1.00 98.38 256 ILE A CA 1
ATOM 2092 C C . ILE A 1 256 ? 19.308 3.485 -14.226 1.00 98.38 256 ILE A C 1
ATOM 2094 O O . ILE A 1 256 ? 19.812 3.813 -15.297 1.00 98.38 256 ILE A O 1
ATOM 2098 N N . ILE A 1 257 ? 18.593 2.375 -14.068 1.00 97.81 257 ILE A N 1
ATOM 2099 C CA . ILE A 1 257 ? 18.389 1.374 -15.105 1.00 97.81 257 ILE A CA 1
ATOM 2100 C C . ILE A 1 257 ? 16.986 1.533 -15.689 1.00 97.81 257 ILE A C 1
ATOM 2102 O O . ILE A 1 257 ? 15.975 1.466 -14.984 1.00 97.81 257 ILE A O 1
ATOM 2106 N N . ASN A 1 258 ? 16.922 1.719 -17.003 1.00 96.00 258 ASN A N 1
ATOM 2107 C CA . ASN A 1 258 ? 15.691 1.735 -17.779 1.00 96.00 258 ASN A CA 1
ATOM 2108 C C . ASN A 1 258 ? 15.977 1.196 -19.187 1.00 96.00 258 ASN A C 1
ATOM 2110 O O . ASN A 1 258 ? 17.024 1.501 -19.753 1.00 96.00 258 ASN A O 1
ATOM 2114 N N . ALA A 1 259 ? 15.038 0.438 -19.756 1.00 93.25 259 ALA A N 1
ATOM 2115 C CA . ALA A 1 259 ? 15.215 -0.215 -21.055 1.00 93.25 259 ALA A CA 1
ATOM 2116 C C . ALA A 1 259 ? 15.458 0.761 -22.226 1.00 93.25 259 ALA A C 1
ATOM 2118 O O . ALA A 1 259 ? 16.058 0.372 -23.218 1.00 93.25 259 ALA A O 1
ATOM 2119 N N . PHE A 1 260 ? 15.041 2.024 -22.096 1.00 94.38 260 PHE A N 1
ATOM 2120 C CA . PHE A 1 260 ? 15.161 3.051 -23.138 1.00 94.38 260 PHE A CA 1
ATOM 2121 C C . PHE A 1 260 ? 16.120 4.188 -22.755 1.00 94.38 260 PHE A C 1
ATOM 2123 O O . PHE A 1 260 ? 16.054 5.279 -23.318 1.00 94.38 260 PHE A O 1
ATOM 2130 N N . GLY A 1 261 ? 16.944 4.001 -21.715 1.00 93.12 261 GLY A N 1
ATOM 2131 C CA . GLY A 1 261 ? 17.848 5.050 -21.228 1.00 93.12 261 GLY A CA 1
ATOM 2132 C C . GLY A 1 261 ? 17.129 6.310 -20.725 1.00 93.12 261 GLY A C 1
ATOM 2133 O O . GLY A 1 261 ? 17.684 7.408 -20.786 1.00 93.12 261 GLY A O 1
ATOM 2134 N N . LEU A 1 262 ? 15.881 6.188 -20.248 1.00 94.19 262 LEU A N 1
ATOM 2135 C CA . LEU A 1 262 ? 15.140 7.335 -19.719 1.00 94.19 262 LEU A CA 1
ATOM 2136 C C . LEU A 1 262 ? 15.834 7.946 -18.495 1.00 94.19 262 LEU A C 1
ATOM 2138 O O . LEU A 1 262 ? 16.482 7.257 -17.710 1.00 94.19 262 LEU A O 1
ATOM 2142 N N . HIS A 1 263 ? 15.601 9.250 -18.307 1.00 95.38 263 HIS A N 1
ATOM 2143 C CA . HIS A 1 263 ? 16.028 10.033 -17.136 1.00 95.38 263 HIS A CA 1
ATOM 2144 C C . HIS A 1 263 ? 17.541 10.188 -16.954 1.00 95.38 263 HIS A C 1
ATOM 2146 O O . HIS A 1 263 ? 18.004 10.489 -15.856 1.00 95.38 263 HIS A O 1
ATOM 2152 N N . GLN A 1 264 ? 18.299 10.043 -18.036 1.00 96.62 264 GLN A N 1
ATOM 2153 C CA . GLN A 1 264 ? 19.732 10.314 -18.077 1.00 96.62 264 GLN A CA 1
ATOM 2154 C C . GLN A 1 264 ? 19.986 11.810 -18.342 1.00 96.62 264 GLN A C 1
ATOM 2156 O O . GLN A 1 264 ? 19.345 12.425 -19.205 1.00 96.62 264 GLN A O 1
ATOM 2161 N N . ARG A 1 265 ? 20.909 12.419 -17.593 1.00 96.62 265 ARG A N 1
ATOM 2162 C CA . ARG A 1 265 ? 21.453 13.768 -17.835 1.00 96.62 265 ARG A CA 1
ATOM 2163 C C . ARG A 1 265 ? 22.957 13.661 -18.068 1.00 96.62 265 ARG A C 1
ATOM 2165 O O . ARG A 1 265 ? 23.552 12.598 -17.928 1.00 96.62 265 ARG A O 1
ATOM 2172 N N . LYS A 1 266 ? 23.579 14.795 -18.406 1.00 96.31 266 LYS A N 1
ATOM 2173 C CA . LYS A 1 266 ? 25.025 14.867 -18.643 1.00 96.31 266 LYS A CA 1
ATOM 2174 C C . LYS A 1 266 ? 25.833 14.332 -17.451 1.00 96.31 266 LYS A C 1
ATOM 2176 O O . LYS A 1 266 ? 26.702 13.495 -17.651 1.00 96.31 266 LYS A O 1
ATOM 2181 N N . ASP A 1 267 ? 25.493 14.770 -16.237 1.00 96.81 267 ASP A N 1
ATOM 2182 C CA . ASP A 1 267 ? 26.312 14.519 -15.039 1.00 96.81 267 ASP A CA 1
ATOM 2183 C C . ASP A 1 267 ? 25.621 13.634 -13.979 1.00 96.81 267 ASP A C 1
ATOM 2185 O O . ASP A 1 267 ? 26.222 13.315 -12.957 1.00 96.81 267 ASP A O 1
ATOM 2189 N N . TYR A 1 268 ? 24.347 13.274 -14.175 1.00 98.12 268 TYR A N 1
ATOM 2190 C CA . TYR A 1 268 ? 23.559 12.470 -13.232 1.00 98.12 268 TYR A CA 1
ATOM 2191 C C . TYR A 1 268 ? 22.308 11.885 -13.896 1.00 98.12 268 TYR A C 1
ATOM 2193 O O . TYR A 1 268 ? 21.861 12.368 -14.933 1.00 98.12 268 TYR A O 1
ATOM 2201 N N . ALA A 1 269 ? 21.679 10.914 -13.245 1.00 98.38 269 ALA A N 1
ATOM 2202 C CA . ALA A 1 269 ? 20.388 10.365 -13.623 1.00 98.38 269 ALA A CA 1
ATOM 2203 C C . ALA A 1 269 ? 19.346 10.537 -12.510 1.00 98.38 269 ALA A C 1
ATOM 2205 O O . ALA A 1 269 ? 19.668 10.763 -11.341 1.00 98.38 269 ALA A O 1
ATOM 2206 N N . GLU A 1 270 ? 18.075 10.442 -12.888 1.00 98.12 270 GLU A N 1
ATOM 2207 C CA . GLU A 1 270 ? 16.923 10.717 -12.027 1.00 98.12 270 GLU A CA 1
ATOM 2208 C C . GLU A 1 270 ? 16.011 9.483 -11.916 1.00 98.12 270 GLU A C 1
ATOM 2210 O O . GLU A 1 270 ? 15.690 8.829 -12.906 1.00 98.12 270 GLU A O 1
ATOM 2215 N N . LEU A 1 271 ? 15.502 9.184 -10.718 1.00 97.31 271 LEU A N 1
ATOM 2216 C CA . LEU A 1 271 ? 14.485 8.150 -10.513 1.00 97.31 271 LEU A CA 1
ATOM 2217 C C . LEU A 1 271 ? 13.080 8.725 -10.761 1.00 97.31 271 LEU A C 1
ATOM 2219 O O . LEU A 1 271 ? 12.261 8.846 -9.849 1.00 97.31 271 LEU A O 1
ATOM 2223 N N . CYS A 1 272 ? 12.806 9.100 -12.012 1.00 94.81 272 CYS A N 1
ATOM 2224 C CA . CYS A 1 272 ? 11.524 9.633 -12.485 1.00 94.81 272 CYS A CA 1
ATOM 2225 C C . CYS A 1 272 ? 10.919 10.727 -11.576 1.00 94.81 272 CYS A C 1
ATOM 2227 O O . CYS A 1 272 ? 11.296 11.888 -11.679 1.00 94.81 272 CYS A O 1
ATOM 2229 N N . ASN A 1 273 ? 9.956 10.370 -10.714 1.00 92.38 273 ASN A N 1
ATOM 2230 C CA . ASN A 1 273 ? 9.223 11.297 -9.841 1.00 92.38 273 ASN A CA 1
ATOM 2231 C C . ASN A 1 273 ? 9.543 11.084 -8.345 1.00 92.38 273 ASN A C 1
ATOM 2233 O O . ASN A 1 273 ? 8.730 11.439 -7.489 1.00 92.38 273 ASN A O 1
ATOM 2237 N N . GLY A 1 274 ? 10.673 10.444 -8.025 1.00 95.00 274 GLY A N 1
ATOM 2238 C CA . GLY A 1 274 ? 11.127 10.222 -6.651 1.00 95.00 274 GLY A CA 1
ATOM 2239 C C . GLY A 1 274 ? 10.085 9.502 -5.794 1.00 95.00 274 GLY A C 1
ATOM 2240 O O . GLY A 1 274 ? 9.287 8.721 -6.305 1.00 95.00 274 GLY A O 1
ATOM 2241 N N . PHE A 1 275 ? 10.035 9.790 -4.492 1.00 94.38 275 PHE A N 1
ATOM 2242 C CA . PHE A 1 275 ? 9.086 9.148 -3.567 1.00 94.38 275 PHE A CA 1
ATOM 2243 C C . PHE A 1 275 ? 7.610 9.314 -3.949 1.00 94.38 275 PHE A C 1
ATOM 2245 O O . PHE A 1 275 ? 6.789 8.456 -3.621 1.00 94.38 275 PHE A O 1
ATOM 2252 N N . TRP A 1 276 ? 7.252 10.383 -4.670 1.00 94.38 276 TRP A N 1
ATOM 2253 C CA . TRP A 1 276 ? 5.878 10.551 -5.147 1.00 94.38 276 TRP A CA 1
ATOM 2254 C C . TRP A 1 276 ? 5.458 9.379 -6.039 1.00 94.38 276 TRP A C 1
ATOM 2256 O O . TRP A 1 276 ? 4.301 8.953 -5.996 1.00 94.38 276 TRP A O 1
ATOM 2266 N N . GLY A 1 277 ? 6.406 8.838 -6.811 1.00 93.12 277 GLY A N 1
ATOM 2267 C CA . GLY A 1 277 ? 6.160 7.806 -7.807 1.00 93.12 277 GLY A CA 1
ATOM 2268 C C . GLY A 1 277 ? 7.085 6.610 -7.842 1.00 93.12 277 GLY A C 1
ATOM 2269 O O . GLY A 1 277 ? 7.100 5.887 -8.839 1.00 93.12 277 GLY A O 1
ATOM 2270 N N . ALA A 1 278 ? 7.843 6.407 -6.778 1.00 95.44 278 ALA A N 1
ATOM 2271 C CA . ALA A 1 278 ? 8.734 5.285 -6.626 1.00 95.44 278 ALA A CA 1
ATOM 2272 C C . ALA A 1 278 ? 8.665 4.739 -5.203 1.00 95.44 278 ALA A C 1
ATOM 2274 O O . ALA A 1 278 ? 8.452 5.476 -4.240 1.00 95.44 278 ALA A O 1
ATOM 2275 N N . GLY A 1 279 ? 8.887 3.440 -5.103 1.00 96.25 279 GLY A N 1
ATOM 2276 C CA . GLY A 1 279 ? 9.011 2.677 -3.870 1.00 96.25 279 GLY A CA 1
ATOM 2277 C C . GLY A 1 279 ? 9.646 1.333 -4.195 1.00 96.25 279 GLY A C 1
ATOM 2278 O O . GLY A 1 279 ? 9.949 1.047 -5.356 1.00 96.25 279 GLY A O 1
ATOM 2279 N N . ARG A 1 280 ? 9.892 0.516 -3.180 1.00 96.62 280 ARG A N 1
ATOM 2280 C CA . ARG A 1 280 ? 10.517 -0.801 -3.339 1.00 96.62 280 ARG A CA 1
ATOM 2281 C C . ARG A 1 280 ? 9.468 -1.859 -3.625 1.00 96.62 280 ARG A C 1
ATOM 2283 O O . ARG A 1 280 ? 9.668 -2.741 -4.452 1.00 96.62 280 ARG A O 1
ATOM 2290 N N . TYR A 1 281 ? 8.323 -1.735 -2.964 1.00 96.00 281 TYR A N 1
ATOM 2291 C CA . TYR A 1 281 ? 7.180 -2.622 -3.124 1.00 96.00 281 TYR A CA 1
ATOM 2292 C C . TYR A 1 281 ? 6.127 -2.058 -4.093 1.00 96.00 281 TYR A C 1
ATOM 2294 O O . TYR A 1 281 ? 5.527 -2.798 -4.876 1.00 96.00 281 TYR A O 1
ATOM 2302 N N . SER A 1 282 ? 5.876 -0.748 -4.038 1.00 90.19 282 SER A N 1
ATOM 2303 C CA . SER A 1 282 ? 4.849 -0.053 -4.818 1.00 90.19 282 SER A CA 1
ATOM 2304 C C . SER A 1 282 ? 5.393 1.214 -5.468 1.00 90.19 282 SER A C 1
ATOM 2306 O O . SER A 1 282 ? 6.158 1.956 -4.868 1.00 90.19 282 SER A O 1
ATOM 2308 N N . CYS A 1 283 ? 4.915 1.535 -6.671 1.00 87.56 283 CYS A N 1
ATOM 2309 C CA . CYS A 1 283 ? 5.317 2.755 -7.366 1.00 87.56 283 CYS A CA 1
ATOM 2310 C C . CYS A 1 283 ? 4.498 3.999 -6.992 1.00 87.56 283 CYS A C 1
ATOM 2312 O O . CYS A 1 283 ? 4.638 4.990 -7.678 1.00 87.56 283 CYS A O 1
ATOM 2314 N N . SER A 1 284 ? 3.602 4.011 -5.998 1.00 85.94 284 SER A N 1
ATOM 2315 C CA . SER A 1 284 ? 2.764 5.204 -5.732 1.00 85.94 284 SER A CA 1
ATOM 2316 C C . SER A 1 284 ? 2.809 5.649 -4.276 1.00 85.94 284 SER A C 1
ATOM 2318 O O . SER A 1 284 ? 2.112 5.083 -3.435 1.00 85.94 284 SER A O 1
ATOM 2320 N N . GLY A 1 285 ? 3.569 6.717 -4.013 1.00 84.06 285 GLY A N 1
ATOM 2321 C CA . GLY A 1 285 ? 3.735 7.302 -2.682 1.00 84.06 285 GLY A CA 1
ATOM 2322 C C . GLY A 1 285 ? 4.657 6.514 -1.753 1.00 84.06 285 GLY A C 1
ATOM 2323 O O . GLY A 1 285 ? 4.355 6.381 -0.565 1.00 84.06 285 GLY A O 1
ATOM 2324 N N . GLY A 1 286 ? 5.742 5.957 -2.297 1.00 89.94 286 GLY A N 1
ATOM 2325 C CA . GLY A 1 286 ? 6.604 5.021 -1.583 1.00 89.94 286 GLY A CA 1
ATOM 2326 C C . GLY A 1 286 ? 5.850 3.788 -1.084 1.00 89.94 286 GLY A C 1
ATOM 2327 O O . GLY A 1 286 ? 4.814 3.393 -1.623 1.00 89.94 286 GLY A O 1
ATOM 2328 N N . ASP A 1 287 ? 6.362 3.207 0.001 1.00 95.31 287 ASP A N 1
ATOM 2329 C CA . ASP A 1 287 ? 5.820 1.981 0.600 1.00 95.31 287 ASP A CA 1
ATOM 2330 C C . ASP A 1 287 ? 5.064 2.231 1.914 1.00 95.31 287 ASP A C 1
ATOM 2332 O O . ASP A 1 287 ? 4.653 1.292 2.597 1.00 95.31 287 ASP A O 1
ATOM 2336 N N . GLY A 1 288 ? 4.824 3.500 2.269 1.00 95.75 288 GLY A N 1
ATOM 2337 C CA . GLY A 1 288 ? 4.289 3.883 3.579 1.00 95.75 288 GLY A CA 1
ATOM 2338 C C . GLY A 1 288 ? 2.989 3.166 3.953 1.00 95.75 288 GLY A C 1
ATOM 2339 O O . GLY A 1 288 ? 2.817 2.765 5.099 1.00 95.75 288 GLY A O 1
ATOM 2340 N N . ARG A 1 289 ? 2.087 2.933 2.986 1.00 95.69 289 ARG A N 1
ATOM 2341 C CA . ARG A 1 289 ? 0.825 2.226 3.250 1.00 95.69 289 ARG A CA 1
ATOM 2342 C C . ARG A 1 289 ? 1.028 0.742 3.557 1.00 95.69 289 ARG A C 1
ATOM 2344 O O . ARG A 1 289 ? 0.476 0.259 4.540 1.00 95.69 289 ARG A O 1
ATOM 2351 N N . VAL A 1 290 ? 1.787 0.024 2.729 1.00 97.12 290 VAL A N 1
ATOM 2352 C CA . VAL A 1 290 ? 1.997 -1.416 2.942 1.00 97.12 290 VAL A CA 1
ATOM 2353 C C . VAL A 1 290 ? 2.776 -1.652 4.235 1.00 97.12 290 VAL A C 1
ATOM 2355 O O . VAL A 1 290 ? 2.397 -2.506 5.029 1.00 97.12 290 VAL A O 1
ATOM 2358 N N . LEU A 1 291 ? 3.791 -0.830 4.506 1.00 98.31 291 LEU A N 1
ATOM 2359 C CA . LEU A 1 291 ? 4.574 -0.896 5.737 1.00 98.31 291 LEU A CA 1
ATOM 2360 C C . LEU A 1 291 ? 3.744 -0.547 6.975 1.00 98.31 291 LEU A C 1
ATOM 2362 O O . LEU A 1 291 ? 3.936 -1.164 8.022 1.00 98.31 291 LEU A O 1
ATOM 2366 N N . LEU A 1 292 ? 2.801 0.397 6.871 1.00 98.69 292 LEU A N 1
ATOM 2367 C CA . LEU A 1 292 ? 1.853 0.672 7.949 1.00 98.69 292 LEU A CA 1
ATOM 2368 C C . LEU A 1 292 ? 0.997 -0.563 8.244 1.00 98.69 292 LEU A C 1
ATOM 2370 O O . LEU A 1 292 ? 0.898 -0.966 9.401 1.00 98.69 292 LEU A O 1
ATOM 2374 N N . ASP A 1 293 ? 0.427 -1.188 7.211 1.00 98.69 293 ASP A N 1
ATOM 2375 C CA . ASP A 1 293 ? -0.392 -2.392 7.373 1.00 98.69 293 ASP A CA 1
ATOM 2376 C C . ASP A 1 293 ? 0.426 -3.533 8.019 1.00 98.69 293 ASP A C 1
ATOM 2378 O O . ASP A 1 293 ? -0.084 -4.219 8.907 1.00 98.69 293 ASP A O 1
ATOM 2382 N N . MET A 1 294 ? 1.707 -3.694 7.653 1.00 98.81 294 MET A N 1
ATOM 2383 C CA . MET A 1 294 ? 2.614 -4.673 8.279 1.00 98.81 294 MET A CA 1
ATOM 2384 C C . MET A 1 294 ? 2.948 -4.322 9.736 1.00 98.81 294 MET A C 1
ATOM 2386 O O . MET A 1 294 ? 2.961 -5.203 10.591 1.00 98.81 294 MET A O 1
ATOM 2390 N N . THR A 1 295 ? 3.174 -3.042 10.040 1.00 98.88 295 THR A N 1
ATOM 2391 C CA . THR A 1 295 ? 3.485 -2.567 11.400 1.00 98.88 295 THR A CA 1
ATOM 2392 C C . THR A 1 295 ? 2.301 -2.774 12.341 1.00 98.88 295 THR A C 1
ATOM 2394 O O . THR A 1 295 ? 2.474 -3.257 13.458 1.00 98.88 295 THR A O 1
ATOM 2397 N N . VAL A 1 296 ? 1.085 -2.462 11.883 1.00 98.88 296 VAL A N 1
ATOM 2398 C CA . VAL A 1 296 ? -0.141 -2.703 12.655 1.00 98.88 296 VAL A CA 1
ATOM 2399 C C . VAL A 1 296 ? -0.387 -4.202 12.821 1.00 98.88 296 VAL A C 1
ATOM 2401 O O . VAL A 1 296 ? -0.753 -4.637 13.909 1.00 98.88 296 VAL A O 1
ATOM 2404 N N . ALA A 1 297 ? -0.163 -5.009 11.777 1.00 98.88 297 ALA A N 1
ATOM 2405 C CA . ALA A 1 297 ? -0.281 -6.461 11.887 1.00 98.88 297 ALA A CA 1
ATOM 2406 C C . ALA A 1 297 ? 0.693 -7.029 12.932 1.00 98.88 297 ALA A C 1
ATOM 2408 O O . ALA A 1 297 ? 0.274 -7.817 13.776 1.00 98.88 297 ALA A O 1
ATOM 2409 N N . TYR A 1 298 ? 1.953 -6.582 12.921 1.00 98.88 298 TYR A N 1
ATOM 2410 C CA . TYR A 1 298 ? 2.954 -6.946 13.923 1.00 98.88 298 TYR A CA 1
ATOM 2411 C C . TYR A 1 298 ? 2.522 -6.545 15.343 1.00 98.88 298 TYR A C 1
ATOM 2413 O O . TYR A 1 298 ? 2.522 -7.395 16.228 1.00 98.88 298 TYR A O 1
ATOM 2421 N N . ASP A 1 299 ? 2.070 -5.305 15.567 1.00 98.75 299 ASP A N 1
ATOM 2422 C CA . ASP A 1 299 ? 1.610 -4.851 16.893 1.00 98.75 299 ASP A CA 1
ATOM 2423 C C . ASP A 1 299 ? 0.450 -5.700 17.445 1.00 98.75 299 ASP A C 1
ATOM 2425 O O . ASP A 1 299 ? 0.400 -5.994 18.639 1.00 98.75 299 ASP A O 1
ATOM 2429 N N . LEU A 1 300 ? -0.454 -6.158 16.575 1.00 98.75 300 LEU A N 1
ATOM 2430 C CA . LEU A 1 300 ? -1.562 -7.033 16.962 1.00 98.75 300 LEU A CA 1
ATOM 2431 C C . LEU A 1 300 ? -1.123 -8.460 17.337 1.00 98.75 300 LEU A C 1
ATOM 2433 O O . LEU A 1 300 ? -1.824 -9.101 18.120 1.00 98.75 300 LEU A O 1
ATOM 2437 N N . ILE A 1 301 ? -0.009 -8.972 16.796 1.00 98.56 301 ILE A N 1
ATOM 2438 C CA . ILE A 1 301 ? 0.416 -10.376 16.976 1.00 98.56 301 ILE A CA 1
ATOM 2439 C C . ILE A 1 301 ? 1.710 -10.554 17.785 1.00 98.56 301 ILE A C 1
ATOM 2441 O O . ILE A 1 301 ? 2.063 -11.689 18.089 1.00 98.56 301 ILE A O 1
ATOM 2445 N N . ARG A 1 302 ? 2.436 -9.483 18.136 1.00 97.62 302 ARG A N 1
ATOM 2446 C CA . ARG A 1 302 ? 3.787 -9.557 18.743 1.00 97.62 302 ARG A CA 1
ATOM 2447 C C . ARG A 1 302 ? 3.873 -10.366 20.045 1.00 97.62 302 ARG A C 1
ATOM 2449 O O . ARG A 1 302 ? 4.908 -10.962 20.337 1.00 97.62 302 ARG A O 1
ATOM 2456 N N . GLU A 1 303 ? 2.767 -10.442 20.784 1.00 96.00 303 GLU A N 1
ATOM 2457 C CA . GLU A 1 303 ? 2.637 -11.220 22.027 1.00 96.00 303 GLU A CA 1
ATOM 2458 C C . GLU A 1 303 ? 1.934 -12.577 21.835 1.00 96.00 303 GLU A C 1
ATOM 2460 O O . GLU A 1 303 ? 1.622 -13.253 22.815 1.00 96.00 303 GLU A O 1
ATOM 2465 N N . ALA A 1 304 ? 1.636 -12.984 20.597 1.00 97.88 304 ALA A N 1
ATOM 2466 C CA . ALA A 1 304 ? 0.930 -14.231 20.324 1.00 97.88 304 ALA A CA 1
ATOM 2467 C C . ALA A 1 304 ? 1.760 -15.454 20.726 1.00 97.88 304 ALA A C 1
ATOM 2469 O O . ALA A 1 304 ? 2.953 -15.554 20.417 1.00 97.88 304 ALA A O 1
ATOM 2470 N N . ARG A 1 305 ? 1.101 -16.399 21.401 1.00 98.00 305 ARG A N 1
ATOM 2471 C CA . ARG A 1 305 ? 1.695 -17.642 21.895 1.00 98.00 305 ARG A CA 1
ATOM 2472 C C . ARG A 1 305 ? 0.820 -18.836 21.551 1.00 98.00 305 ARG A C 1
ATOM 2474 O O . ARG A 1 305 ? -0.405 -18.722 21.556 1.00 98.00 305 ARG A O 1
ATOM 2481 N N . TYR A 1 306 ? 1.459 -19.964 21.268 1.00 97.69 306 TYR A N 1
ATOM 2482 C CA . TYR A 1 306 ? 0.793 -21.259 21.181 1.00 97.69 306 TYR A CA 1
ATOM 2483 C C . TYR A 1 306 ? 0.371 -21.744 22.577 1.00 97.69 306 TYR A C 1
ATOM 2485 O O . TYR A 1 306 ? 0.703 -21.134 23.596 1.00 97.69 306 TYR A O 1
ATOM 2493 N N . ALA A 1 307 ? -0.373 -22.852 22.629 1.00 95.44 307 ALA A N 1
ATOM 2494 C CA . ALA A 1 307 ? -0.866 -23.431 23.881 1.00 95.44 307 ALA A CA 1
ATOM 2495 C C . ALA A 1 307 ? 0.264 -23.862 24.838 1.00 95.44 307 ALA A C 1
ATOM 2497 O O . ALA A 1 307 ? 0.090 -23.826 26.052 1.00 95.44 307 ALA A O 1
ATOM 2498 N N . ASP A 1 308 ? 1.435 -24.206 24.301 1.00 96.25 308 ASP A N 1
ATOM 2499 C CA . ASP A 1 308 ? 2.650 -24.540 25.053 1.00 96.25 308 ASP A CA 1
ATOM 2500 C C . ASP A 1 308 ? 3.450 -23.300 25.511 1.00 96.25 308 ASP A C 1
ATOM 2502 O O . ASP A 1 308 ? 4.579 -23.413 25.981 1.00 96.25 308 ASP A O 1
ATOM 2506 N N . SER A 1 309 ? 2.869 -22.102 25.382 1.00 94.88 309 SER A N 1
ATOM 2507 C CA . SER A 1 309 ? 3.474 -20.803 25.702 1.00 94.88 309 SER A CA 1
ATOM 2508 C C . SER A 1 309 ? 4.639 -20.365 24.806 1.00 94.88 309 SER A C 1
ATOM 2510 O O . SER A 1 309 ? 5.169 -19.263 25.014 1.00 94.88 309 SER A O 1
ATOM 2512 N N . GLN A 1 310 ? 5.017 -21.137 23.782 1.00 97.00 310 GLN A N 1
ATOM 2513 C CA . GLN A 1 310 ? 6.002 -20.696 22.795 1.00 97.00 310 GLN A CA 1
ATOM 2514 C C . GLN A 1 310 ? 5.464 -19.503 22.001 1.00 97.00 310 GLN A C 1
ATOM 2516 O O . GLN A 1 310 ? 4.281 -19.441 21.660 1.00 97.00 310 GLN A O 1
ATOM 2521 N N . ARG A 1 311 ? 6.329 -18.526 21.705 1.00 97.81 311 ARG A N 1
ATOM 2522 C CA . ARG A 1 311 ? 5.950 -17.362 20.889 1.00 97.81 311 ARG A CA 1
ATOM 2523 C C . ARG A 1 311 ? 5.773 -17.782 19.436 1.00 97.81 311 ARG A C 1
ATOM 2525 O O . ARG A 1 311 ? 6.606 -18.501 18.894 1.00 97.81 311 ARG A O 1
ATOM 2532 N N . VAL A 1 312 ? 4.736 -17.248 18.794 1.00 98.31 312 VAL A N 1
ATOM 2533 C CA . VAL A 1 312 ? 4.516 -17.415 17.349 1.00 98.31 312 VAL A CA 1
ATOM 2534 C C . VAL A 1 312 ? 5.666 -16.800 16.548 1.00 98.31 312 VAL A C 1
ATOM 2536 O O . VAL A 1 312 ? 6.161 -17.390 15.592 1.00 98.31 312 VAL A O 1
ATOM 2539 N N . LEU A 1 313 ? 6.101 -15.605 16.950 1.00 98.31 313 LEU A N 1
ATOM 2540 C CA . LEU A 1 313 ? 7.285 -14.955 16.404 1.00 98.31 313 LEU A CA 1
ATOM 2541 C C . LEU A 1 313 ? 8.513 -15.458 17.163 1.00 98.31 313 LEU A C 1
ATOM 2543 O O . LEU A 1 313 ? 8.728 -15.096 18.322 1.00 98.31 313 LEU A O 1
ATOM 2547 N N . THR A 1 314 ? 9.324 -16.288 16.506 1.00 98.12 314 THR A N 1
ATOM 2548 C CA . THR A 1 314 ? 10.640 -16.652 17.043 1.00 98.12 314 THR A CA 1
ATOM 2549 C C . THR A 1 314 ? 11.528 -15.403 17.131 1.00 98.12 314 THR A C 1
ATOM 2551 O O . THR A 1 314 ? 11.320 -14.460 16.361 1.00 98.12 314 THR A O 1
ATOM 2554 N N . PRO A 1 315 ? 12.548 -15.374 18.011 1.00 98.25 315 PRO A N 1
ATOM 2555 C CA . PRO A 1 315 ? 13.434 -14.213 18.136 1.00 98.25 315 PRO A CA 1
ATOM 2556 C C . PRO A 1 315 ? 14.067 -13.780 16.805 1.00 98.25 315 PRO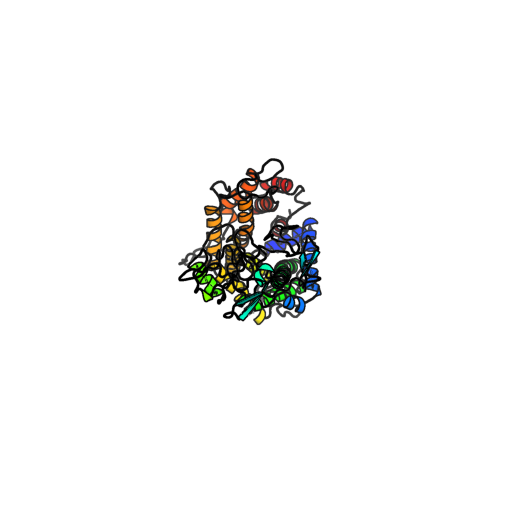 A C 1
ATOM 2558 O O . PRO A 1 315 ? 14.185 -12.593 16.512 1.00 98.25 315 PRO A O 1
ATOM 2561 N N . GLU A 1 316 ? 14.429 -14.744 15.960 1.00 98.44 316 GLU A N 1
ATOM 2562 C CA . GLU A 1 316 ? 15.029 -14.475 14.655 1.00 98.44 316 GLU A CA 1
ATOM 2563 C C . GLU A 1 316 ? 14.016 -13.919 13.639 1.00 98.44 316 GLU A C 1
ATOM 2565 O O . GLU A 1 316 ? 14.332 -12.984 12.898 1.00 98.44 316 GLU A O 1
ATOM 2570 N N . MET A 1 317 ? 12.789 -14.461 13.620 1.00 98.56 317 MET A N 1
ATOM 2571 C CA . MET A 1 317 ? 11.695 -13.931 12.797 1.00 98.56 317 MET A CA 1
ATOM 2572 C C . MET A 1 317 ? 11.352 -12.503 13.214 1.00 98.56 317 MET A C 1
ATOM 2574 O O . MET A 1 317 ? 11.257 -11.620 12.368 1.00 98.56 317 MET A O 1
ATOM 2578 N N . GLU A 1 318 ? 11.213 -12.258 14.516 1.00 98.69 318 GLU A N 1
ATOM 2579 C CA . GLU A 1 318 ? 10.926 -10.929 15.049 1.00 98.69 318 GLU A CA 1
ATOM 2580 C C . GLU A 1 318 ? 12.028 -9.930 14.697 1.00 98.69 318 GLU A C 1
ATOM 2582 O O . GLU A 1 318 ? 11.721 -8.846 14.203 1.00 98.69 318 GLU A O 1
ATOM 2587 N N . ARG A 1 319 ? 13.306 -10.307 14.846 1.00 98.75 319 ARG A N 1
ATOM 2588 C CA . ARG A 1 319 ? 14.435 -9.463 14.432 1.00 98.75 319 ARG A CA 1
ATOM 2589 C C . ARG A 1 319 ? 14.314 -9.058 12.963 1.00 98.75 319 ARG A C 1
ATOM 2591 O O . ARG A 1 319 ? 14.448 -7.874 12.663 1.00 98.75 319 ARG A O 1
ATOM 2598 N N . ARG A 1 320 ? 14.046 -10.008 12.057 1.00 98.75 320 ARG A N 1
ATOM 2599 C CA . ARG A 1 320 ? 13.847 -9.711 10.627 1.00 98.75 320 ARG A CA 1
ATOM 2600 C C . ARG A 1 320 ? 12.671 -8.770 10.407 1.00 98.75 320 ARG A C 1
ATOM 2602 O O . ARG A 1 320 ? 12.828 -7.734 9.771 1.00 98.75 320 ARG A O 1
ATOM 2609 N N . VAL A 1 321 ? 11.502 -9.094 10.954 1.00 98.88 321 VAL A N 1
ATOM 2610 C CA . VAL A 1 321 ? 10.286 -8.283 10.784 1.00 98.88 321 VAL A CA 1
ATOM 2611 C C . VAL A 1 321 ? 10.500 -6.853 11.281 1.00 98.88 321 VAL A C 1
ATOM 2613 O O . VAL A 1 321 ? 10.135 -5.896 10.598 1.00 98.88 321 VAL A O 1
ATOM 2616 N N . VAL A 1 322 ? 11.131 -6.687 12.441 1.00 98.81 322 VAL A N 1
ATOM 2617 C CA . VAL A 1 322 ? 11.388 -5.369 13.020 1.00 98.81 322 VAL A CA 1
ATOM 2618 C C . VAL A 1 322 ? 12.458 -4.619 12.231 1.00 98.81 322 VAL A C 1
ATOM 2620 O O . VAL A 1 322 ? 12.208 -3.496 11.801 1.00 98.81 322 VAL A O 1
ATOM 2623 N N . HIS A 1 323 ? 13.637 -5.201 12.019 1.00 98.75 323 HIS A N 1
ATOM 2624 C CA . HIS A 1 323 ? 14.780 -4.467 11.470 1.00 98.75 323 HIS A CA 1
ATOM 2625 C C . HIS A 1 323 ? 14.798 -4.417 9.944 1.00 98.75 323 HIS A C 1
ATOM 2627 O O . HIS A 1 323 ? 15.026 -3.351 9.373 1.00 98.75 323 HIS A O 1
ATOM 2633 N N . ASP A 1 324 ? 14.522 -5.542 9.294 1.00 98.75 324 ASP A N 1
ATOM 2634 C CA . ASP A 1 324 ? 14.741 -5.722 7.858 1.00 98.75 324 ASP A CA 1
ATOM 2635 C C . ASP A 1 324 ? 13.506 -5.296 7.035 1.00 98.75 324 ASP A C 1
ATOM 2637 O O . ASP A 1 324 ? 13.617 -5.030 5.837 1.00 98.75 324 ASP A O 1
ATOM 2641 N N . LEU A 1 325 ? 12.341 -5.150 7.687 1.00 98.81 325 LEU A N 1
ATOM 2642 C CA . LEU A 1 325 ? 11.093 -4.668 7.083 1.00 98.81 325 LEU A CA 1
ATOM 2643 C C . LEU A 1 325 ? 10.607 -3.343 7.683 1.00 98.81 325 LEU A C 1
ATOM 2645 O O . LEU A 1 325 ? 10.597 -2.325 6.988 1.00 98.81 325 LEU A O 1
ATOM 2649 N N . ILE A 1 326 ? 10.185 -3.340 8.953 1.00 98.75 326 ILE A N 1
ATOM 2650 C CA . ILE A 1 326 ? 9.478 -2.194 9.548 1.00 98.75 326 ILE A CA 1
ATOM 2651 C C . ILE A 1 326 ? 10.405 -0.985 9.701 1.00 98.75 326 ILE A C 1
ATOM 2653 O O . ILE A 1 326 ? 10.106 0.088 9.178 1.00 98.75 326 ILE A O 1
ATOM 2657 N N . LEU A 1 327 ? 11.536 -1.146 10.394 1.00 98.62 327 LEU A N 1
ATOM 2658 C CA . LEU A 1 327 ? 12.477 -0.054 10.634 1.00 98.62 327 LEU A CA 1
ATOM 2659 C C . LEU A 1 327 ? 13.204 0.351 9.350 1.00 98.62 327 LEU A C 1
ATOM 2661 O O . LEU A 1 327 ? 13.327 1.544 9.100 1.00 98.62 327 LEU A O 1
ATOM 2665 N N . ALA A 1 328 ? 13.606 -0.598 8.499 1.00 98.19 328 ALA A N 1
ATOM 2666 C CA . ALA A 1 328 ? 14.197 -0.279 7.197 1.00 98.19 328 ALA A CA 1
ATOM 2667 C C . ALA A 1 328 ? 13.264 0.593 6.337 1.00 98.19 328 ALA A C 1
ATOM 2669 O O . ALA A 1 328 ? 13.668 1.648 5.852 1.00 98.19 328 ALA A O 1
ATOM 2670 N N . GLY A 1 329 ? 11.997 0.193 6.191 1.00 97.50 329 GLY A N 1
ATOM 2671 C CA . GLY A 1 329 ? 11.017 0.960 5.426 1.00 97.50 329 GLY A CA 1
ATOM 2672 C C . GLY A 1 329 ? 10.626 2.293 6.081 1.00 97.50 329 GLY A C 1
ATOM 2673 O O . GLY A 1 329 ? 10.376 3.276 5.382 1.00 97.50 329 GLY A O 1
ATOM 2674 N N . TYR A 1 330 ? 10.606 2.354 7.416 1.00 97.50 330 TYR A N 1
ATOM 2675 C CA . TYR A 1 330 ? 10.442 3.603 8.162 1.00 97.50 330 TYR A CA 1
ATOM 2676 C C . TYR A 1 330 ? 11.580 4.586 7.879 1.00 97.50 330 TYR A C 1
ATOM 2678 O O . TYR A 1 330 ? 11.301 5.728 7.515 1.00 97.50 330 TYR A O 1
ATOM 2686 N N . GLU A 1 331 ? 12.839 4.152 7.984 1.00 97.44 331 GLU A N 1
ATOM 2687 C CA . GLU A 1 331 ? 13.994 5.011 7.704 1.00 97.44 331 GLU A CA 1
ATOM 2688 C C . GLU A 1 331 ? 14.007 5.474 6.242 1.00 97.44 331 GLU A C 1
ATOM 2690 O O . GLU A 1 331 ? 14.290 6.644 5.989 1.00 97.44 331 GLU A O 1
ATOM 2695 N N . ASP A 1 332 ? 13.609 4.622 5.287 1.00 97.06 332 ASP A N 1
ATOM 2696 C CA . ASP A 1 332 ? 13.415 5.041 3.894 1.00 97.06 332 ASP A CA 1
ATOM 2697 C C . ASP A 1 332 ? 12.397 6.196 3.813 1.00 97.06 332 ASP A C 1
ATOM 2699 O O . ASP A 1 332 ? 12.704 7.266 3.281 1.00 97.06 332 ASP A O 1
ATOM 2703 N N . CYS A 1 333 ? 11.209 6.019 4.407 1.00 94.50 333 CYS A N 1
ATOM 2704 C CA . CYS A 1 333 ? 10.118 6.999 4.376 1.00 94.50 333 CYS A CA 1
ATOM 2705 C C . CYS A 1 333 ? 10.467 8.334 5.049 1.00 94.50 333 CYS A C 1
ATOM 2707 O O . CYS A 1 333 ? 9.970 9.375 4.612 1.00 94.50 333 CYS A O 1
ATOM 2709 N N . ARG A 1 334 ? 11.311 8.341 6.089 1.00 94.62 334 ARG A N 1
ATOM 2710 C CA . ARG A 1 334 ? 11.728 9.573 6.788 1.00 94.62 334 ARG A CA 1
ATOM 2711 C C . ARG A 1 334 ? 12.482 10.555 5.902 1.00 94.62 334 ARG A C 1
ATOM 2713 O O . ARG A 1 334 ? 12.497 11.748 6.200 1.00 94.62 334 ARG A O 1
ATOM 2720 N N . ASN A 1 335 ? 13.076 10.079 4.812 1.00 95.94 335 ASN A N 1
ATOM 2721 C CA . ASN A 1 335 ? 13.734 10.948 3.843 1.00 95.94 335 ASN A CA 1
ATOM 2722 C C . ASN A 1 335 ? 12.725 11.764 3.013 1.00 95.94 335 ASN A C 1
ATOM 2724 O O . ASN A 1 335 ? 13.112 12.734 2.369 1.00 95.94 335 ASN A O 1
ATOM 2728 N N . TRP A 1 336 ? 11.430 11.425 3.033 1.00 94.38 336 TRP A N 1
ATOM 2729 C CA . TRP A 1 336 ? 10.425 12.112 2.227 1.00 94.38 336 TRP A CA 1
ATOM 2730 C C . TRP A 1 336 ? 9.749 13.276 2.963 1.00 94.38 336 TRP A C 1
ATOM 2732 O O . TRP A 1 336 ? 8.712 13.128 3.626 1.00 94.38 336 TRP A O 1
ATOM 2742 N N . GLN A 1 337 ? 10.342 14.462 2.826 1.00 92.56 337 GLN A N 1
ATOM 2743 C CA . GLN A 1 337 ? 9.881 15.681 3.499 1.00 92.56 337 GLN A CA 1
ATOM 2744 C C . GLN A 1 337 ? 8.671 16.350 2.831 1.00 92.56 337 GLN A C 1
ATOM 2746 O O . GLN A 1 337 ? 7.942 17.072 3.513 1.00 92.56 337 GLN A O 1
ATOM 2751 N N . ASP A 1 338 ? 8.411 16.085 1.546 1.00 92.69 338 ASP A N 1
ATOM 2752 C CA . ASP A 1 338 ? 7.329 16.750 0.813 1.00 92.69 338 ASP A CA 1
ATOM 2753 C C . ASP A 1 338 ? 5.953 16.528 1.450 1.00 92.69 338 ASP A C 1
ATOM 2755 O O . ASP A 1 338 ? 5.626 15.461 1.981 1.00 92.69 338 ASP A O 1
ATOM 2759 N N . ILE A 1 339 ? 5.108 17.550 1.320 1.00 93.69 339 ILE A N 1
ATOM 2760 C CA . ILE A 1 339 ? 3.711 17.529 1.744 1.00 93.69 339 ILE A CA 1
ATOM 2761 C C . ILE A 1 339 ? 2.834 17.584 0.499 1.00 93.69 339 ILE A C 1
ATOM 2763 O O . ILE A 1 339 ? 2.758 18.611 -0.171 1.00 93.69 339 ILE A O 1
ATOM 2767 N N . ASN A 1 340 ? 2.208 16.456 0.175 1.00 92.31 340 ASN A N 1
ATOM 2768 C CA . ASN A 1 340 ? 1.375 16.281 -1.010 1.00 92.31 340 ASN A CA 1
ATOM 2769 C C . ASN A 1 340 ? 0.348 15.159 -0.788 1.00 92.31 340 ASN A C 1
ATOM 2771 O O . ASN A 1 340 ? 0.291 14.529 0.269 1.00 92.31 340 ASN A O 1
ATOM 2775 N N . ASN A 1 341 ? -0.433 14.866 -1.824 1.00 89.12 341 ASN A N 1
ATOM 2776 C CA . ASN A 1 341 ? -1.491 13.860 -1.823 1.00 89.12 341 ASN A CA 1
ATOM 2777 C C . ASN A 1 341 ? -1.038 12.414 -1.603 1.00 89.12 341 ASN A C 1
ATOM 2779 O O . ASN A 1 341 ? -1.890 11.536 -1.548 1.00 89.12 341 ASN A O 1
ATOM 2783 N N . LYS A 1 342 ? 0.261 12.128 -1.497 1.00 92.44 342 LYS A N 1
ATOM 2784 C CA . LYS A 1 342 ? 0.800 10.769 -1.385 1.00 92.44 342 LYS A CA 1
ATOM 2785 C C . LYS A 1 342 ? 1.583 10.511 -0.096 1.00 92.44 342 LYS A C 1
ATOM 2787 O O . LYS A 1 342 ? 1.804 9.348 0.222 1.00 92.44 342 LYS A O 1
ATOM 2792 N N . CYS A 1 343 ? 1.964 11.538 0.669 1.00 94.06 343 CYS A N 1
ATOM 2793 C CA . CYS A 1 343 ? 2.854 11.362 1.827 1.00 94.06 343 CYS A CA 1
ATOM 2794 C C . CYS A 1 343 ? 2.151 10.944 3.136 1.00 94.06 343 CYS A C 1
ATOM 2796 O O . CYS A 1 343 ? 2.807 10.454 4.057 1.00 94.06 343 CYS A O 1
ATOM 2798 N N . GLY A 1 344 ? 0.819 11.069 3.212 1.00 96.50 344 GLY A N 1
ATOM 2799 C CA . GLY A 1 344 ? 0.009 10.709 4.388 1.00 96.50 344 GLY A CA 1
ATOM 2800 C C . GLY A 1 344 ? 0.308 9.326 4.999 1.00 96.50 344 GLY A C 1
ATOM 2801 O O . GLY A 1 344 ? 0.553 9.252 6.205 1.00 96.50 344 GLY A O 1
ATOM 2802 N N . PRO A 1 345 ? 0.391 8.235 4.213 1.00 96.88 345 PRO A N 1
ATOM 2803 C CA . PRO A 1 345 ? 0.664 6.907 4.754 1.00 96.88 345 PRO A CA 1
ATOM 2804 C C . PRO A 1 345 ? 2.054 6.789 5.387 1.00 96.88 345 PRO A C 1
ATOM 2806 O O . PRO A 1 345 ? 2.205 6.100 6.390 1.00 96.88 345 PRO A O 1
ATOM 2809 N N . GLY A 1 346 ? 3.061 7.497 4.860 1.00 96.69 346 GLY A N 1
ATOM 2810 C CA . GLY A 1 346 ? 4.398 7.543 5.461 1.00 96.69 346 GLY A CA 1
ATOM 2811 C C . GLY A 1 346 ? 4.407 8.250 6.821 1.00 96.69 346 GLY A C 1
ATOM 2812 O O . GLY A 1 346 ? 5.096 7.818 7.744 1.00 96.69 346 GLY A O 1
ATOM 2813 N N . ARG A 1 347 ? 3.581 9.294 6.991 1.00 97.56 347 ARG A N 1
ATOM 2814 C CA . ARG A 1 347 ? 3.380 9.945 8.297 1.00 97.56 347 ARG A CA 1
ATOM 2815 C C . ARG A 1 347 ? 2.648 9.023 9.279 1.00 97.56 347 ARG A C 1
ATOM 2817 O O . ARG A 1 347 ? 3.034 8.950 10.440 1.00 97.56 347 ARG A O 1
ATOM 2824 N N . ALA A 1 348 ? 1.653 8.264 8.818 1.00 98.25 348 ALA A N 1
ATOM 2825 C CA . ALA A 1 348 ? 0.960 7.281 9.655 1.00 98.25 348 ALA A CA 1
ATOM 2826 C C . ALA A 1 348 ? 1.893 6.141 10.101 1.00 98.25 348 ALA A C 1
ATOM 2828 O O . ALA A 1 348 ? 1.893 5.781 11.278 1.00 98.25 348 ALA A O 1
ATOM 2829 N N . LEU A 1 349 ? 2.736 5.627 9.195 1.00 98.44 349 LEU A N 1
ATOM 2830 C CA . LEU A 1 349 ? 3.794 4.668 9.529 1.00 98.44 349 LEU A CA 1
ATOM 2831 C C . LEU A 1 349 ? 4.712 5.224 10.624 1.00 98.44 349 LEU A C 1
ATOM 2833 O O . LEU A 1 349 ? 4.987 4.533 11.601 1.00 98.44 349 LEU A O 1
ATOM 2837 N N . SER A 1 350 ? 5.137 6.483 10.497 1.00 97.94 350 SER A N 1
ATOM 2838 C CA . SER A 1 350 ? 5.981 7.129 11.503 1.00 97.94 350 SER A CA 1
ATOM 2839 C C . SER A 1 350 ? 5.320 7.239 12.872 1.00 97.94 350 SER A C 1
ATOM 2841 O O . SER A 1 350 ? 5.983 7.008 13.879 1.00 97.94 350 SER A O 1
ATOM 2843 N N . ALA A 1 351 ? 4.020 7.543 12.931 1.00 97.88 351 ALA A N 1
ATOM 2844 C CA . ALA A 1 351 ? 3.289 7.530 14.195 1.00 97.88 351 ALA A CA 1
ATOM 2845 C C . ALA A 1 351 ? 3.308 6.128 14.824 1.00 97.88 351 ALA A C 1
ATOM 2847 O O . ALA A 1 351 ? 3.625 5.984 16.003 1.00 97.88 351 ALA A O 1
ATOM 2848 N N . ALA A 1 352 ? 3.008 5.092 14.031 1.00 98.31 352 ALA A N 1
ATOM 2849 C CA . ALA A 1 352 ? 2.949 3.713 14.509 1.00 98.31 352 ALA A CA 1
ATOM 2850 C C . ALA A 1 352 ? 4.311 3.227 15.026 1.00 98.31 352 ALA A C 1
ATOM 2852 O O . ALA A 1 352 ? 4.390 2.711 16.138 1.00 98.31 352 ALA A O 1
ATOM 2853 N N . VAL A 1 353 ? 5.385 3.448 14.262 1.00 98.19 353 VAL A N 1
ATOM 2854 C CA . VAL A 1 353 ? 6.764 3.110 14.657 1.00 98.19 353 VAL A CA 1
ATOM 2855 C C . VAL A 1 353 ? 7.206 3.934 15.867 1.00 98.19 353 VAL A C 1
ATOM 2857 O O . VAL A 1 353 ? 7.790 3.386 16.800 1.00 98.19 353 VAL A O 1
ATOM 2860 N N . GLY A 1 354 ? 6.877 5.228 15.883 1.00 96.38 354 GLY A N 1
ATOM 2861 C CA . GLY A 1 354 ? 7.163 6.139 16.987 1.00 96.38 354 GLY A CA 1
ATOM 2862 C C . GLY A 1 354 ? 6.620 5.637 18.322 1.00 96.38 354 GLY A C 1
ATOM 2863 O O . GLY A 1 354 ? 7.343 5.585 19.313 1.00 96.38 354 GLY A O 1
ATOM 2864 N N . ILE A 1 355 ? 5.361 5.198 18.331 1.00 95.25 355 ILE A N 1
ATOM 2865 C CA . ILE A 1 355 ? 4.707 4.651 19.524 1.00 95.25 355 ILE A CA 1
ATOM 2866 C C . ILE A 1 355 ? 5.250 3.264 19.869 1.00 95.25 355 ILE A C 1
ATOM 2868 O O . ILE A 1 355 ? 5.538 2.985 21.030 1.00 95.25 355 ILE A O 1
ATOM 2872 N N . LEU A 1 356 ? 5.363 2.378 18.876 1.00 95.50 356 LEU A N 1
ATOM 2873 C CA . LEU A 1 356 ? 5.667 0.969 19.115 1.00 95.50 356 LEU A CA 1
ATOM 2874 C C . LEU A 1 356 ? 7.101 0.748 19.609 1.00 95.50 356 LEU A C 1
ATOM 2876 O O . LEU A 1 356 ? 7.331 -0.126 20.440 1.00 95.50 356 LEU A O 1
ATOM 2880 N N . PHE A 1 357 ? 8.047 1.555 19.126 1.00 95.44 357 PHE A N 1
ATOM 2881 C CA . PHE A 1 357 ? 9.471 1.427 19.441 1.00 95.44 357 PHE A CA 1
ATOM 2882 C C . PHE A 1 357 ? 10.012 2.589 20.286 1.00 95.44 357 PHE A C 1
ATOM 2884 O O . PHE A 1 357 ? 11.224 2.779 20.339 1.00 95.44 357 PHE A O 1
ATOM 2891 N N . ASN A 1 358 ? 9.134 3.361 20.941 1.00 91.75 358 ASN A N 1
ATOM 2892 C CA . ASN A 1 358 ? 9.490 4.500 21.799 1.00 91.75 358 ASN A CA 1
ATOM 2893 C C . ASN A 1 358 ? 10.430 5.513 21.112 1.00 91.75 358 ASN A C 1
ATOM 2895 O O . ASN A 1 358 ? 11.447 5.922 21.668 1.00 91.75 358 ASN A O 1
ATOM 2899 N N . ARG A 1 359 ? 10.077 5.913 19.887 1.00 92.31 359 ARG A N 1
ATOM 2900 C CA . ARG A 1 359 ? 10.785 6.906 19.068 1.00 92.31 359 ARG A CA 1
ATOM 2901 C C . ARG A 1 359 ? 9.973 8.208 19.001 1.00 92.31 359 ARG A C 1
ATOM 2903 O O . ARG A 1 359 ? 9.176 8.385 18.070 1.00 92.31 359 ARG A O 1
ATOM 2910 N N . PRO A 1 360 ? 10.098 9.108 19.997 1.00 90.81 360 PRO A N 1
ATOM 2911 C CA . PRO A 1 360 ? 9.261 10.307 20.105 1.00 90.81 360 PRO A CA 1
ATOM 2912 C C . PRO A 1 360 ? 9.375 11.237 18.889 1.00 90.81 360 PRO A C 1
ATOM 2914 O O . PRO A 1 360 ? 8.407 11.908 18.530 1.00 90.81 360 PRO A O 1
ATOM 2917 N N . GLU A 1 361 ? 10.514 11.245 18.195 1.00 91.06 361 GLU A N 1
ATOM 2918 C CA . GLU A 1 361 ? 10.706 11.993 16.955 1.00 91.06 361 GLU A CA 1
ATOM 2919 C C . GLU A 1 361 ? 9.770 11.526 15.830 1.00 91.06 361 GLU A C 1
ATOM 2921 O O . GLU A 1 361 ? 9.299 12.345 15.042 1.00 91.06 361 GLU A O 1
ATOM 2926 N N . GLY A 1 362 ? 9.440 10.230 15.788 1.00 94.38 362 GLY A N 1
ATOM 2927 C CA . GLY A 1 362 ? 8.501 9.673 14.817 1.00 94.38 362 GLY A CA 1
ATOM 2928 C C . GLY A 1 362 ? 7.057 10.107 15.086 1.00 94.38 362 GLY A C 1
ATOM 2929 O O . GLY A 1 362 ? 6.320 10.432 14.149 1.00 94.38 362 GLY A O 1
ATOM 2930 N N . VAL A 1 363 ? 6.671 10.182 16.365 1.00 94.81 363 VAL A N 1
ATOM 2931 C CA . VAL A 1 363 ? 5.367 10.712 16.806 1.00 94.81 363 VAL A CA 1
ATOM 2932 C C . VAL A 1 363 ? 5.251 12.194 16.451 1.00 94.81 363 VAL A C 1
ATOM 2934 O O . VAL A 1 363 ? 4.251 12.610 15.862 1.00 94.81 363 VAL A O 1
ATOM 2937 N N . ARG A 1 364 ? 6.301 12.975 16.742 1.00 93.06 364 ARG A N 1
ATOM 2938 C CA . ARG A 1 364 ? 6.362 14.409 16.432 1.00 93.06 364 ARG A CA 1
ATOM 2939 C C . ARG A 1 364 ? 6.208 14.666 14.937 1.00 93.06 364 ARG A C 1
ATOM 2941 O O . ARG A 1 364 ? 5.315 15.404 14.531 1.00 93.06 364 ARG A O 1
ATOM 2948 N N . TRP A 1 365 ? 7.015 13.992 14.118 1.00 94.88 365 TRP A N 1
ATOM 2949 C CA . TRP A 1 365 ? 7.002 14.167 12.666 1.00 94.88 365 TRP A CA 1
ATOM 2950 C C . TRP A 1 365 ? 5.657 13.794 12.035 1.00 94.88 365 TRP A C 1
ATOM 2952 O O . TRP A 1 365 ? 5.210 14.432 11.081 1.00 94.88 365 TRP A O 1
ATOM 2962 N N . ALA A 1 366 ? 4.974 12.782 12.576 1.00 96.69 366 ALA A N 1
ATOM 2963 C CA . ALA A 1 366 ? 3.640 12.419 12.121 1.00 96.69 366 ALA A CA 1
ATOM 2964 C C . ALA A 1 366 ? 2.590 13.487 12.461 1.00 96.69 366 ALA A C 1
ATOM 2966 O O . ALA A 1 366 ? 1.772 13.826 11.603 1.00 96.69 366 ALA A O 1
ATOM 2967 N N . TYR A 1 367 ? 2.621 14.024 13.685 1.00 95.56 367 TYR A N 1
ATOM 2968 C CA . TYR A 1 367 ? 1.697 15.071 14.125 1.00 95.56 367 TYR A CA 1
ATOM 2969 C C . TYR A 1 367 ? 1.891 16.366 13.323 1.00 95.56 367 TYR A C 1
ATOM 2971 O O . TYR A 1 367 ? 0.939 16.864 12.721 1.00 95.56 367 TYR A O 1
ATOM 2979 N N . GLU A 1 368 ? 3.133 16.844 13.212 1.00 94.94 368 GLU A N 1
ATOM 2980 C CA . GLU A 1 368 ? 3.488 18.021 12.407 1.00 94.94 368 GLU A CA 1
ATOM 2981 C C . GLU A 1 368 ? 3.166 17.807 10.923 1.00 94.94 368 GLU A C 1
ATOM 2983 O O . GLU A 1 368 ? 2.634 18.693 10.257 1.00 94.94 368 GLU A O 1
ATOM 2988 N N . GLY A 1 369 ? 3.445 16.615 10.388 1.00 96.12 369 GLY A N 1
ATOM 2989 C CA . GLY A 1 369 ? 3.110 16.259 9.012 1.00 96.12 369 GLY A CA 1
ATOM 2990 C C . GLY A 1 369 ? 1.604 16.287 8.750 1.00 96.12 369 GLY A C 1
ATOM 2991 O O . GLY A 1 369 ? 1.174 16.733 7.688 1.00 96.12 369 GLY A O 1
ATOM 2992 N N . PHE A 1 370 ? 0.790 15.861 9.718 1.00 97.31 370 PHE A N 1
ATOM 2993 C CA . PHE A 1 370 ? -0.665 15.933 9.619 1.00 97.31 370 PHE A CA 1
ATOM 2994 C C . PHE A 1 370 ? -1.181 17.376 9.680 1.00 97.31 370 PHE A C 1
ATOM 2996 O O . PHE A 1 370 ? -2.046 17.738 8.882 1.00 97.31 370 PHE A O 1
ATOM 3003 N N . GLN A 1 371 ? -0.608 18.227 10.540 1.00 96.44 371 GLN A N 1
ATOM 3004 C CA . GLN A 1 371 ? -0.898 19.667 10.537 1.00 96.44 371 GLN A CA 1
ATOM 3005 C C . GLN A 1 371 ? -0.560 20.296 9.181 1.00 96.44 371 GLN A C 1
ATOM 3007 O O . GLN A 1 371 ? -1.410 20.941 8.570 1.00 96.44 371 GLN A O 1
ATOM 3012 N N . GLN A 1 372 ? 0.633 20.022 8.649 1.00 96.88 372 GLN A N 1
ATOM 3013 C CA . GLN A 1 372 ? 1.063 20.549 7.355 1.00 96.88 372 GLN A CA 1
ATOM 3014 C C . GLN A 1 372 ? 0.200 20.051 6.192 1.00 96.88 372 GLN A C 1
ATOM 3016 O O . GLN A 1 372 ? -0.100 20.832 5.292 1.00 96.88 372 GLN A O 1
ATOM 3021 N N . LEU A 1 373 ? -0.224 18.782 6.190 1.00 96.81 373 LEU A N 1
ATOM 3022 C CA . LEU A 1 373 ? -1.176 18.260 5.202 1.00 96.81 373 LEU A CA 1
ATOM 3023 C C . LEU A 1 373 ? -2.483 19.053 5.238 1.00 96.81 373 LEU A C 1
ATOM 3025 O O . LEU A 1 373 ? -2.972 19.495 4.196 1.00 96.81 373 LEU A O 1
ATOM 3029 N N . MET A 1 374 ? -3.017 19.303 6.435 1.00 97.00 374 MET A N 1
ATOM 3030 C CA . MET A 1 374 ? -4.212 20.126 6.576 1.00 97.00 374 MET A CA 1
ATOM 3031 C C . MET A 1 374 ? -3.985 21.569 6.119 1.00 97.00 374 MET A C 1
ATOM 3033 O O . MET A 1 374 ? -4.867 22.169 5.508 1.00 97.00 374 MET A O 1
ATOM 3037 N N . GLU A 1 375 ? -2.812 22.136 6.380 1.00 95.62 375 GLU A N 1
ATOM 3038 C CA . GLU A 1 375 ? -2.508 23.528 6.055 1.00 95.62 375 GLU A CA 1
ATOM 3039 C C . GLU A 1 375 ? -2.233 23.788 4.579 1.00 95.62 375 GLU A C 1
ATOM 3041 O O . GLU A 1 375 ? -2.682 24.783 3.994 1.00 95.62 375 GLU A O 1
ATOM 3046 N N . ARG A 1 376 ? -1.495 22.874 3.960 1.00 95.62 376 ARG A N 1
ATOM 3047 C CA . ARG A 1 376 ? -1.033 23.020 2.587 1.00 95.62 376 ARG A CA 1
ATOM 3048 C C . ARG A 1 376 ? -2.069 22.534 1.591 1.00 95.62 376 ARG A C 1
ATOM 3050 O O . ARG A 1 376 ? -2.209 23.186 0.562 1.00 95.62 376 ARG A O 1
ATOM 3057 N N . CYS A 1 377 ? -2.833 21.488 1.902 1.00 95.50 377 CYS A N 1
ATOM 3058 C CA . CYS A 1 377 ? -3.747 20.855 0.945 1.00 95.50 377 CYS A CA 1
ATOM 3059 C C . CYS A 1 377 ? -5.211 21.307 1.081 1.00 95.50 377 CYS A C 1
ATOM 3061 O O . CYS A 1 377 ? -6.010 21.053 0.176 1.00 95.50 377 CYS A O 1
ATOM 3063 N N . PHE A 1 378 ? -5.566 22.006 2.167 1.00 96.94 378 PHE A N 1
ATOM 3064 C CA . PHE A 1 378 ? -6.920 22.508 2.411 1.00 96.94 378 PHE A CA 1
ATOM 3065 C C . PHE A 1 378 ? -6.916 23.999 2.775 1.00 96.94 378 PHE A C 1
ATOM 3067 O O . PHE A 1 378 ? -6.010 24.497 3.450 1.00 96.94 378 PHE A O 1
ATOM 3074 N N . HIS A 1 379 ? -7.929 24.722 2.306 1.00 96.25 379 HIS A N 1
ATOM 3075 C CA . HIS A 1 379 ? -8.231 26.094 2.701 1.00 96.25 379 HIS A CA 1
ATOM 3076 C C . HIS A 1 379 ? -8.716 26.155 4.162 1.00 96.25 379 HIS A C 1
ATOM 3078 O O . HIS A 1 379 ? -8.962 25.128 4.803 1.00 96.25 379 HIS A O 1
ATOM 3084 N N . PHE A 1 380 ? -8.824 27.367 4.717 1.00 94.31 380 PHE A N 1
ATOM 3085 C CA . PHE A 1 380 ? -9.209 27.578 6.121 1.00 94.31 380 PHE A CA 1
ATOM 3086 C C . PHE A 1 380 ? -10.613 27.040 6.452 1.00 94.31 380 PHE A C 1
ATOM 3088 O O . PHE A 1 380 ? -10.867 26.657 7.591 1.00 94.31 380 PHE A O 1
ATOM 3095 N N . ASP A 1 381 ? -11.493 26.967 5.453 1.00 93.38 381 ASP A N 1
ATOM 3096 C CA . ASP A 1 381 ? -12.861 26.446 5.520 1.00 93.38 381 ASP A CA 1
ATOM 3097 C C . ASP A 1 381 ? -12.951 24.916 5.337 1.00 93.38 381 ASP A C 1
ATOM 3099 O O . ASP A 1 381 ? -14.036 24.339 5.429 1.00 93.38 381 ASP A O 1
ATOM 3103 N N . GLY A 1 382 ? -11.815 24.252 5.093 1.00 95.19 382 GLY A N 1
ATOM 3104 C CA . GLY A 1 382 ? -11.720 22.814 4.858 1.00 95.19 382 GLY A CA 1
ATOM 3105 C C . GLY A 1 382 ? -11.913 22.379 3.403 1.00 95.19 382 GLY A C 1
ATOM 3106 O O . GLY A 1 382 ? -11.865 21.179 3.134 1.00 95.19 382 GLY A O 1
ATOM 3107 N N . CYS A 1 383 ? -12.114 23.281 2.442 1.00 94.88 383 CYS A N 1
ATOM 3108 C CA . CYS A 1 383 ? -12.153 22.899 1.029 1.00 94.88 383 CYS A CA 1
ATOM 3109 C C . CYS A 1 383 ? -10.746 22.532 0.533 1.00 94.88 383 CYS A C 1
ATOM 3111 O O . CYS A 1 383 ? -9.765 23.197 0.865 1.00 94.88 383 CYS A O 1
ATOM 3113 N N . CYS A 1 384 ? -10.614 21.456 -0.245 1.00 95.19 384 CYS A N 1
ATOM 3114 C CA . CYS A 1 384 ? -9.320 21.083 -0.823 1.00 95.19 384 CYS A CA 1
ATOM 3115 C C . CYS A 1 384 ? -8.900 22.093 -1.894 1.00 95.19 384 CYS A C 1
ATOM 3117 O O . CYS A 1 384 ? -9.741 22.548 -2.665 1.00 95.19 384 CYS A O 1
ATOM 3119 N N . LYS A 1 385 ? -7.600 22.396 -1.967 1.00 95.00 385 LYS A N 1
ATOM 3120 C CA . LYS A 1 385 ? -7.045 23.350 -2.941 1.00 95.00 385 LYS A CA 1
ATOM 3121 C C . LYS A 1 385 ? -6.951 22.802 -4.375 1.00 95.00 385 LYS A C 1
ATOM 3123 O O . LYS A 1 385 ? -6.594 23.548 -5.275 1.00 95.00 385 LYS A O 1
ATOM 3128 N N . GLU A 1 386 ? -7.216 21.509 -4.577 1.00 93.88 386 GLU A N 1
ATOM 3129 C CA . GLU A 1 386 ? -7.051 20.824 -5.869 1.00 93.88 386 GLU A CA 1
ATOM 3130 C C . GLU A 1 386 ? -8.405 20.490 -6.516 1.00 93.88 386 GLU A C 1
ATOM 3132 O O . GLU A 1 386 ? -8.835 21.139 -7.464 1.00 93.88 386 GLU A O 1
ATOM 3137 N N . SER A 1 387 ? -9.095 19.461 -6.018 1.00 94.62 387 SER A N 1
ATOM 3138 C CA . SER A 1 387 ? -10.404 19.038 -6.528 1.00 94.62 387 SER A CA 1
ATOM 3139 C C . SER A 1 387 ? -11.145 18.175 -5.497 1.00 94.62 387 SER A C 1
ATOM 3141 O O . SER A 1 387 ? -10.515 17.653 -4.571 1.00 94.62 387 SER A O 1
ATOM 3143 N N . PRO A 1 388 ? -12.462 17.943 -5.646 1.00 94.88 388 PRO A N 1
ATOM 3144 C CA . PRO A 1 388 ? -13.193 16.981 -4.818 1.00 94.88 388 PRO A CA 1
ATOM 3145 C C . PRO A 1 388 ? -12.581 15.567 -4.781 1.00 94.88 388 PRO A C 1
ATOM 3147 O O . PRO A 1 388 ? -12.528 14.936 -3.720 1.00 94.88 388 PRO A O 1
ATOM 3150 N N . SER A 1 389 ? -12.081 15.043 -5.907 1.00 94.19 389 SER A N 1
ATOM 3151 C CA . SER A 1 389 ? -11.427 13.722 -5.903 1.00 94.19 389 SER A CA 1
ATOM 3152 C C . SER A 1 389 ? -10.090 13.738 -5.164 1.00 94.19 389 SER A C 1
ATOM 3154 O O . SER A 1 389 ? -9.807 12.799 -4.416 1.00 94.19 389 SER A O 1
ATOM 3156 N N . TYR A 1 390 ? -9.304 14.810 -5.289 1.00 94.69 390 TYR A N 1
ATOM 3157 C CA . TYR A 1 390 ? -8.075 14.972 -4.511 1.00 94.69 390 TYR A CA 1
ATOM 3158 C C . TYR A 1 390 ? -8.358 15.180 -3.021 1.00 94.69 390 TYR A C 1
ATOM 3160 O O . TYR A 1 390 ? -7.671 14.587 -2.192 1.00 94.69 390 TYR A O 1
ATOM 3168 N N . ALA A 1 391 ? -9.430 15.890 -2.659 1.00 95.12 391 ALA A N 1
ATOM 3169 C CA . ALA A 1 391 ? -9.899 15.990 -1.278 1.00 95.12 391 ALA A CA 1
ATOM 3170 C C . ALA A 1 391 ? -10.164 14.598 -0.687 1.00 95.12 391 ALA A C 1
ATOM 3172 O O . ALA A 1 391 ? -9.656 14.246 0.381 1.00 95.12 391 ALA A O 1
ATOM 3173 N N . SER A 1 392 ? -10.899 13.756 -1.422 1.00 94.06 392 SER A N 1
ATOM 3174 C CA . SER A 1 392 ? -11.130 12.367 -1.029 1.00 94.06 392 SER A CA 1
ATOM 3175 C C . SER A 1 392 ? -9.828 11.559 -0.965 1.00 94.06 392 SER A C 1
ATOM 3177 O O . SER A 1 392 ? -9.671 10.734 -0.062 1.00 94.06 392 SER A O 1
ATOM 3179 N N . MET A 1 393 ? -8.876 11.785 -1.873 1.00 94.44 393 MET A N 1
ATOM 3180 C CA . MET A 1 393 ? -7.573 11.117 -1.854 1.00 94.44 393 MET A CA 1
ATOM 3181 C C . MET A 1 393 ? -6.779 11.472 -0.589 1.00 94.44 393 MET A C 1
ATOM 3183 O O . MET A 1 393 ? -6.443 10.564 0.174 1.00 94.44 393 MET A O 1
ATOM 3187 N N . HIS A 1 394 ? -6.573 12.765 -0.316 1.00 95.88 394 HIS A N 1
ATOM 3188 C CA . HIS A 1 394 ? -5.917 13.275 0.895 1.00 95.88 394 HIS A CA 1
ATOM 3189 C C . HIS A 1 394 ? -6.550 12.687 2.154 1.00 95.88 394 HIS A C 1
ATOM 3191 O O . HIS A 1 394 ? -5.888 11.984 2.917 1.00 95.88 394 HIS A O 1
ATOM 3197 N N . LEU A 1 395 ? -7.864 12.873 2.322 1.00 96.44 395 LEU A N 1
ATOM 3198 C CA . LEU A 1 395 ? -8.614 12.388 3.484 1.00 96.44 395 LEU A CA 1
ATOM 3199 C C . LEU A 1 395 ? -8.596 10.861 3.618 1.00 96.44 395 LEU A C 1
ATOM 3201 O O . LEU A 1 395 ? -8.869 10.342 4.694 1.00 96.44 395 LEU A O 1
ATOM 3205 N N . THR A 1 396 ? -8.369 10.102 2.544 1.00 95.38 396 THR A N 1
ATOM 3206 C CA . THR A 1 396 ? -8.205 8.640 2.632 1.00 95.38 396 THR A CA 1
ATOM 3207 C C . THR A 1 396 ? -6.818 8.285 3.140 1.00 95.38 396 THR A C 1
ATOM 3209 O O . THR A 1 396 ? -6.683 7.446 4.026 1.00 95.38 396 THR A O 1
ATOM 3212 N N . LEU A 1 397 ? -5.797 8.922 2.576 1.00 95.62 397 LEU A N 1
ATOM 3213 C CA . LEU A 1 397 ? -4.402 8.561 2.784 1.00 95.62 397 LEU A CA 1
ATOM 3214 C C . LEU A 1 397 ? -3.840 9.060 4.118 1.00 95.62 397 LEU A C 1
ATOM 3216 O O . LEU A 1 397 ? -2.902 8.457 4.631 1.00 95.62 397 LEU A O 1
ATOM 3220 N N . MET A 1 398 ? -4.424 10.107 4.705 1.00 95.88 398 MET A N 1
ATOM 3221 C CA . MET A 1 398 ? -4.005 10.637 6.009 1.00 95.88 398 MET A CA 1
ATOM 3222 C C . MET A 1 398 ? -4.874 10.187 7.191 1.00 95.88 398 MET A C 1
ATOM 3224 O O . MET A 1 398 ? -4.537 10.485 8.333 1.00 95.88 398 MET A O 1
ATOM 3228 N N . ARG A 1 399 ? -5.982 9.470 6.946 1.00 96.06 399 ARG A N 1
ATOM 3229 C CA . ARG A 1 399 ? -6.996 9.142 7.970 1.00 96.06 399 ARG A CA 1
ATOM 3230 C C . ARG A 1 399 ? -6.426 8.429 9.192 1.00 96.06 399 ARG A C 1
ATOM 3232 O O . ARG A 1 399 ? -6.889 8.663 10.303 1.00 96.06 399 ARG A O 1
ATOM 3239 N N . ASP A 1 400 ? -5.467 7.540 8.975 1.00 97.88 400 ASP A N 1
ATOM 3240 C CA . ASP A 1 400 ? -4.969 6.669 10.034 1.00 97.88 400 ASP A CA 1
ATOM 3241 C C . ASP A 1 400 ? -4.004 7.426 10.977 1.00 97.88 400 ASP A C 1
ATOM 3243 O O . ASP A 1 400 ? -3.838 7.021 12.124 1.00 97.88 400 ASP A O 1
ATOM 3247 N N . ILE A 1 401 ? -3.446 8.578 10.558 1.00 98.12 401 ILE A N 1
ATOM 3248 C CA . ILE A 1 401 ? -2.545 9.403 11.385 1.00 98.12 401 ILE A CA 1
ATOM 3249 C C . ILE A 1 401 ? -3.210 9.839 12.706 1.00 98.12 401 ILE A C 1
ATOM 3251 O O . ILE A 1 401 ? -2.690 9.491 13.770 1.00 98.12 401 ILE A O 1
ATOM 3255 N N . PRO A 1 402 ? -4.350 10.567 12.700 1.00 97.38 402 PRO A N 1
ATOM 3256 C CA . PRO A 1 402 ? -4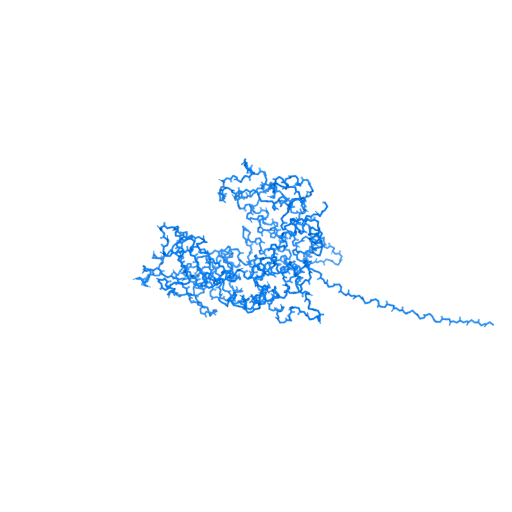.981 11.005 13.942 1.00 97.38 402 PRO A CA 1
ATOM 3257 C C . PRO A 1 402 ? -5.511 9.845 14.797 1.00 97.38 402 PRO A C 1
ATOM 3259 O O . PRO A 1 402 ? -5.586 9.988 16.015 1.00 97.38 402 PRO A O 1
ATOM 3262 N N . GLU A 1 403 ? -5.851 8.698 14.200 1.00 97.12 403 GLU A N 1
ATOM 3263 C CA . GLU A 1 403 ? -6.296 7.511 14.946 1.00 97.12 403 GLU A CA 1
ATOM 3264 C C . GLU A 1 403 ? -5.160 6.848 15.729 1.00 97.12 403 GLU A C 1
ATOM 3266 O O . GLU A 1 403 ? -5.325 6.487 16.902 1.00 97.12 403 GLU A O 1
ATOM 3271 N N . ILE A 1 404 ? -3.987 6.735 15.104 1.00 97.56 404 ILE A N 1
ATOM 3272 C CA . ILE A 1 404 ? -2.787 6.189 15.739 1.00 97.56 404 ILE A CA 1
ATOM 3273 C C . ILE A 1 404 ? -2.339 7.108 16.880 1.00 97.56 404 ILE A C 1
ATOM 3275 O O . ILE A 1 404 ? -2.164 6.630 17.999 1.00 97.56 404 ILE A O 1
ATOM 3279 N N . LEU A 1 405 ? -2.252 8.420 16.629 1.00 95.88 405 LEU A N 1
ATOM 3280 C CA . LEU A 1 405 ? -1.784 9.422 17.597 1.00 95.88 405 LEU A CA 1
ATOM 3281 C C . LEU A 1 405 ? -2.747 9.670 18.773 1.00 95.88 405 LEU A C 1
ATOM 3283 O O . LEU A 1 405 ? -2.351 10.260 19.776 1.00 95.88 405 LEU A O 1
ATOM 3287 N N . ARG A 1 406 ? -4.017 9.261 18.667 1.00 92.00 406 ARG A N 1
ATOM 3288 C CA . ARG A 1 406 ? -5.039 9.517 19.693 1.00 92.00 406 ARG A CA 1
ATOM 3289 C C . ARG A 1 406 ? -4.638 8.928 21.045 1.00 92.00 406 ARG A C 1
ATOM 3291 O O . ARG A 1 406 ? -4.592 7.708 21.190 1.00 92.00 406 ARG A O 1
ATOM 3298 N N . GLY A 1 407 ? -4.492 9.791 22.050 1.00 81.31 407 GLY A N 1
ATOM 3299 C CA . GLY A 1 407 ? -4.225 9.381 23.431 1.00 81.31 407 GLY A CA 1
ATOM 3300 C C . GLY A 1 407 ? -2.787 8.929 23.682 1.00 81.31 407 GLY A C 1
ATOM 3301 O O . GLY A 1 407 ? -2.523 8.350 24.729 1.00 81.31 407 GLY A O 1
ATOM 3302 N N . CYS A 1 408 ? -1.878 9.165 22.735 1.00 84.06 408 CYS A N 1
ATOM 3303 C CA . CYS A 1 408 ? -0.445 9.034 22.964 1.00 84.06 408 CYS A CA 1
ATOM 3304 C C . CYS A 1 408 ? 0.092 10.318 23.587 1.00 84.06 408 CYS A C 1
ATOM 3306 O O . CYS A 1 408 ? -0.377 11.401 23.240 1.00 84.06 408 CYS A O 1
ATOM 3308 N N . ASP A 1 409 ? 1.078 10.206 24.468 1.00 78.25 409 ASP A N 1
ATOM 3309 C CA . ASP A 1 409 ? 1.709 11.374 25.078 1.00 78.25 409 ASP A CA 1
ATOM 3310 C C . ASP A 1 409 ? 2.370 12.244 24.005 1.00 78.25 409 ASP A C 1
ATOM 3312 O O . ASP A 1 409 ? 2.957 11.732 23.041 1.00 78.25 409 ASP A O 1
ATOM 3316 N N . ALA A 1 410 ? 2.262 13.567 24.149 1.00 69.44 410 ALA A N 1
ATOM 3317 C CA . ALA A 1 410 ? 3.013 14.469 23.293 1.00 69.44 410 ALA A CA 1
ATOM 3318 C C . ALA A 1 410 ? 4.520 14.171 23.427 1.00 69.44 410 ALA A C 1
ATOM 3320 O O . ALA A 1 410 ? 4.999 13.919 24.536 1.00 69.44 410 ALA A O 1
ATOM 3321 N N . PRO A 1 411 ? 5.289 14.202 22.322 1.00 64.25 411 PRO A N 1
ATOM 3322 C CA . PRO A 1 411 ? 6.737 14.096 22.407 1.00 64.25 411 PRO A CA 1
ATOM 3323 C C . PRO A 1 411 ? 7.254 15.221 23.308 1.00 64.25 411 PRO A C 1
ATOM 3325 O O . PRO A 1 411 ? 6.939 16.384 23.047 1.00 64.25 411 PRO A O 1
ATOM 3328 N N . SER A 1 412 ? 8.049 14.895 24.331 1.00 56.00 412 SER A N 1
ATOM 3329 C CA . SER A 1 412 ? 8.679 15.908 25.185 1.00 56.00 412 SER A CA 1
ATOM 3330 C C . SER A 1 412 ? 9.447 16.921 24.334 1.00 56.00 412 SER A C 1
ATOM 3332 O O . SER A 1 412 ? 9.946 16.588 23.253 1.00 56.00 412 SER A O 1
ATOM 3334 N N . SER A 1 413 ? 9.538 18.172 24.785 1.00 53.66 413 SER A N 1
ATOM 3335 C CA . SER A 1 413 ? 10.456 19.148 24.189 1.00 53.66 413 SER A CA 1
ATOM 3336 C C . SER A 1 413 ? 11.890 18.587 24.202 1.00 53.66 413 SER A C 1
ATOM 3338 O O . SER A 1 413 ? 12.198 17.652 24.941 1.00 53.66 413 SER A O 1
ATOM 3340 N N . ALA A 1 414 ? 12.791 19.129 23.375 1.00 47.59 414 ALA A N 1
ATOM 3341 C CA . ALA A 1 414 ? 14.191 18.679 23.336 1.00 47.59 414 ALA A CA 1
ATOM 3342 C C . ALA A 1 414 ? 14.913 18.791 24.702 1.00 47.59 414 ALA A C 1
ATOM 3344 O O . ALA A 1 414 ? 15.924 18.125 24.910 1.00 47.59 414 ALA A O 1
ATOM 3345 N N . HIS A 1 415 ? 14.357 19.576 25.635 1.00 48.75 415 HIS A N 1
ATOM 3346 C CA . HIS A 1 415 ? 14.808 19.733 27.016 1.00 48.75 415 HIS A CA 1
ATOM 3347 C C . HIS A 1 415 ? 13.594 19.739 27.968 1.00 48.75 415 HIS A C 1
ATOM 3349 O O . HIS A 1 415 ? 13.083 20.815 28.280 1.00 48.75 415 HIS A O 1
ATOM 3355 N N . PRO A 1 416 ? 13.087 18.571 28.403 1.00 52.28 416 PRO A N 1
ATOM 3356 C CA . PRO A 1 416 ? 12.018 18.524 29.392 1.00 52.28 416 PRO A CA 1
ATOM 3357 C C . PRO A 1 416 ? 12.578 18.858 30.776 1.00 52.28 416 PRO A C 1
ATOM 3359 O O . PRO A 1 416 ? 13.596 18.297 31.192 1.00 52.28 416 PRO A O 1
ATOM 3362 N N . SER A 1 417 ? 11.908 19.749 31.501 1.00 47.97 417 SER A N 1
ATOM 3363 C CA . SER A 1 417 ? 12.228 19.981 32.911 1.00 47.97 417 SER A CA 1
ATOM 3364 C C . SER A 1 417 ? 11.655 18.841 33.767 1.00 47.97 417 SER A C 1
ATOM 3366 O O . SER A 1 417 ? 10.603 18.290 33.423 1.00 47.97 417 SER A O 1
ATOM 3368 N N . PRO A 1 418 ? 12.288 18.461 34.894 1.00 42.91 418 PRO A N 1
ATOM 3369 C CA . PRO A 1 418 ? 11.696 17.513 35.834 1.00 42.91 418 PRO A CA 1
ATOM 3370 C C . PRO A 1 418 ? 10.337 18.043 36.317 1.00 42.91 418 PRO A C 1
ATOM 3372 O O . PRO A 1 418 ? 10.277 19.042 37.027 1.00 42.91 418 PRO A O 1
ATOM 3375 N N . GLY A 1 419 ? 9.246 17.393 35.903 1.00 54.41 419 GLY A N 1
ATOM 3376 C CA . GLY A 1 419 ? 7.874 17.817 36.211 1.00 54.41 419 GLY A CA 1
ATOM 3377 C C . GLY A 1 419 ? 7.032 18.245 35.004 1.00 54.41 419 GLY A C 1
ATOM 3378 O O . GLY A 1 419 ? 5.822 18.404 35.168 1.00 54.41 419 GLY A O 1
ATOM 3379 N N . ASP A 1 420 ? 7.615 18.358 33.804 1.00 56.50 420 ASP A N 1
ATOM 3380 C CA . ASP A 1 420 ? 6.848 18.608 32.578 1.00 56.50 420 ASP A CA 1
ATOM 3381 C C . ASP A 1 420 ? 5.918 17.425 32.284 1.00 56.50 420 ASP A C 1
ATOM 3383 O O . ASP A 1 420 ? 6.333 16.358 31.823 1.00 56.50 420 ASP A O 1
ATOM 3387 N N . ARG A 1 421 ? 4.624 17.611 32.558 1.00 53.97 421 ARG A N 1
ATOM 3388 C CA . ARG A 1 421 ? 3.582 16.686 32.113 1.00 53.97 421 ARG A CA 1
ATOM 3389 C C . ARG A 1 421 ? 3.339 16.931 30.631 1.00 53.97 421 ARG A C 1
ATOM 3391 O O . ARG A 1 421 ? 2.826 17.980 30.251 1.00 53.97 421 ARG A O 1
ATOM 3398 N N . THR A 1 422 ? 3.678 15.961 29.791 1.00 61.94 422 THR A N 1
ATOM 3399 C CA . THR A 1 422 ? 3.286 15.987 28.384 1.00 61.94 422 THR A CA 1
ATOM 3400 C C . THR A 1 422 ? 1.784 15.734 28.289 1.00 61.94 422 THR A C 1
ATOM 3402 O O . THR A 1 422 ? 1.279 14.698 28.720 1.00 61.94 422 THR A O 1
ATOM 3405 N N . GLU A 1 423 ? 1.030 16.699 27.761 1.00 69.88 423 GLU A N 1
ATOM 3406 C CA . GLU A 1 423 ? -0.395 16.484 27.522 1.00 69.88 423 GLU A CA 1
ATOM 3407 C C . GLU A 1 423 ? -0.598 15.398 26.449 1.00 69.88 423 GLU A C 1
ATOM 3409 O O . GLU A 1 423 ? 0.123 15.377 25.444 1.00 69.88 423 GLU A O 1
ATOM 3414 N N . PRO A 1 424 ? -1.586 14.498 26.606 1.00 81.38 424 PRO A N 1
ATOM 3415 C CA . PRO A 1 424 ? -1.910 13.529 25.570 1.00 81.38 424 PRO A CA 1
ATOM 3416 C C . PRO A 1 424 ? -2.320 14.227 24.273 1.00 81.38 424 PRO A C 1
ATOM 3418 O O . PRO A 1 424 ? -3.150 15.139 24.274 1.00 81.38 424 PRO A O 1
ATOM 3421 N N . LEU A 1 425 ? -1.813 13.747 23.140 1.00 86.31 425 LEU A N 1
ATOM 3422 C CA . LEU A 1 425 ? -2.214 14.223 21.827 1.00 86.31 425 LEU A CA 1
ATOM 3423 C C . LEU A 1 425 ? -3.701 13.942 21.592 1.00 86.31 425 LEU A C 1
ATOM 3425 O O . LEU A 1 425 ? -4.188 12.805 21.666 1.00 86.31 425 LEU A O 1
ATOM 3429 N N . ARG A 1 426 ? -4.420 15.001 21.211 1.00 89.81 426 ARG A N 1
ATOM 3430 C CA . ARG A 1 426 ? -5.828 14.952 20.799 1.00 89.81 426 ARG A CA 1
ATOM 3431 C C . ARG A 1 426 ? -5.986 15.522 19.387 1.00 89.81 426 ARG A C 1
ATOM 3433 O O . ARG A 1 426 ? -6.579 16.588 19.225 1.00 89.81 426 ARG A O 1
ATOM 3440 N N . PRO A 1 427 ? -5.497 14.828 18.337 1.00 93.31 427 PRO A N 1
ATOM 3441 C CA . PRO A 1 427 ? -5.471 15.367 16.973 1.00 93.31 427 PRO A CA 1
ATOM 3442 C C . PRO A 1 427 ? -6.846 15.813 16.468 1.00 93.31 427 PRO A C 1
ATOM 3444 O O . PRO A 1 427 ? -6.963 16.846 15.818 1.00 93.31 427 PRO A O 1
ATOM 3447 N N . PHE A 1 428 ? -7.901 15.072 16.817 1.00 95.38 428 PHE A N 1
ATOM 3448 C CA . PHE A 1 428 ? -9.274 15.417 16.448 1.00 95.38 428 PHE A CA 1
ATOM 3449 C C . PHE A 1 428 ? -9.767 16.719 17.099 1.00 95.38 428 PHE A C 1
ATOM 3451 O O . PHE A 1 428 ? -10.594 17.398 16.504 1.00 95.38 428 PHE A O 1
ATOM 3458 N N . GLN A 1 429 ? -9.257 17.093 18.277 1.00 92.19 429 GLN A N 1
ATOM 3459 C CA . GLN A 1 429 ? -9.623 18.338 18.963 1.00 92.19 429 GLN A CA 1
ATOM 3460 C C . GLN A 1 429 ? -8.725 19.500 18.521 1.00 92.19 429 GLN A C 1
ATOM 3462 O O . GLN A 1 429 ? -9.222 20.582 18.223 1.00 92.19 429 GLN A O 1
ATOM 3467 N N . HIS A 1 430 ? -7.413 19.266 18.440 1.00 91.44 430 HIS A N 1
ATOM 3468 C CA . HIS A 1 430 ? -6.425 20.327 18.225 1.00 91.44 430 HIS A CA 1
ATOM 3469 C C . HIS A 1 430 ? -6.270 20.714 16.747 1.00 91.44 430 HIS A C 1
ATOM 3471 O O . HIS A 1 430 ? -5.995 21.869 16.436 1.00 91.44 430 HIS A O 1
ATOM 3477 N N . ILE A 1 431 ? -6.496 19.785 15.811 1.00 93.56 431 ILE A N 1
ATOM 3478 C CA . ILE A 1 431 ? -6.384 20.038 14.366 1.00 93.56 431 ILE A CA 1
ATOM 3479 C C . ILE A 1 431 ? -7.793 20.215 13.798 1.00 93.56 431 ILE A C 1
ATOM 3481 O O . ILE A 1 431 ? -8.333 19.385 13.062 1.00 93.56 431 ILE A O 1
ATOM 3485 N N . THR A 1 432 ? -8.419 21.330 14.173 1.00 91.31 432 THR A N 1
ATOM 3486 C CA . THR A 1 432 ? -9.827 21.648 13.875 1.00 91.31 432 THR A CA 1
ATOM 3487 C C . THR A 1 432 ? -10.151 21.634 12.380 1.00 91.31 432 THR A C 1
ATOM 3489 O O . THR A 1 432 ? -11.261 21.264 11.989 1.00 91.31 432 THR A O 1
ATOM 3492 N N . ARG A 1 433 ? -9.170 21.956 11.525 1.00 95.94 433 ARG A N 1
ATOM 3493 C CA . ARG A 1 433 ? -9.316 21.938 10.063 1.00 95.94 433 ARG A CA 1
ATOM 3494 C C . ARG A 1 433 ? -9.660 20.552 9.518 1.00 95.94 433 ARG A C 1
ATOM 3496 O O . ARG A 1 433 ? -10.322 20.468 8.490 1.00 95.94 433 ARG A O 1
ATOM 3503 N N . TYR A 1 434 ? -9.281 19.470 10.202 1.00 97.50 434 TYR A N 1
ATOM 3504 C CA . TYR A 1 434 ? -9.631 18.119 9.757 1.00 97.50 434 TYR A CA 1
ATOM 3505 C C . TYR A 1 434 ? -11.144 17.871 9.804 1.00 97.50 434 TYR A C 1
ATOM 3507 O O . TYR A 1 434 ? -11.704 17.324 8.854 1.00 97.50 434 TYR A O 1
ATOM 3515 N N . ARG A 1 435 ? -11.836 18.368 10.843 1.00 96.94 435 ARG A N 1
ATOM 3516 C CA . ARG A 1 435 ? -13.308 18.352 10.906 1.00 96.94 435 ARG A CA 1
ATOM 3517 C C . ARG A 1 435 ? -13.911 19.083 9.714 1.00 96.94 435 ARG A C 1
ATOM 3519 O O . ARG A 1 435 ? -14.787 18.546 9.047 1.00 96.94 435 ARG A O 1
ATOM 3526 N N . LEU A 1 436 ? -13.423 20.296 9.450 1.00 97.00 436 LEU A N 1
ATOM 3527 C CA . LEU A 1 436 ? -13.910 21.132 8.354 1.00 97.00 436 LEU A CA 1
ATOM 3528 C C . LEU A 1 436 ? -13.687 20.460 6.997 1.00 97.00 436 LEU A C 1
ATOM 3530 O O . LEU A 1 436 ? -14.565 20.506 6.146 1.00 97.00 436 LEU A O 1
ATOM 3534 N N . ALA A 1 437 ? -12.561 19.771 6.814 1.00 97.31 437 ALA A N 1
ATOM 3535 C CA . ALA A 1 437 ? -12.283 19.031 5.591 1.00 97.31 437 ALA A CA 1
ATOM 3536 C C . ALA A 1 437 ? -13.164 17.789 5.410 1.00 97.31 437 ALA A C 1
ATOM 3538 O O . ALA A 1 437 ? -13.525 17.444 4.290 1.00 97.31 437 ALA A O 1
ATOM 3539 N N . LEU A 1 438 ? -13.564 17.121 6.492 1.00 96.81 438 LEU A N 1
ATOM 3540 C CA . LEU A 1 438 ? -14.569 16.059 6.415 1.00 96.81 438 LEU A CA 1
ATOM 3541 C C . LEU A 1 438 ? -15.962 16.625 6.095 1.00 96.81 438 LEU A C 1
ATOM 3543 O O . LEU A 1 438 ? -16.679 16.051 5.276 1.00 96.81 438 LEU A O 1
ATOM 3547 N N . GLU A 1 439 ? -16.335 17.752 6.708 1.00 95.69 439 GLU A N 1
ATOM 3548 C CA . GLU A 1 439 ? -17.600 18.454 6.449 1.00 95.69 439 GLU A CA 1
ATOM 3549 C C . GLU A 1 439 ? -17.677 19.020 5.026 1.00 95.69 439 GLU A C 1
ATOM 3551 O O . GLU A 1 439 ? -18.744 18.986 4.411 1.00 95.69 439 GLU A O 1
ATOM 3556 N N . SER A 1 440 ? -16.565 19.511 4.472 1.00 95.31 440 SER A N 1
ATOM 3557 C CA . SER A 1 440 ? -16.536 20.089 3.125 1.00 95.31 440 SER A CA 1
ATOM 3558 C C . SER A 1 440 ? -16.934 19.060 2.068 1.00 95.31 440 SER A C 1
ATOM 3560 O O . SER A 1 440 ? -17.683 19.394 1.155 1.00 95.31 440 SER A O 1
ATOM 3562 N N . MET A 1 441 ? -16.588 17.781 2.258 1.00 94.62 441 MET A N 1
ATOM 3563 C CA . MET A 1 441 ? -17.017 16.686 1.374 1.00 94.62 441 MET A CA 1
ATOM 3564 C C . MET A 1 441 ? -18.538 16.488 1.312 1.00 94.62 441 MET A C 1
ATOM 3566 O O . MET A 1 441 ? -19.017 15.812 0.402 1.00 94.62 441 MET A O 1
ATOM 3570 N N . VAL A 1 442 ? -19.284 17.033 2.277 1.00 90.81 442 VAL A N 1
ATOM 3571 C CA . VAL A 1 442 ? -20.753 17.063 2.295 1.00 90.81 442 VAL A CA 1
ATOM 3572 C C . VAL A 1 442 ? -21.262 18.358 1.667 1.00 90.81 442 VAL A C 1
ATOM 3574 O O . VAL A 1 442 ? -22.187 18.330 0.862 1.00 90.81 442 VAL A O 1
ATOM 3577 N N . ARG A 1 443 ? -20.646 19.494 2.017 1.00 91.44 443 ARG A N 1
ATOM 3578 C CA . ARG A 1 443 ? -21.074 20.835 1.581 1.00 91.44 443 ARG A CA 1
ATOM 3579 C C . ARG A 1 443 ? -20.960 21.047 0.074 1.00 91.44 443 ARG A C 1
ATOM 3581 O O . ARG A 1 443 ? -21.741 21.802 -0.486 1.00 91.44 443 ARG A O 1
ATOM 3588 N N . ILE A 1 444 ? -20.010 20.377 -0.573 1.00 91.75 444 ILE A N 1
ATOM 3589 C CA . ILE A 1 444 ? -19.772 20.501 -2.018 1.00 91.75 444 ILE A CA 1
ATOM 3590 C C . ILE A 1 444 ? -20.666 19.593 -2.872 1.00 91.75 444 ILE A C 1
ATOM 3592 O O . ILE A 1 444 ? -20.497 19.564 -4.087 1.00 91.75 444 ILE A O 1
ATOM 3596 N N . LEU A 1 445 ? -21.545 18.781 -2.274 1.00 91.88 445 LEU A N 1
ATOM 3597 C CA . LEU A 1 445 ? -22.312 17.790 -3.028 1.00 91.88 445 LEU A CA 1
ATOM 3598 C C . LEU A 1 445 ? -23.340 18.452 -3.953 1.00 91.88 445 LEU A C 1
ATOM 3600 O O . LEU A 1 445 ? -24.186 19.228 -3.518 1.00 91.88 445 LEU A O 1
ATOM 3604 N N . ALA A 1 446 ? -23.301 18.068 -5.226 1.00 88.12 446 ALA A N 1
ATOM 3605 C CA . ALA A 1 446 ? -24.327 18.375 -6.213 1.00 88.12 446 ALA A CA 1
ATOM 3606 C C . ALA A 1 446 ? -25.570 17.472 -6.015 1.00 88.12 446 ALA A C 1
ATOM 3608 O O . ALA A 1 446 ? -25.492 16.460 -5.295 1.00 88.12 446 ALA A O 1
ATOM 3609 N N . PRO A 1 447 ? -26.715 17.776 -6.670 1.00 86.62 447 PRO A N 1
ATOM 3610 C CA . PRO A 1 447 ? -27.888 16.904 -6.666 1.00 86.62 447 PRO A CA 1
ATOM 3611 C C . PRO A 1 447 ? -27.532 15.437 -6.953 1.00 86.62 447 PRO A C 1
ATOM 3613 O O . PRO A 1 447 ? -26.663 15.127 -7.768 1.00 86.62 447 PRO A O 1
ATOM 3616 N N . GLY A 1 448 ? -28.174 14.516 -6.232 1.00 85.69 448 GLY A N 1
ATOM 3617 C CA . GLY A 1 448 ? -27.837 13.089 -6.292 1.00 85.69 448 GLY A CA 1
ATOM 3618 C C . GLY A 1 448 ? -26.589 12.685 -5.492 1.00 85.69 448 GLY A C 1
ATOM 3619 O O . GLY A 1 448 ? -26.104 11.569 -5.668 1.00 85.69 448 GLY A O 1
ATOM 3620 N N . ARG A 1 449 ? -26.080 13.554 -4.600 1.00 89.38 449 ARG A N 1
ATOM 3621 C CA . ARG A 1 449 ? -24.942 13.294 -3.686 1.00 89.38 449 ARG A CA 1
ATOM 3622 C C . ARG A 1 449 ? -23.630 12.981 -4.410 1.00 89.38 449 ARG A C 1
ATOM 3624 O O . ARG A 1 449 ? -22.811 12.185 -3.939 1.00 89.38 449 ARG A O 1
ATOM 3631 N N . ARG A 1 450 ? -23.430 13.621 -5.559 1.00 92.75 450 ARG A N 1
ATOM 3632 C CA . ARG A 1 450 ? -22.229 13.480 -6.386 1.00 92.75 450 ARG A CA 1
ATOM 3633 C C . ARG A 1 450 ? -21.305 14.670 -6.201 1.00 92.75 450 ARG A C 1
ATOM 3635 O O . ARG A 1 450 ? -21.748 15.761 -5.851 1.00 92.75 450 ARG A O 1
ATOM 3642 N N . TYR A 1 451 ? -20.020 14.459 -6.442 1.00 94.06 451 TYR A N 1
ATOM 3643 C CA . TYR A 1 451 ? -19.074 15.562 -6.506 1.00 94.06 451 TYR A CA 1
ATOM 3644 C C . TYR A 1 451 ? -19.248 16.342 -7.816 1.00 94.06 451 TYR A C 1
ATOM 3646 O O . TYR A 1 451 ? -19.496 15.722 -8.856 1.00 94.06 451 TYR A O 1
ATOM 3654 N N . PRO A 1 452 ? -19.101 17.679 -7.796 1.00 93.19 452 PRO A N 1
ATOM 3655 C CA . PRO A 1 452 ? -19.020 18.462 -9.019 1.00 93.19 452 PRO A CA 1
ATOM 3656 C C . PRO A 1 452 ? -17.780 18.030 -9.808 1.00 93.19 452 PRO A C 1
ATOM 3658 O O . PRO A 1 452 ? -16.708 17.821 -9.236 1.00 93.19 452 PRO A O 1
ATOM 3661 N N . VAL A 1 453 ? -17.925 17.889 -11.125 1.00 93.69 453 VAL A N 1
ATOM 3662 C CA . VAL A 1 453 ? -16.850 17.429 -12.019 1.00 93.69 453 VAL A CA 1
ATOM 3663 C C . VAL A 1 453 ? -15.959 18.618 -12.388 1.00 93.69 453 VAL A C 1
ATOM 3665 O O . VAL A 1 453 ? -15.970 19.101 -13.514 1.00 93.69 453 VAL A O 1
ATOM 3668 N N . ILE A 1 454 ? -15.234 19.126 -11.391 1.00 93.06 454 ILE A N 1
ATOM 3669 C CA . ILE A 1 454 ? -14.253 20.209 -11.528 1.00 93.06 454 ILE A CA 1
ATOM 3670 C C . ILE A 1 454 ? -12.842 19.693 -11.233 1.00 93.06 454 ILE A C 1
ATOM 3672 O O . ILE A 1 454 ? -12.659 1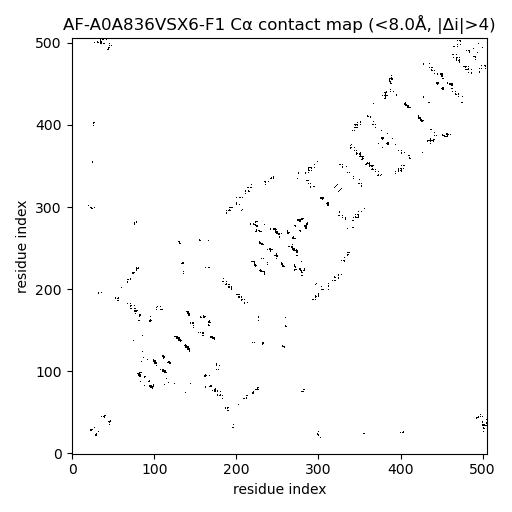8.814 -10.378 1.00 93.06 454 ILE A O 1
ATOM 3676 N N . GLY A 1 455 ? -11.852 20.246 -11.942 1.00 93.06 455 GLY A N 1
ATOM 3677 C CA . GLY A 1 455 ? -10.471 19.760 -11.922 1.00 93.06 455 GLY A CA 1
ATOM 3678 C C . GLY A 1 455 ? -10.382 18.267 -12.255 1.00 93.06 455 GLY A C 1
ATOM 3679 O O . GLY A 1 455 ? -11.228 17.718 -12.963 1.00 93.06 455 GLY A O 1
ATOM 3680 N N . ASP A 1 456 ? -9.400 17.586 -11.668 1.00 90.88 456 ASP A N 1
ATOM 3681 C CA . ASP A 1 456 ? -9.225 16.137 -11.795 1.00 90.88 456 ASP A CA 1
ATOM 3682 C C . ASP A 1 456 ? -10.217 15.386 -10.890 1.00 90.88 456 ASP A C 1
ATOM 3684 O O . ASP A 1 456 ? -9.835 14.776 -9.887 1.00 90.88 456 ASP A O 1
ATOM 3688 N N . THR A 1 457 ? -11.514 15.476 -11.190 1.00 94.50 457 THR A N 1
ATOM 3689 C CA . THR A 1 457 ? -12.573 14.750 -10.475 1.00 94.50 457 THR A CA 1
ATOM 3690 C C . THR A 1 457 ? -13.219 13.708 -11.368 1.00 94.50 457 THR A C 1
ATOM 3692 O O . THR A 1 457 ? -13.733 14.019 -12.437 1.00 94.50 457 THR A O 1
ATOM 3695 N N . HIS A 1 458 ? -13.242 12.452 -10.916 1.00 91.19 458 HIS A N 1
ATOM 3696 C CA . HIS A 1 458 ? -13.877 11.380 -11.678 1.00 91.19 458 HIS A CA 1
ATOM 3697 C C . HIS A 1 458 ? -15.394 11.574 -11.755 1.00 91.19 458 HIS A C 1
ATOM 3699 O O . HIS A 1 458 ? -16.070 11.704 -10.727 1.00 91.19 458 HIS A O 1
ATOM 3705 N N . ALA A 1 459 ? -15.941 11.525 -12.969 1.00 91.50 459 ALA A N 1
ATOM 3706 C CA . ALA A 1 459 ? -17.381 11.555 -13.190 1.00 91.50 459 ALA A CA 1
ATOM 3707 C C . ALA A 1 459 ? -18.083 10.412 -12.431 1.00 91.50 459 ALA A C 1
ATOM 3709 O O . ALA A 1 459 ? -17.603 9.280 -12.391 1.00 91.50 459 ALA A O 1
ATOM 3710 N N . GLY A 1 460 ? -19.217 10.723 -11.797 1.00 88.94 460 GLY A N 1
ATOM 3711 C CA . GLY A 1 460 ? -19.995 9.760 -11.007 1.00 88.94 460 GLY A CA 1
ATOM 3712 C C . GLY A 1 460 ? -19.467 9.494 -9.592 1.00 88.94 460 GLY A C 1
ATOM 3713 O O . GLY A 1 460 ? -20.120 8.778 -8.835 1.00 88.94 460 GLY A O 1
ATOM 3714 N N . SER A 1 461 ? -18.331 10.080 -9.201 1.00 90.75 461 SER A N 1
ATOM 3715 C CA . SER A 1 461 ? -17.860 10.017 -7.815 1.00 90.75 461 SER A CA 1
ATOM 3716 C C . SER A 1 461 ? -18.771 10.810 -6.864 1.00 90.75 461 SER A C 1
ATOM 3718 O O . SER A 1 461 ? -19.448 11.760 -7.259 1.00 90.75 461 SER A O 1
ATOM 3720 N N . GLY A 1 462 ? -18.810 10.402 -5.596 1.00 91.31 462 GLY A N 1
ATOM 3721 C CA . GLY A 1 462 ? -19.646 11.017 -4.568 1.00 91.31 462 GLY A CA 1
ATOM 3722 C C . GLY A 1 462 ? -19.170 10.679 -3.161 1.00 91.31 462 GLY A C 1
ATOM 3723 O O . GLY A 1 462 ? -18.150 10.002 -2.976 1.00 91.31 462 GLY A O 1
ATOM 3724 N N . ILE A 1 463 ? -19.910 11.165 -2.164 1.00 90.44 463 ILE A N 1
ATOM 3725 C CA . ILE A 1 463 ? -19.559 10.973 -0.756 1.00 90.44 463 ILE A CA 1
ATOM 3726 C C . ILE A 1 463 ? -19.508 9.491 -0.376 1.00 90.44 463 ILE A C 1
ATOM 3728 O O . ILE A 1 463 ? -20.400 8.708 -0.688 1.00 90.44 463 ILE A O 1
ATOM 3732 N N . ARG A 1 464 ? -18.443 9.110 0.336 1.00 90.75 464 ARG A N 1
ATOM 3733 C CA . ARG A 1 464 ? -18.294 7.774 0.922 1.00 90.75 464 ARG A CA 1
ATOM 3734 C C . ARG A 1 464 ? -18.703 7.798 2.402 1.00 90.75 464 ARG A C 1
ATOM 3736 O O . ARG A 1 464 ? -18.274 8.724 3.098 1.00 90.75 464 ARG A O 1
ATOM 3743 N N . PRO A 1 465 ? -19.406 6.764 2.917 1.00 93.56 465 PRO A N 1
ATOM 3744 C CA . PRO A 1 465 ? -19.851 6.699 4.317 1.00 93.56 465 PRO A CA 1
ATOM 3745 C C . PRO A 1 465 ? -18.750 6.971 5.345 1.00 93.56 465 PRO A C 1
ATOM 3747 O O . PRO A 1 465 ? -18.985 7.649 6.338 1.00 93.56 465 PRO A O 1
ATOM 3750 N N . ILE A 1 466 ? -17.514 6.549 5.056 1.00 95.00 466 ILE A N 1
ATOM 3751 C CA . ILE A 1 466 ? -16.353 6.739 5.934 1.00 95.00 466 ILE A CA 1
ATOM 3752 C C . ILE A 1 466 ? -16.148 8.183 6.425 1.00 95.00 466 ILE A C 1
ATOM 3754 O O . ILE A 1 466 ? -15.617 8.384 7.511 1.00 95.00 466 ILE A O 1
ATOM 3758 N N . ARG A 1 467 ? -16.551 9.206 5.659 1.00 94.81 467 ARG A N 1
ATOM 3759 C CA . ARG A 1 467 ? -16.418 10.604 6.108 1.00 94.81 467 ARG A CA 1
ATOM 3760 C C . ARG A 1 467 ? -17.372 10.906 7.258 1.00 94.81 467 ARG A C 1
ATOM 3762 O O . ARG A 1 467 ? -16.948 11.439 8.279 1.00 94.81 467 ARG A O 1
ATOM 3769 N N . ALA A 1 468 ? -18.628 10.503 7.100 1.00 94.75 468 ALA A N 1
ATOM 3770 C CA . ALA A 1 468 ? -19.660 10.663 8.112 1.00 94.75 468 ALA A CA 1
ATOM 3771 C C . ALA A 1 468 ? -19.428 9.743 9.326 1.00 94.75 468 ALA A C 1
ATOM 3773 O O . ALA A 1 468 ? -19.740 10.130 10.447 1.00 94.75 468 ALA A O 1
ATOM 3774 N N . GLU A 1 469 ? -18.801 8.579 9.131 1.00 96.00 469 GLU A N 1
ATOM 3775 C CA . GLU A 1 469 ? -18.366 7.688 10.219 1.00 96.00 469 GLU A CA 1
ATOM 3776 C C . GLU A 1 469 ? -17.368 8.372 11.157 1.00 96.00 469 GLU A C 1
ATOM 3778 O O . GLU A 1 469 ? -17.576 8.403 12.368 1.00 96.00 469 GLU A O 1
ATOM 3783 N N . ILE A 1 470 ? -16.309 8.973 10.601 1.00 96.38 470 ILE A N 1
ATOM 3784 C CA . ILE A 1 470 ? -15.305 9.697 11.396 1.00 96.38 470 ILE A CA 1
ATOM 3785 C C . ILE A 1 470 ? -15.954 10.899 12.086 1.00 96.38 470 ILE A C 1
ATOM 3787 O O . ILE A 1 470 ? -15.715 11.130 13.269 1.00 96.38 470 ILE A O 1
ATOM 3791 N N . LEU A 1 471 ? -16.798 11.650 11.366 1.00 96.12 471 LEU A N 1
ATOM 3792 C CA . LEU A 1 471 ? -17.552 12.766 11.940 1.00 96.12 471 LEU A CA 1
ATOM 3793 C C . LEU A 1 471 ? -18.387 12.325 13.148 1.00 96.12 471 LEU A C 1
ATOM 3795 O O . LEU A 1 471 ? -18.284 12.929 14.212 1.00 96.12 471 LEU A O 1
ATOM 3799 N N . THR A 1 472 ? -19.132 11.231 13.020 1.00 95.56 472 THR A N 1
ATOM 3800 C CA . THR A 1 472 ? -19.978 10.702 14.097 1.00 95.56 472 THR A CA 1
ATOM 3801 C C . THR A 1 472 ? -19.139 10.214 15.281 1.00 95.56 472 THR A C 1
ATOM 3803 O O . THR A 1 472 ? -19.372 10.625 16.415 1.00 95.56 472 THR A O 1
ATOM 3806 N N . ALA A 1 473 ? -18.104 9.405 15.030 1.00 95.19 473 ALA A N 1
ATOM 3807 C CA . ALA A 1 473 ? -17.302 8.779 16.084 1.00 95.19 473 ALA A CA 1
ATOM 3808 C C . ALA A 1 473 ? -16.335 9.737 16.806 1.00 95.19 473 ALA A C 1
ATOM 3810 O O . ALA A 1 473 ? -15.926 9.469 17.937 1.00 95.19 473 ALA A O 1
ATOM 3811 N N . ARG A 1 474 ? -15.900 10.824 16.152 1.00 95.50 474 ARG A N 1
ATOM 3812 C CA . ARG A 1 474 ? -14.849 11.720 16.676 1.00 95.50 474 ARG A CA 1
ATOM 3813 C C . ARG A 1 474 ? -15.314 13.143 16.946 1.00 95.50 474 ARG A C 1
ATOM 3815 O O . ARG A 1 474 ? -14.677 13.831 17.738 1.00 95.50 474 ARG A O 1
ATOM 3822 N N . TYR A 1 475 ? -16.409 13.573 16.323 1.00 95.25 475 TYR A N 1
ATOM 3823 C CA . TYR A 1 475 ? -16.936 14.936 16.437 1.00 95.25 475 TYR A CA 1
ATOM 3824 C C . TYR A 1 475 ? -18.385 14.995 16.944 1.00 95.25 475 TYR A C 1
ATOM 3826 O O . TYR A 1 475 ? -18.942 16.088 17.065 1.00 95.25 475 TYR A O 1
ATOM 3834 N N . GLY A 1 476 ? -18.967 13.845 17.294 1.00 93.31 476 GLY A N 1
ATOM 3835 C CA . GLY A 1 476 ? -20.180 13.733 18.099 1.00 93.31 476 GLY A CA 1
ATOM 3836 C C . GLY A 1 476 ? -21.409 13.205 17.348 1.00 93.31 476 GLY A C 1
ATOM 3837 O O . GLY A 1 476 ? -21.459 13.217 16.116 1.00 93.31 476 GLY A O 1
ATOM 3838 N N . PRO A 1 477 ? -22.454 12.796 18.089 1.00 93.25 477 PRO A N 1
ATOM 3839 C CA . PRO A 1 477 ? -23.631 12.113 17.543 1.00 93.25 477 PRO A CA 1
ATOM 3840 C C . PRO A 1 477 ? -24.483 12.978 16.605 1.00 93.25 477 PRO A C 1
ATOM 3842 O O . PRO A 1 477 ? -25.287 12.450 15.845 1.00 93.25 477 PRO A O 1
ATOM 3845 N N . ARG A 1 478 ? -24.271 14.301 16.567 1.00 94.81 478 ARG A N 1
ATOM 3846 C CA . ARG A 1 478 ? -24.976 15.215 15.649 1.00 94.81 478 ARG A CA 1
ATOM 3847 C C . ARG A 1 478 ? -24.825 14.859 14.162 1.00 94.81 478 ARG A C 1
ATOM 3849 O O . ARG A 1 478 ? -25.624 15.308 13.350 1.00 94.81 478 ARG A O 1
ATOM 3856 N N . TYR A 1 479 ? -23.807 14.075 13.795 1.00 95.62 479 TYR A N 1
ATOM 3857 C CA . TYR A 1 479 ? -23.597 13.612 12.419 1.00 95.62 479 TYR A CA 1
ATOM 3858 C C . TYR A 1 479 ? -24.269 12.264 12.107 1.00 95.62 479 TYR A C 1
ATOM 3860 O O . TYR A 1 479 ? -24.203 11.823 10.961 1.00 95.62 479 TYR A O 1
ATOM 3868 N N . ALA A 1 480 ? -24.949 11.631 13.072 1.00 95.44 480 ALA A N 1
ATOM 3869 C CA . ALA A 1 480 ? -25.605 10.335 12.885 1.00 95.44 480 ALA A CA 1
ATOM 3870 C C . ALA A 1 480 ? -26.612 10.355 11.725 1.00 95.44 480 ALA A C 1
ATOM 3872 O O . ALA A 1 480 ? -26.531 9.515 10.833 1.00 95.44 480 ALA A O 1
ATOM 3873 N N . GLY A 1 481 ? -27.480 11.372 11.657 1.00 95.06 481 GLY A N 1
ATOM 3874 C CA . GLY A 1 481 ? -28.447 11.504 10.560 1.00 95.06 481 GLY A CA 1
ATOM 3875 C C . GLY A 1 481 ? -27.786 11.681 9.187 1.00 95.06 481 GLY A C 1
ATOM 3876 O O . GLY A 1 481 ? -28.250 11.124 8.195 1.00 95.06 481 GLY A O 1
ATOM 3877 N N . LEU A 1 482 ? -26.649 12.388 9.118 1.00 93.44 482 LEU A N 1
ATOM 3878 C CA . LEU A 1 482 ? -25.850 12.473 7.889 1.00 93.44 482 LEU A CA 1
ATOM 3879 C C . LEU A 1 482 ? -25.305 11.095 7.496 1.00 93.44 482 LEU A C 1
ATOM 3881 O O . LEU A 1 482 ? -25.332 10.741 6.318 1.00 93.44 482 LEU A O 1
ATOM 3885 N N . LEU A 1 483 ? -24.793 10.329 8.458 1.00 95.75 483 LEU A N 1
ATOM 3886 C CA . LEU A 1 483 ? -24.255 8.997 8.211 1.00 95.75 483 LEU A CA 1
ATOM 3887 C C . LEU A 1 483 ? -25.335 8.041 7.700 1.00 95.75 483 LEU A C 1
ATOM 3889 O O . LEU A 1 483 ? -25.127 7.430 6.652 1.00 95.75 483 LEU A O 1
ATOM 3893 N N . GLU A 1 484 ? -26.488 7.973 8.369 1.00 96.25 484 GLU A N 1
ATOM 3894 C CA . GLU A 1 484 ? -27.636 7.164 7.936 1.00 96.25 484 GLU A CA 1
ATOM 3895 C C . GLU A 1 484 ? -28.082 7.540 6.525 1.00 96.25 484 GLU A C 1
ATOM 3897 O O . GLU A 1 484 ? -28.264 6.672 5.668 1.00 96.25 484 GLU A O 1
ATOM 3902 N N . GLN A 1 485 ? -28.151 8.842 6.246 1.00 93.44 485 GLN A N 1
ATOM 3903 C CA . GLN A 1 485 ? -28.505 9.348 4.932 1.00 93.44 485 GLN A CA 1
ATOM 3904 C C . GLN A 1 485 ? -27.487 8.911 3.871 1.00 93.44 485 GLN A C 1
ATOM 3906 O O . GLN A 1 485 ? -27.883 8.401 2.825 1.00 93.44 485 GLN A O 1
ATOM 3911 N N . VAL A 1 486 ? -26.182 9.068 4.120 1.00 92.06 486 VAL A N 1
ATOM 3912 C CA . VAL A 1 486 ? -25.111 8.708 3.172 1.00 92.06 486 VAL A CA 1
ATOM 3913 C C . VAL A 1 486 ? -25.039 7.200 2.926 1.00 92.06 486 VAL A C 1
ATOM 3915 O O . VAL A 1 486 ? -24.823 6.795 1.785 1.00 92.06 486 VAL A O 1
ATOM 3918 N N . GLN A 1 487 ? -25.219 6.373 3.958 1.00 93.81 487 GLN A N 1
ATOM 3919 C CA . GLN A 1 487 ? -25.177 4.912 3.823 1.00 93.81 487 GLN A CA 1
ATOM 3920 C C . GLN A 1 487 ? -26.518 4.298 3.379 1.00 93.81 487 GLN A C 1
ATOM 3922 O O . GLN A 1 487 ? -26.548 3.138 2.974 1.00 93.81 487 GLN A O 1
ATOM 3927 N N . GLY A 1 488 ? -27.612 5.065 3.436 1.00 94.75 488 GLY A N 1
ATOM 3928 C CA . GLY A 1 488 ? -28.953 4.654 3.011 1.00 94.75 488 GLY A CA 1
ATOM 3929 C C . GLY A 1 488 ? -29.642 3.650 3.940 1.00 94.75 488 GLY A C 1
ATOM 3930 O O . GLY A 1 488 ? -30.572 2.977 3.508 1.00 94.75 488 GLY A O 1
ATOM 3931 N N . LYS A 1 489 ? -29.166 3.507 5.181 1.00 96.75 489 LYS A N 1
ATOM 3932 C CA . LYS A 1 489 ? -29.642 2.541 6.186 1.00 96.75 489 LYS A CA 1
ATOM 3933 C C . LYS A 1 489 ? -29.448 3.102 7.588 1.00 96.75 489 LYS A C 1
ATOM 3935 O O . LYS A 1 489 ? -28.539 3.913 7.787 1.00 96.75 489 LYS A O 1
ATOM 3940 N N . LYS A 1 490 ? -30.222 2.621 8.563 1.00 96.56 490 LYS A N 1
ATOM 3941 C CA . LYS A 1 490 ? -30.034 3.010 9.970 1.00 96.56 490 LYS A CA 1
ATOM 3942 C C . LYS A 1 490 ? -28.678 2.554 10.508 1.00 96.56 490 LYS A C 1
ATOM 3944 O O . LYS A 1 490 ? -28.092 1.596 9.994 1.00 96.56 490 LYS A O 1
ATOM 3949 N N . LEU A 1 491 ? -28.176 3.200 11.562 1.00 94.94 491 LEU A N 1
ATOM 3950 C CA . LEU A 1 491 ? -26.887 2.826 12.171 1.00 94.94 491 LEU A CA 1
ATOM 3951 C C . LEU A 1 491 ? -26.867 1.386 12.713 1.00 94.94 491 LEU A C 1
ATOM 3953 O O . LEU A 1 491 ? -25.822 0.735 12.680 1.00 94.94 491 LEU A O 1
ATOM 3957 N N . SER A 1 492 ? -28.015 0.871 13.156 1.00 93.81 492 SER A N 1
ATOM 3958 C CA . SER A 1 492 ? -28.176 -0.516 13.608 1.00 93.81 492 SER A CA 1
ATOM 3959 C C . SER A 1 492 ? -28.140 -1.541 12.466 1.00 93.81 492 SER A C 1
ATOM 3961 O O . SER A 1 492 ? -27.828 -2.710 12.683 1.00 93.81 492 SER A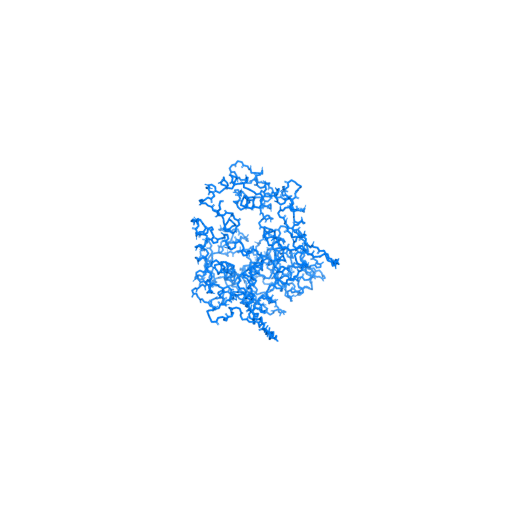 O 1
ATOM 3963 N N . GLU A 1 493 ? -28.416 -1.113 11.233 1.00 96.19 493 GLU A N 1
ATOM 3964 C CA . GLU A 1 493 ? -28.555 -1.980 10.057 1.00 96.19 493 GLU A CA 1
ATOM 3965 C C . GLU A 1 493 ? -27.294 -1.997 9.180 1.00 96.19 493 GLU A C 1
ATOM 3967 O O . GLU A 1 493 ? -27.110 -2.917 8.378 1.00 96.19 493 GLU A O 1
ATOM 3972 N N . ALA A 1 494 ? -26.424 -0.988 9.303 1.00 96.88 494 ALA A N 1
ATOM 3973 C CA . ALA A 1 494 ? -25.188 -0.896 8.535 1.00 96.88 494 ALA A CA 1
ATOM 3974 C C . ALA A 1 494 ? -24.070 -0.130 9.254 1.00 96.88 494 ALA A C 1
ATOM 3976 O O . ALA A 1 494 ? -24.284 0.885 9.925 1.00 96.88 494 ALA A O 1
ATOM 3977 N N . GLY A 1 495 ? -22.841 -0.576 9.007 1.00 95.88 495 GLY A N 1
ATOM 3978 C CA . GLY A 1 495 ? -21.617 0.083 9.432 1.00 95.88 495 GLY A CA 1
ATOM 3979 C C . GLY A 1 495 ? -20.443 -0.335 8.556 1.00 95.88 495 GLY A C 1
ATOM 3980 O O . GLY A 1 495 ? -20.446 -1.399 7.936 1.00 95.88 495 GLY A O 1
ATOM 3981 N N . SER A 1 496 ? -19.446 0.539 8.466 1.00 95.88 496 SER A N 1
ATOM 3982 C CA . SER A 1 496 ? -18.178 0.233 7.804 1.00 95.88 496 SER A CA 1
ATOM 3983 C C . SER A 1 496 ? -17.212 -0.503 8.739 1.00 95.88 496 SER A C 1
ATOM 3985 O O . SER A 1 496 ? -17.432 -0.605 9.944 1.00 95.88 496 SER A O 1
ATOM 3987 N N . GLU A 1 497 ? -16.066 -0.943 8.215 1.00 96.81 497 GLU A N 1
ATOM 3988 C CA . GLU A 1 497 ? -14.968 -1.406 9.071 1.00 96.81 497 GLU A CA 1
ATOM 3989 C C . GLU A 1 497 ? -14.546 -0.339 10.096 1.00 96.81 497 GLU A C 1
ATOM 3991 O O . GLU A 1 497 ? -14.184 -0.674 11.215 1.00 96.81 497 GLU A O 1
ATOM 3996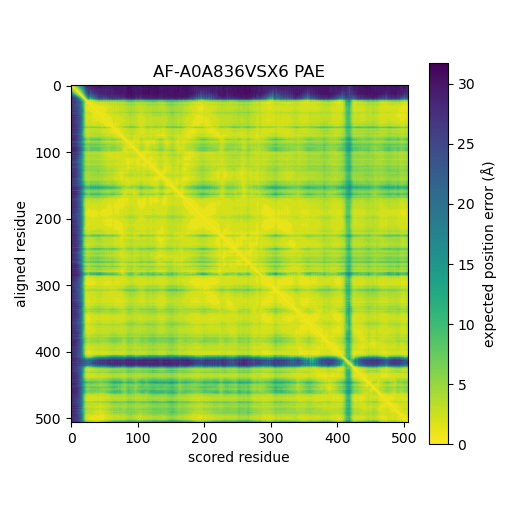 N N . TYR A 1 498 ? -14.625 0.950 9.762 1.00 97.50 498 TYR A N 1
ATOM 3997 C CA . TYR A 1 498 ? -14.328 1.995 10.739 1.00 97.50 498 TYR A CA 1
ATOM 3998 C C . TYR A 1 498 ? -15.348 1.993 11.890 1.00 97.50 498 TYR A C 1
ATOM 4000 O O . TYR A 1 498 ? -14.952 2.106 13.050 1.00 97.50 498 TYR A O 1
ATOM 4008 N N . ALA A 1 499 ? -16.639 1.793 11.593 1.00 97.38 499 ALA A N 1
ATOM 4009 C CA . ALA A 1 499 ? -17.665 1.654 12.626 1.00 97.38 499 ALA A CA 1
ATOM 4010 C C . ALA A 1 499 ? -17.402 0.466 13.543 1.00 97.38 499 ALA A C 1
ATOM 4012 O O . ALA A 1 499 ? -17.528 0.614 14.753 1.00 97.38 499 ALA A O 1
ATOM 4013 N N . LEU A 1 500 ? -16.988 -0.675 12.980 1.00 98.25 500 LEU A N 1
ATOM 4014 C CA . LEU A 1 500 ? -16.673 -1.871 13.759 1.00 98.25 500 LEU A CA 1
ATOM 4015 C C . LEU A 1 500 ? -15.735 -1.536 14.928 1.00 98.25 500 LEU A C 1
ATOM 4017 O O . LEU A 1 500 ? -16.022 -1.912 16.058 1.00 98.25 500 LEU A O 1
ATOM 4021 N N . TRP A 1 501 ? -14.667 -0.776 14.680 1.00 98.00 501 TRP A N 1
ATOM 4022 C CA . TRP A 1 501 ? -13.668 -0.442 15.701 1.00 98.00 501 TRP A CA 1
ATOM 4023 C C . TRP A 1 501 ? -14.030 0.768 16.575 1.00 98.00 501 TRP A C 1
ATOM 4025 O O . TRP A 1 501 ? -13.651 0.823 17.751 1.00 98.00 501 TRP A O 1
ATOM 4035 N N . TYR A 1 502 ? -14.722 1.766 16.018 1.00 96.75 502 TYR A N 1
ATOM 4036 C CA . TYR A 1 502 ? -14.793 3.096 16.634 1.00 96.75 502 TYR A CA 1
ATOM 4037 C C . TYR A 1 502 ? -16.199 3.630 16.896 1.00 96.75 502 TYR A C 1
ATOM 4039 O O . TYR A 1 502 ? -16.314 4.559 17.694 1.00 96.75 502 TYR A O 1
ATOM 4047 N N . ARG A 1 503 ? -17.247 3.079 16.274 1.00 94.56 503 ARG A N 1
ATOM 4048 C CA . ARG A 1 503 ? -18.624 3.494 16.563 1.00 94.56 503 ARG A CA 1
ATOM 4049 C C . ARG A 1 503 ? -19.055 2.879 17.884 1.00 94.56 503 ARG A C 1
ATOM 4051 O O . ARG A 1 503 ? -18.909 1.666 18.057 1.00 94.56 503 ARG A O 1
ATOM 4058 N N . ASP A 1 504 ? -19.537 3.732 18.782 1.00 91.94 504 ASP A N 1
ATOM 4059 C CA . ASP A 1 504 ? -20.151 3.307 20.034 1.00 91.94 504 ASP A CA 1
ATOM 4060 C C . ASP A 1 504 ? -21.236 2.254 19.743 1.00 91.94 504 ASP A C 1
ATOM 4062 O O . ASP A 1 504 ? -21.997 2.432 18.787 1.00 91.94 504 ASP A O 1
ATOM 4066 N N . PRO A 1 505 ? -21.241 1.114 20.449 1.00 87.25 505 PRO A N 1
ATOM 4067 C CA . PRO A 1 505 ? -22.251 0.094 20.239 1.00 87.25 505 PRO A CA 1
ATOM 4068 C C . PRO A 1 505 ? -23.652 0.513 20.703 1.00 87.25 505 PRO A C 1
ATOM 4070 O O . PRO A 1 505 ? -24.594 -0.178 20.300 1.00 87.25 505 PRO A O 1
ATOM 4073 N N . ASP A 1 506 ? -23.785 1.536 21.559 1.00 83.69 506 ASP A N 1
ATOM 4074 C CA . ASP A 1 506 ? -25.062 2.057 22.080 1.00 83.69 506 ASP A CA 1
ATOM 4075 C C . ASP A 1 506 ? -25.698 3.141 21.184 1.00 83.69 506 ASP A C 1
ATOM 4077 O O . ASP A 1 506 ? -24.964 3.971 20.590 1.00 83.69 506 ASP A O 1
#

Foldseek 3Di:
DDDDDDDDDPPPPPPPPPVPPQAFQFLFGPQLLVLLLLLCVQFPQSVVVLVVLCVLCVVLLPPDLVLLLVLADLEFADFQWQADDPVPDPNPDDGGDGPQWDADSVCLLWTAGPTPRDIPPDPVFDQPDKWDLPLLGDMATFTDDPVCVVCVVALQLPRATDDPHARATHGSNNNSSLVSLCSLLVSLLSLLSSCSNPVPLSSLLSSLSNLLSCLVNLQSQFKAFNRAKTFSDRLLVLLLQCLVVVQFGWAQQSRIIDSSSPQDDPGTGGRHRRQCQIERSHRHNYCLQSLLSSLSSCSSQVCRADPVRHHSQDPVSVCSSVVSRLVSSLSSLVSNPDQALRNQSSLSSLLSCCRVVVPLVSVVSSLVSLLVNLVVQADPQQHGPAFLVSLVSSCVSNVSSQSRQAQQFHRADPDHDVPDGGDRDNCLVPSVSNLSNLVVLQVQADPPQAHDPPGPDDPPHGDDLVSLLCCPQRVHVVSQVVSCVRVVHHPSHHDDPSCSRGPRSD

Secondary structure (DSSP, 8-state):
-------------------------SSS-HHHHHHHHHHHHH-HHHHHHHHHHHHHHHHHHHHHHHHHHHHS-SSPPPP-SS---TTTBTTTB-TT-SS-EE--TTSTT-EEETTT--EESBTTB---EEEEETTTTEEEEEBPPHHHHT-TT-TT-TTSEEETTEEE-B-HHHHHHHHHHHHHHTTHHHHHHHHHHH--HHHHHHHHHHHHHHHHHGGGPPEEETTS-EE-S-HHHHHHHHHHSTTT--B-GGGEE-TT-TTB-SS-B--TTHHHHEESS-SSSTTHHHHHHHHHHHHHHTT-B-TTS-BSS-HHHHHIIIIIIIIHHHHHHHT----STT-HHHHHHHHHHHHHTT-HHHHHHHHHHHHHHHHHHB-TTS-BSS-HHHHHHHHHHSTHHHHHHTTPBPPPPSS--TT--PPBP-HHHH-HHHHHHHHHHHHTPBTTTBPP--SS--TT-B--HHHHHHHHHHH-GGGHHHHHHHHTS-TTT---HHHHHHS---

Nearest PDB structures (foldseek):
  6jph-assembly1_A  TM=5.334E-01  e=1.385E-04  Defluviitalea phaphyphila
  6jpn-assembly1_A  TM=5.281E-01  e=3.968E-04  Defluviitalea phaphyphila
  1qaz-assembly1_A  TM=6.679E-01  e=4.778E-03  Sphingomonas sp.
  8ixt-assembly1_A  TM=3.609E-01  e=1.639E+00  Rattus norvegicus
  6xr2-assembly1_A  TM=3.785E-01  e=4.476E+00  synthetic construct

Solvent-accessible surface area (backbone atoms only — not comparable to full-atom values): 27170 Å² total; per-residue (Å²): 139,88,83,86,82,82,84,83,83,82,79,78,81,78,71,79,79,72,78,71,75,82,64,35,69,35,69,58,33,60,68,29,51,52,38,26,53,50,27,39,76,75,23,70,44,40,42,48,55,54,50,49,41,53,63,72,37,42,64,62,72,69,63,43,63,67,51,52,51,69,31,45,56,69,65,50,53,40,57,75,45,30,32,64,49,90,91,30,50,83,76,80,37,62,66,20,36,62,78,51,61,46,73,47,87,92,50,52,80,42,34,31,34,73,80,86,57,56,57,34,83,33,89,93,62,54,59,77,38,76,48,74,29,74,83,65,71,44,74,46,53,23,40,62,45,74,62,31,68,74,39,78,88,60,52,79,32,84,57,44,50,38,30,95,89,41,52,35,64,34,31,63,73,31,44,36,46,29,49,33,30,51,57,57,58,66,34,25,38,52,26,14,50,47,17,62,74,68,66,48,51,68,31,32,43,55,21,47,51,42,43,35,52,48,14,69,28,47,65,67,21,35,37,27,23,47,70,58,39,33,39,39,52,64,44,68,59,51,27,49,35,23,39,77,32,59,64,19,28,71,35,60,53,89,31,48,43,35,89,48,61,64,54,65,52,97,88,30,13,35,56,75,46,13,50,63,24,17,16,37,77,34,34,67,24,24,44,22,55,64,48,29,43,51,48,47,20,44,51,51,32,74,83,40,47,49,97,87,65,48,56,63,62,44,74,69,44,44,48,32,32,46,52,39,31,45,48,46,52,47,60,35,46,69,31,62,79,70,82,58,76,44,41,34,24,34,30,27,28,28,27,36,50,10,63,76,70,73,33,48,66,29,38,43,52,20,53,55,48,51,52,46,44,48,60,74,49,22,46,91,73,12,44,45,76,72,17,63,44,48,37,53,43,36,60,59,42,36,53,59,34,48,52,28,42,47,72,36,66,40,56,69,61,102,76,67,57,97,81,69,76,57,60,58,32,48,45,75,72,74,45,53,51,57,58,32,35,46,51,31,61,60,74,60,45,39,88,91,55,23,50,58,75,42,73,79,26,64,81,90,39,51,71,59,47,70,45,33,48,50,39,24,58,71,72,36,70,88,32,44,68,57,25,26,61,65,64,72,41,52,73,79,69,44,65,53,77,65,35,33,41,54,39,72,79,122

Mean predicted aligned error: 6.01 Å